Protein AF-0000000085013713 (afdb_homodimer)

Organism: Deinococcus geothermalis (strain DSM 11300 / CIP 105573 / AG-3a) (NCBI:txid319795)

Secondary structure (DSSP, 8-state):
-----HHHHHHHHHHHHHHHHH-SEEEEESPPPSS-EEEEE---STHHHHHHHHHHHHTT--EEEEE-HHHHHH-GGGGGGTEEETT-HHHHHHHHHTT-EEE--TT-S---SSS-----SHHHHHHHHHT--EEEEEEEEE--SSSS-EEEEEEPPPBSS-HHHHHHHHHHHHHHHHHTS-TTSPPTTPEEEEE----HHHHHHHHHHHHHHHHT--/-----HHHHHHHHHHHHHHHHH-SEEEEESPPPSS-EEEEE---STTHHHHHHHHHHHTT--EEEEE-HHHHHH-GGGGGGTEEETT-HHHHHHHHHTT-EEE--TT-S---SSS-----SHHHHHHHHHT--EEEEEEEEE--SSSS-EEEEEEPPPBSS-HHHHHHHHHHHHHHHHHTS-TTSPPTTPEEEEE----HHHHHHHHHHHHHHHHT--

Foldseek 3Di:
DPPPPVLLVVVLVVLLVCCQAFAQFEWEFDDDDPWQEEEEEAAADPCVQSNVLVLCVLSVAQEAEEDDPVVCVVPVSCVSRHYDHLVPLVVLLVCSLVIHHYYYHQLRDHDHQDADDDGHCSSLVSCVSNVHFYKAKYWDFDQFPAPHTYIYIYIDDTDNDDSRVRNRVRNVVVVVQCVPDHRVDDGPNIDTSRGHDDHCVVVVVVVVVVVCVVVVVD/DPPPPVLLVVVLVVLLVCCQAFAQFEWEFDDDDPWQEEEEEAAADPCVQSNVLVLCVLSVAQEAEEDDPVVCVVPVSCVSRHYDHLVPLVVLLVCSLVIHHYYYHQLRDHDHQDADDDGHCSSLVSCVSNVHFYKAKYWDFDQFPADHTYIYIYIDDTDNDDSNVRNRVRNVVVVVQCVPDHRVDDGPNIDTSRGHDDHCVVVVVVVVVVVCVVVVVD

Radius of gyration: 23.63 Å; Cα contacts (8 Å, |Δi|>4): 892; chains: 2; bounding box: 39×76×61 Å

InterPro domains:
  IPR002123 Phospholipid/glycerol acyltransferase [PF01553] (32-139)
  IPR002123 Phospholipid/glycerol acyltransferase [SM00563] (37-142)

Nearest PDB structures (foldseek):
  5kym-assembly1_A  TM=6.941E-01  e=1.092E-07  Thermotoga maritima MSB8
  5kym-assembly2_B  TM=6.253E-01  e=1.982E-08  Thermotoga maritima MSB8
  1pqw-assembly1_B  TM=3.776E-01  e=8.263E+00  Mycobacterium tuberculosis CDC1551
  5yat-assembly1_B  TM=2.534E-01  e=4.983E+00  Komagataella phaffii GS115
  5kym-assembly1_A  TM=6.945E-01  e=8.439E-08  Thermotoga maritima MSB8

pLDDT: mean 89.44, std 13.46, range [34.19, 98.69]

Structure (mmCIF, N/CA/C/O backbone):
data_AF-0000000085013713-model_v1
#
loop_
_entity.id
_entity.type
_entity.pdbx_description
1 polymer 'Phospholipid/glycerol acyltransferase'
#
loop_
_atom_site.group_PDB
_atom_site.id
_atom_site.type_symbol
_atom_site.label_atom_id
_atom_site.label_alt_id
_atom_site.label_comp_id
_atom_site.label_asym_id
_atom_site.label_entity_id
_atom_site.label_seq_id
_atom_site.pdbx_PDB_ins_code
_atom_site.Cartn_x
_atom_site.Cartn_y
_atom_site.Cartn_z
_atom_site.occupancy
_atom_site.B_iso_or_equiv
_atom_site.auth_seq_id
_atom_site.auth_comp_id
_atom_site.auth_asym_id
_atom_site.auth_atom_id
_atom_site.pdbx_PDB_model_num
ATOM 1 N N . MET A 1 1 ? 3.76 -26.141 -33.031 1 34.19 1 MET A N 1
ATOM 2 C CA . MET A 1 1 ? 4.176 -24.75 -32.875 1 34.19 1 MET A CA 1
ATOM 3 C C . MET A 1 1 ? 3.119 -23.938 -32.125 1 34.19 1 MET A C 1
ATOM 5 O O . MET A 1 1 ? 1.962 -23.891 -32.531 1 34.19 1 MET A O 1
ATOM 9 N N . ARG A 1 2 ? 3.051 -24.047 -30.828 1 48.12 2 ARG A N 1
ATOM 10 C CA . ARG A 1 2 ? 1.945 -23.406 -30.109 1 48.12 2 ARG A CA 1
ATOM 11 C C . ARG A 1 2 ? 1.628 -22.047 -30.719 1 48.12 2 ARG A C 1
ATOM 13 O O . ARG A 1 2 ? 2.518 -21.203 -30.875 1 48.12 2 ARG A O 1
ATOM 20 N N . HIS A 1 3 ? 0.801 -21.922 -31.719 1 52.03 3 HIS A N 1
ATOM 21 C CA . HIS A 1 3 ? 0.392 -20.719 -32.438 1 52.03 3 HIS A CA 1
ATOM 22 C C . HIS A 1 3 ? 0.342 -19.516 -31.516 1 52.03 3 HIS A C 1
ATOM 24 O O . HIS A 1 3 ? -0.253 -19.578 -30.438 1 52.03 3 HIS A O 1
ATOM 30 N N . ALA A 1 4 ? 1.403 -18.594 -31.766 1 66.12 4 ALA A N 1
ATOM 31 C CA . ALA A 1 4 ? 1.604 -17.344 -31.047 1 66.12 4 ALA A CA 1
ATOM 32 C C . ALA A 1 4 ? 0.307 -16.547 -30.969 1 66.12 4 ALA A C 1
ATOM 34 O O . ALA A 1 4 ? -0.354 -16.312 -31.984 1 66.12 4 ALA A O 1
ATOM 35 N N . ASP A 1 5 ? -0.576 -16.703 -29.906 1 84.56 5 ASP A N 1
ATOM 36 C CA . ASP A 1 5 ? -1.732 -15.836 -29.703 1 84.56 5 ASP A CA 1
ATOM 37 C C . ASP A 1 5 ? -1.301 -14.391 -29.469 1 84.56 5 ASP A C 1
ATOM 39 O O . ASP A 1 5 ? -0.929 -14.016 -28.344 1 84.56 5 ASP A O 1
ATOM 43 N N . PRO A 1 6 ? -1.264 -13.625 -30.625 1 86.94 6 PRO A N 1
ATOM 44 C CA . PRO A 1 6 ? -0.794 -12.242 -30.5 1 86.94 6 PRO A CA 1
ATOM 45 C C . PRO A 1 6 ? -1.554 -11.445 -29.453 1 86.94 6 PRO A C 1
ATOM 47 O O . PRO A 1 6 ? -0.986 -10.555 -28.812 1 86.94 6 PRO A O 1
ATOM 50 N N . VAL A 1 7 ? -2.828 -11.773 -29.328 1 84.88 7 VAL A N 1
ATOM 51 C CA . VAL A 1 7 ? -3.623 -11.086 -28.312 1 84.88 7 VAL A CA 1
ATOM 52 C C . VAL A 1 7 ? -3.098 -11.438 -26.922 1 84.88 7 VAL A C 1
ATOM 54 O O . VAL A 1 7 ? -2.945 -10.555 -26.078 1 84.88 7 VAL A O 1
ATOM 57 N N . ALA A 1 8 ? -2.801 -12.672 -26.734 1 90 8 ALA A N 1
ATOM 58 C CA . ALA A 1 8 ? -2.244 -13.094 -25.453 1 90 8 ALA A CA 1
ATOM 59 C C . ALA A 1 8 ? -0.9 -12.422 -25.188 1 90 8 ALA A C 1
ATOM 61 O O . ALA A 1 8 ? -0.622 -12 -24.062 1 90 8 ALA A O 1
ATOM 62 N N . ALA A 1 9 ? -0.143 -12.305 -26.219 1 90.56 9 ALA A N 1
ATOM 63 C CA . ALA A 1 9 ? 1.165 -11.672 -26.094 1 90.56 9 ALA A CA 1
ATOM 64 C C . ALA A 1 9 ? 1.024 -10.203 -25.688 1 90.56 9 ALA A C 1
ATOM 66 O O . ALA A 1 9 ? 1.77 -9.711 -24.844 1 90.56 9 ALA A O 1
ATOM 67 N N . LEU A 1 10 ? 0.109 -9.547 -26.281 1 89.19 10 LEU A N 1
ATOM 68 C CA . LEU A 1 10 ? -0.138 -8.141 -25.984 1 89.19 10 LEU A CA 1
ATOM 69 C C . LEU A 1 10 ? -0.642 -7.98 -24.547 1 89.19 10 LEU A C 1
ATOM 71 O O . LEU A 1 10 ? -0.219 -7.066 -23.844 1 89.19 10 LEU A O 1
ATOM 75 N N . LEU A 1 11 ? -1.521 -8.852 -24.172 1 88.5 11 LEU A N 1
ATOM 76 C CA . LEU A 1 11 ? -2.053 -8.797 -22.812 1 88.5 11 LEU A CA 1
ATOM 77 C C . LEU A 1 11 ? -0.948 -9.023 -21.781 1 88.5 11 LEU A C 1
ATOM 79 O O . LEU A 1 11 ? -0.879 -8.312 -20.781 1 88.5 11 LEU A O 1
ATOM 83 N N . ARG A 1 12 ? -0.082 -9.938 -22.062 1 91.69 12 ARG A N 1
ATOM 84 C CA . ARG A 1 12 ? 1.034 -10.211 -21.172 1 91.69 12 ARG A CA 1
ATOM 85 C C . ARG A 1 12 ? 1.968 -9.008 -21.078 1 91.69 12 ARG A C 1
ATOM 87 O O . ARG A 1 12 ? 2.453 -8.672 -20 1 91.69 12 ARG A O 1
ATOM 94 N N . ALA A 1 13 ? 2.17 -8.383 -22.172 1 91.44 13 ALA A N 1
ATOM 95 C CA . ALA A 1 13 ? 3.008 -7.184 -22.203 1 91.44 13 ALA A CA 1
ATOM 96 C C . ALA A 1 13 ? 2.383 -6.059 -21.375 1 91.44 13 ALA A C 1
ATOM 98 O O . ALA A 1 13 ? 3.086 -5.336 -20.672 1 91.44 13 ALA A O 1
ATOM 99 N N . ASN A 1 14 ? 1.092 -5.973 -21.5 1 88.62 14 ASN A N 1
ATOM 100 C CA . ASN A 1 14 ? 0.383 -4.945 -20.75 1 88.62 14 ASN A CA 1
ATOM 101 C C . ASN A 1 14 ? 0.436 -5.223 -19.25 1 88.62 14 ASN A C 1
ATOM 103 O O . ASN A 1 14 ? 0.607 -4.301 -18.453 1 88.62 14 ASN A O 1
ATOM 107 N N . ILE A 1 15 ? 0.262 -6.461 -18.891 1 90.44 15 ILE A N 1
ATOM 108 C CA . ILE A 1 15 ? 0.353 -6.859 -17.5 1 90.44 15 ILE A CA 1
ATOM 109 C C . ILE A 1 15 ? 1.747 -6.547 -16.953 1 90.44 15 ILE A C 1
ATOM 111 O O . ILE A 1 15 ? 1.886 -5.945 -15.891 1 90.44 15 ILE A O 1
ATOM 115 N N . ARG A 1 16 ? 2.73 -6.844 -17.719 1 93.12 16 ARG A N 1
ATOM 116 C CA . ARG A 1 16 ? 4.109 -6.559 -17.328 1 93.12 16 ARG A CA 1
ATOM 117 C C . ARG A 1 16 ? 4.336 -5.062 -17.156 1 93.12 16 ARG A C 1
ATOM 119 O O . ARG A 1 16 ? 4.938 -4.621 -16.172 1 93.12 16 ARG A O 1
ATOM 126 N N . ARG A 1 17 ? 3.846 -4.332 -18.094 1 91.62 17 ARG A N 1
ATOM 127 C CA . ARG A 1 17 ? 3.98 -2.881 -18.031 1 91.62 17 ARG A CA 1
ATOM 128 C C . ARG A 1 17 ? 3.281 -2.326 -16.797 1 91.62 17 ARG A C 1
ATOM 130 O O . ARG A 1 17 ? 3.824 -1.464 -16.094 1 91.62 17 ARG A O 1
ATOM 137 N N . SER A 1 18 ? 2.092 -2.83 -16.531 1 91.06 18 SER A N 1
ATOM 138 C CA . SER A 1 18 ? 1.335 -2.365 -15.383 1 91.06 18 SER A CA 1
ATOM 139 C C . SER A 1 18 ? 2.088 -2.637 -14.086 1 91.06 18 SER A C 1
ATOM 141 O O . SER A 1 18 ? 2.135 -1.781 -13.195 1 91.06 18 SER A O 1
ATOM 143 N N . LEU A 1 19 ? 2.693 -3.791 -14.008 1 94.12 19 LEU A N 1
ATOM 144 C CA . LEU A 1 19 ? 3.469 -4.145 -12.828 1 94.12 19 LEU A CA 1
ATOM 145 C C . LEU A 1 19 ? 4.707 -3.264 -12.703 1 94.12 19 LEU A C 1
ATOM 147 O O . LEU A 1 19 ? 5.016 -2.764 -11.617 1 94.12 19 LEU A O 1
ATOM 151 N N . ARG A 1 20 ? 5.344 -2.947 -13.773 1 92.44 20 ARG A N 1
ATOM 152 C CA . ARG A 1 20 ? 6.594 -2.195 -13.773 1 92.44 20 ARG A CA 1
ATOM 153 C C . ARG A 1 20 ? 6.348 -0.724 -13.461 1 92.44 20 ARG A C 1
ATOM 155 O O . ARG A 1 20 ? 7.234 -0.037 -12.945 1 92.44 20 ARG A O 1
ATOM 162 N N . THR A 1 21 ? 5.141 -0.284 -13.781 1 91.12 21 THR A N 1
ATOM 163 C CA . THR A 1 21 ? 4.848 1.125 -13.547 1 91.12 21 THR A CA 1
ATOM 164 C C . THR A 1 21 ? 4.078 1.305 -12.242 1 91.12 21 THR A C 1
ATOM 166 O O . THR A 1 21 ? 4.113 2.379 -11.633 1 91.12 21 THR A O 1
ATOM 169 N N . GLY A 1 22 ? 3.447 0.265 -11.82 1 93.06 22 GLY A N 1
ATOM 170 C CA . GLY A 1 22 ? 2.57 0.388 -10.664 1 93.06 22 GLY A CA 1
ATOM 171 C C . GLY A 1 22 ? 3.201 -0.109 -9.383 1 93.06 22 GLY A C 1
ATOM 172 O O . GLY A 1 22 ? 2.709 0.178 -8.289 1 93.06 22 GLY A O 1
ATOM 173 N N . LEU A 1 23 ? 4.277 -0.858 -9.5 1 95.69 23 LEU A N 1
ATOM 174 C CA . LEU A 1 23 ? 4.953 -1.414 -8.328 1 95.69 23 LEU A CA 1
ATOM 175 C C . LEU A 1 23 ? 6.422 -1.011 -8.305 1 95.69 23 LEU A C 1
ATOM 177 O O . LEU A 1 23 ? 7.012 -0.74 -9.352 1 95.69 23 LEU A O 1
ATOM 181 N N . GLY A 1 24 ? 6.957 -0.964 -7.09 1 95 24 GLY A N 1
ATOM 182 C CA . GLY A 1 24 ? 8.383 -0.715 -6.93 1 95 24 GLY A CA 1
ATOM 183 C C . GLY A 1 24 ? 9.234 -1.932 -7.227 1 95 24 GLY A C 1
ATOM 184 O O . GLY A 1 24 ? 10.453 -1.815 -7.391 1 95 24 GLY A O 1
ATOM 185 N N . GLY A 1 25 ? 8.555 -3.082 -7.281 1 96.12 25 GLY A N 1
ATOM 186 C CA . GLY A 1 25 ? 9.242 -4.336 -7.559 1 96.12 25 GLY A CA 1
ATOM 187 C C . GLY A 1 25 ? 8.516 -5.547 -7 1 96.12 25 GLY A C 1
ATOM 188 O O . GLY A 1 25 ? 7.508 -5.41 -6.305 1 96.12 25 GLY A O 1
ATOM 189 N N . VAL A 1 26 ? 9.047 -6.703 -7.434 1 97.62 26 VAL A N 1
ATOM 190 C CA . VAL A 1 26 ? 8.578 -7.992 -6.934 1 97.62 26 VAL A CA 1
ATOM 191 C C . VAL A 1 26 ? 9.758 -8.781 -6.367 1 97.62 26 VAL A C 1
ATOM 193 O O . VAL A 1 26 ? 10.727 -9.047 -7.074 1 97.62 26 VAL A O 1
ATOM 196 N N . TRP A 1 27 ? 9.672 -9.086 -5.078 1 98 27 TRP A N 1
ATOM 197 C CA . TRP A 1 27 ? 10.727 -9.805 -4.379 1 98 27 TRP A CA 1
ATOM 198 C C . TRP A 1 27 ? 10.234 -11.172 -3.902 1 98 27 TRP A C 1
ATOM 200 O O . TRP A 1 27 ? 9.086 -11.312 -3.482 1 98 27 TRP A O 1
ATOM 210 N N . VAL A 1 28 ? 11.156 -12.141 -3.988 1 97.88 28 VAL A N 1
ATOM 211 C CA . VAL A 1 28 ? 10.773 -13.508 -3.635 1 97.88 28 VAL A CA 1
ATOM 212 C C . VAL A 1 28 ? 11.773 -14.078 -2.631 1 97.88 28 VAL A C 1
ATOM 214 O O . VAL A 1 28 ? 12.984 -13.875 -2.766 1 97.88 28 VAL A O 1
ATOM 217 N N . TYR A 1 29 ? 11.219 -14.656 -1.564 1 97.81 29 TYR A N 1
ATOM 218 C CA . TYR A 1 29 ? 11.977 -15.477 -0.624 1 97.81 29 TYR A CA 1
ATOM 219 C C . TYR A 1 29 ? 11.602 -16.953 -0.763 1 97.81 29 TYR A C 1
ATOM 221 O O . TYR A 1 29 ? 10.43 -17.297 -0.895 1 97.81 29 TYR A O 1
ATOM 229 N N . GLY A 1 30 ? 12.594 -17.812 -0.726 1 94.19 30 GLY A N 1
ATOM 230 C CA . GLY A 1 30 ? 12.367 -19.25 -0.824 1 94.19 30 GLY A CA 1
ATOM 231 C C . GLY A 1 30 ? 12.508 -19.781 -2.238 1 94.19 30 GLY A C 1
ATOM 232 O O . GLY A 1 30 ? 12.844 -19.031 -3.158 1 94.19 30 GLY A O 1
ATOM 233 N N . SER A 1 31 ? 12.273 -21.078 -2.338 1 89.75 31 SER A N 1
ATOM 234 C CA . SER A 1 31 ? 12.445 -21.719 -3.637 1 89.75 31 SER A CA 1
ATOM 235 C C . SER A 1 31 ? 11.102 -21.906 -4.34 1 89.75 31 SER A C 1
ATOM 237 O O . SER A 1 31 ? 10.172 -22.469 -3.77 1 89.75 31 SER A O 1
ATOM 239 N N . LEU A 1 32 ? 11.062 -21.406 -5.551 1 90.06 32 LEU A N 1
ATOM 240 C CA . LEU A 1 32 ? 9.891 -21.641 -6.395 1 90.06 32 LEU A CA 1
ATOM 241 C C . LEU A 1 32 ? 9.961 -23 -7.062 1 90.06 32 LEU A C 1
ATOM 243 O O . LEU A 1 32 ? 11.055 -23.516 -7.32 1 90.06 32 LEU A O 1
ATOM 247 N N . PRO A 1 33 ? 8.82 -23.531 -7.309 1 90.94 33 PRO A N 1
ATOM 248 C CA . PRO A 1 33 ? 8.852 -24.875 -7.914 1 90.94 33 PRO A CA 1
ATOM 249 C C . PRO A 1 33 ? 9.492 -24.875 -9.297 1 90.94 33 PRO A C 1
ATOM 251 O O . PRO A 1 33 ? 9.305 -23.938 -10.078 1 90.94 33 PRO A O 1
ATOM 254 N N . ALA A 1 34 ? 10.312 -25.984 -9.641 1 86 34 ALA A N 1
ATOM 255 C CA . ALA A 1 34 ? 10.977 -26.141 -10.93 1 86 34 ALA A CA 1
ATOM 256 C C . ALA A 1 34 ? 10.008 -26.656 -11.984 1 86 34 ALA A C 1
ATOM 258 O O . ALA A 1 34 ? 10.195 -26.406 -13.18 1 86 34 ALA A O 1
ATOM 259 N N . GLY A 1 35 ? 9.016 -27.281 -11.531 1 86.88 35 GLY A N 1
ATOM 260 C CA . GLY A 1 35 ? 8.047 -27.859 -12.453 1 86.88 35 GLY A CA 1
ATOM 261 C C . GLY A 1 35 ? 6.605 -27.609 -12.047 1 86.88 35 GLY A C 1
ATOM 262 O O . GLY A 1 35 ? 6.309 -26.609 -11.398 1 86.88 35 GLY A O 1
ATOM 263 N N . ASN A 1 36 ? 5.758 -28.484 -12.57 1 93.06 36 ASN A N 1
ATOM 264 C CA . ASN A 1 36 ? 4.336 -28.328 -12.297 1 93.06 36 ASN A CA 1
ATOM 265 C C . ASN A 1 36 ? 4.055 -28.312 -10.797 1 93.06 36 ASN A C 1
ATOM 267 O O . ASN A 1 36 ? 4.703 -29.031 -10.031 1 93.06 36 ASN A O 1
ATOM 271 N N . ALA A 1 37 ? 3.213 -27.469 -10.375 1 97.62 37 ALA A N 1
ATOM 272 C CA . ALA A 1 37 ? 2.795 -27.344 -8.977 1 97.62 37 ALA A CA 1
ATOM 273 C C . ALA A 1 37 ? 1.475 -26.578 -8.875 1 97.62 37 ALA A C 1
ATOM 275 O O . ALA A 1 37 ? 1.083 -25.875 -9.805 1 97.62 37 ALA A O 1
ATOM 276 N N . VAL A 1 38 ? 0.837 -26.859 -7.805 1 98.06 38 VAL A N 1
ATOM 277 C CA . VAL A 1 38 ? -0.245 -25.984 -7.383 1 98.06 38 VAL A CA 1
ATOM 278 C C . VAL A 1 38 ? 0.273 -24.984 -6.344 1 98.06 38 VAL A C 1
ATOM 280 O O . VAL A 1 38 ? 0.79 -25.391 -5.297 1 98.06 38 VAL A O 1
ATOM 283 N N . LEU A 1 39 ? 0.242 -23.719 -6.688 1 98.38 39 LEU A N 1
ATOM 284 C CA . LEU A 1 39 ? 0.573 -22.656 -5.746 1 98.38 39 LEU A CA 1
ATOM 285 C C . LEU A 1 39 ? -0.675 -22.172 -5.02 1 98.38 39 LEU A C 1
ATOM 287 O O . LEU A 1 39 ? -1.703 -21.906 -5.648 1 98.38 39 LEU A O 1
ATOM 291 N N . ALA A 1 40 ? -0.562 -22.047 -3.707 1 98.31 40 ALA A N 1
ATOM 292 C CA . ALA A 1 40 ? -1.678 -21.625 -2.871 1 98.31 40 ALA A CA 1
ATOM 293 C C . ALA A 1 40 ? -1.313 -20.375 -2.074 1 98.31 40 ALA A C 1
ATOM 295 O O . ALA A 1 40 ? -0.933 -20.453 -0.906 1 98.31 40 ALA A O 1
ATOM 296 N N . PRO A 1 41 ? -1.526 -19.219 -2.646 1 98.38 41 PRO A N 1
ATOM 297 C CA . PRO A 1 41 ? -1.258 -17.953 -1.948 1 98.38 41 PRO A CA 1
ATOM 298 C C . PRO A 1 41 ? -2.465 -17.453 -1.162 1 98.38 41 PRO A C 1
ATOM 300 O O . PRO A 1 41 ? -3.605 -17.797 -1.488 1 98.38 41 PRO A O 1
ATOM 303 N N . ASN A 1 42 ? -2.143 -16.656 -0.12 1 97.88 42 ASN A N 1
ATOM 304 C CA . ASN A 1 42 ? -3.207 -15.805 0.4 1 97.88 42 ASN A CA 1
ATOM 305 C C . ASN A 1 42 ? -3.66 -14.773 -0.634 1 97.88 42 ASN A C 1
ATOM 307 O O . ASN A 1 42 ? -3.033 -14.633 -1.684 1 97.88 42 ASN A O 1
ATOM 311 N N . HIS A 1 43 ? -4.766 -14.133 -0.421 1 95.81 43 HIS A N 1
ATOM 312 C CA . HIS A 1 43 ? -5.332 -13.188 -1.381 1 95.81 43 HIS A CA 1
ATOM 313 C C . HIS A 1 43 ? -5.695 -11.875 -0.71 1 95.81 43 HIS A C 1
ATOM 315 O O . HIS A 1 43 ? -6.664 -11.805 0.052 1 95.81 43 HIS A O 1
ATOM 321 N N . HIS A 1 44 ? -4.957 -10.727 -1.041 1 93.75 44 HIS A N 1
ATOM 322 C CA . HIS A 1 44 ? -5.301 -9.516 -0.297 1 93.75 44 HIS A CA 1
ATOM 323 C C . HIS A 1 44 ? -5.387 -8.305 -1.221 1 93.75 44 HIS A C 1
ATOM 325 O O . HIS A 1 44 ? -5.824 -7.234 -0.803 1 93.75 44 HIS A O 1
ATOM 331 N N . SER A 1 45 ? -4.992 -8.453 -2.488 1 92.12 45 SER A N 1
ATOM 332 C CA . SER A 1 45 ? -5.027 -7.266 -3.336 1 92.12 45 SER A CA 1
ATOM 333 C C . SER A 1 45 ? -5.332 -7.629 -4.785 1 92.12 45 SER A C 1
ATOM 335 O O . SER A 1 45 ? -5.25 -8.797 -5.168 1 92.12 45 SER A O 1
ATOM 337 N N . TRP A 1 46 ? -5.523 -6.566 -5.555 1 86.56 46 TRP A N 1
ATOM 338 C CA . TRP A 1 46 ? -5.746 -6.637 -6.992 1 86.56 46 TRP A CA 1
ATOM 339 C C . TRP A 1 46 ? -4.523 -7.203 -7.707 1 86.56 46 TRP A C 1
ATOM 341 O O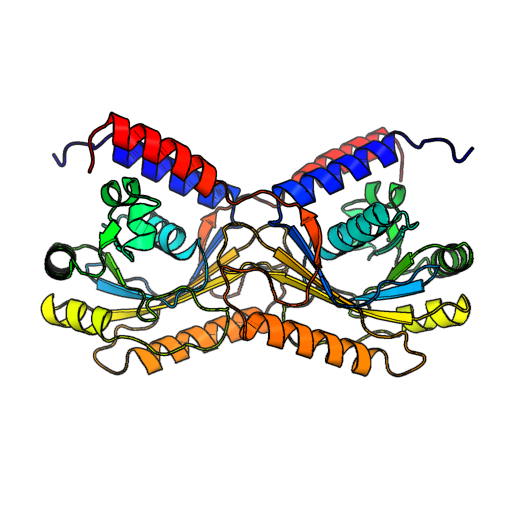 . TRP A 1 46 ? -4.652 -7.922 -8.703 1 86.56 46 TRP A O 1
ATOM 351 N N . TRP A 1 47 ? -3.396 -6.992 -7.18 1 94.31 47 TRP A N 1
ATOM 352 C CA . TRP A 1 47 ? -2.127 -7.258 -7.848 1 94.31 47 TRP A CA 1
ATOM 353 C C . TRP A 1 47 ? -1.748 -8.727 -7.73 1 94.31 47 TRP A C 1
ATOM 355 O O . TRP A 1 47 ? -0.868 -9.211 -8.445 1 94.31 47 TRP A O 1
ATOM 365 N N . ASP A 1 48 ? -2.404 -9.492 -6.914 1 95.75 48 ASP A N 1
ATOM 366 C CA . ASP A 1 48 ? -1.938 -10.828 -6.539 1 95.75 48 ASP A CA 1
ATOM 367 C C . ASP A 1 48 ? -1.773 -11.719 -7.77 1 95.75 48 ASP A C 1
ATOM 369 O O . ASP A 1 48 ? -0.711 -12.305 -7.98 1 95.75 48 ASP A O 1
ATOM 373 N N . GLY A 1 49 ? -2.816 -11.742 -8.586 1 94.62 49 GLY A N 1
ATOM 374 C CA . GLY A 1 49 ? -2.752 -12.57 -9.781 1 94.62 49 GLY A CA 1
ATOM 375 C C . GLY A 1 49 ? -1.704 -12.102 -10.773 1 94.62 49 GLY A C 1
ATOM 376 O O . GLY A 1 49 ? -0.972 -12.914 -11.344 1 94.62 49 GLY A O 1
ATOM 377 N N . TYR A 1 50 ? -1.595 -10.828 -10.961 1 94.5 50 TYR A N 1
ATOM 378 C CA . TYR A 1 50 ? -0.624 -10.25 -11.883 1 94.5 50 TYR A CA 1
ATOM 379 C C . TYR A 1 50 ? 0.801 -10.555 -11.43 1 94.5 50 TYR A C 1
ATOM 381 O O . TYR A 1 50 ? 1.655 -10.906 -12.25 1 94.5 50 TYR A O 1
ATOM 389 N N . VAL A 1 51 ? 1.027 -10.453 -10.141 1 97.38 51 VAL A N 1
ATOM 390 C CA . VAL A 1 51 ? 2.357 -10.672 -9.578 1 97.38 51 VAL A CA 1
ATOM 391 C C . VAL A 1 51 ? 2.773 -12.125 -9.797 1 97.38 51 VAL A C 1
ATOM 393 O O . VAL A 1 51 ? 3.867 -12.398 -10.297 1 97.38 51 VAL A O 1
ATOM 396 N N . LEU A 1 52 ? 1.861 -13.023 -9.516 1 96.81 52 LEU A N 1
ATOM 397 C CA . LEU A 1 52 ? 2.178 -14.445 -9.664 1 96.81 52 LEU A CA 1
ATOM 398 C C . LEU A 1 52 ? 2.359 -14.805 -11.133 1 96.81 52 LEU A C 1
ATOM 400 O O . LEU A 1 52 ? 3.246 -15.594 -11.477 1 96.81 52 LEU A O 1
ATOM 404 N N . GLY A 1 53 ? 1.498 -14.25 -11.984 1 95.31 53 GLY A N 1
ATOM 405 C CA . GLY A 1 53 ? 1.661 -14.461 -13.414 1 95.31 53 GLY A CA 1
ATOM 406 C C . GLY A 1 53 ? 2.996 -13.969 -13.938 1 95.31 53 GLY A C 1
ATOM 407 O O . GLY A 1 53 ? 3.633 -14.641 -14.758 1 95.31 53 GLY A O 1
ATOM 408 N N . GLU A 1 54 ? 3.402 -12.859 -13.477 1 95.44 54 GLU A N 1
ATOM 409 C CA . GLU A 1 54 ? 4.672 -12.297 -13.93 1 95.44 54 GLU A CA 1
ATOM 410 C C . GLU A 1 54 ? 5.852 -13.109 -13.406 1 95.44 54 GLU A C 1
ATOM 412 O O . GLU A 1 54 ? 6.848 -13.281 -14.109 1 95.44 54 GLU A O 1
ATOM 417 N N . VAL A 1 55 ? 5.789 -13.555 -12.18 1 95.88 55 VAL A N 1
ATOM 418 C CA . VAL A 1 55 ? 6.82 -14.422 -11.625 1 95.88 55 VAL A CA 1
ATOM 419 C C . VAL A 1 55 ? 6.953 -15.68 -12.484 1 95.88 55 VAL A C 1
ATOM 421 O O . VAL A 1 55 ? 8.062 -16.062 -12.859 1 95.88 55 VAL A O 1
ATOM 424 N N . ALA A 1 56 ? 5.797 -16.266 -12.852 1 94.62 56 ALA A N 1
ATOM 425 C CA . ALA A 1 56 ? 5.801 -17.438 -13.711 1 94.62 56 ALA A CA 1
ATOM 426 C C . ALA A 1 56 ? 6.449 -17.141 -15.055 1 94.62 56 ALA A C 1
ATOM 428 O O . ALA A 1 56 ? 7.289 -17.906 -15.531 1 94.62 56 ALA A O 1
ATOM 429 N N . ALA A 1 57 ? 6.031 -16.016 -15.602 1 93.25 57 ALA A N 1
ATOM 430 C CA . ALA A 1 57 ? 6.562 -15.633 -16.906 1 93.25 57 ALA A CA 1
ATOM 431 C C . ALA A 1 57 ? 8.07 -15.438 -16.844 1 93.25 57 ALA A C 1
ATOM 433 O O . ALA A 1 57 ? 8.797 -15.867 -17.75 1 93.25 57 ALA A O 1
ATOM 434 N N . THR A 1 58 ? 8.508 -14.812 -15.836 1 92.38 58 THR A N 1
ATOM 435 C CA . THR A 1 58 ? 9.93 -14.531 -15.656 1 92.38 58 THR A CA 1
ATOM 436 C C . THR A 1 58 ? 10.727 -15.828 -15.547 1 92.38 58 THR A C 1
ATOM 438 O O . THR A 1 58 ? 11.859 -15.906 -16.016 1 92.38 58 THR A O 1
ATOM 441 N N . LEU A 1 59 ? 10.102 -16.828 -15.031 1 92.38 59 LEU A N 1
ATOM 442 C CA . LEU A 1 59 ? 10.789 -18.094 -14.812 1 92.38 59 LEU A CA 1
ATOM 443 C C . LEU A 1 59 ? 10.523 -19.062 -15.969 1 92.38 59 LEU A C 1
ATOM 445 O O . LEU A 1 59 ? 11 -20.188 -15.953 1 92.38 59 LEU A O 1
ATOM 449 N N . GLY A 1 60 ? 9.703 -18.625 -16.875 1 90.88 60 GLY A N 1
ATOM 450 C CA . GLY A 1 60 ? 9.414 -19.453 -18.031 1 90.88 60 GLY A CA 1
ATOM 451 C C . GLY A 1 60 ? 8.406 -20.547 -17.75 1 90.88 60 GLY A C 1
ATOM 452 O O . GLY A 1 60 ? 8.359 -21.547 -18.453 1 90.88 60 GLY A O 1
ATOM 453 N N . ALA A 1 61 ? 7.656 -20.375 -16.719 1 91.75 61 ALA A N 1
ATOM 454 C CA . ALA A 1 61 ? 6.66 -21.375 -16.344 1 91.75 61 ALA A CA 1
ATOM 455 C C . ALA A 1 61 ? 5.324 -21.078 -17.031 1 91.75 61 ALA A C 1
ATOM 457 O O . ALA A 1 61 ? 4.938 -19.922 -17.188 1 91.75 61 ALA A O 1
ATOM 458 N N . ASP A 1 62 ? 4.633 -22.156 -17.422 1 94.5 62 ASP A N 1
ATOM 459 C CA . ASP A 1 62 ? 3.232 -22 -17.812 1 94.5 62 ASP A CA 1
ATOM 460 C C . ASP A 1 62 ? 2.363 -21.688 -16.594 1 94.5 62 ASP A C 1
ATOM 462 O O . ASP A 1 62 ? 2.668 -22.109 -15.477 1 94.5 62 ASP A O 1
ATOM 466 N N . PHE A 1 63 ? 1.336 -20.938 -16.859 1 95.94 63 PHE A N 1
ATOM 467 C CA . PHE A 1 63 ? 0.629 -20.344 -15.734 1 95.94 63 PHE A CA 1
ATOM 468 C C . PHE A 1 63 ? -0.879 -20.438 -15.93 1 95.94 63 PHE A C 1
ATOM 470 O O . PHE A 1 63 ? -1.39 -20.141 -17.016 1 95.94 63 PHE A O 1
ATOM 477 N N . ARG A 1 64 ? -1.548 -20.875 -14.906 1 97.31 64 ARG A N 1
ATOM 478 C CA . ARG A 1 64 ? -2.996 -20.766 -14.766 1 97.31 64 ARG A CA 1
ATOM 479 C C . ARG A 1 64 ? -3.367 -20.188 -13.398 1 97.31 64 ARG A C 1
ATOM 481 O O . ARG A 1 64 ? -2.656 -20.391 -12.414 1 97.31 64 ARG A O 1
ATOM 488 N N . VAL A 1 65 ? -4.504 -19.484 -13.375 1 97.62 65 VAL A N 1
ATOM 489 C CA . VAL A 1 65 ? -5.008 -18.969 -12.102 1 97.62 65 VAL A CA 1
ATOM 490 C C . VAL A 1 65 ? -6.527 -19.109 -12.055 1 97.62 65 VAL A C 1
ATOM 492 O O . VAL A 1 65 ? -7.211 -18.844 -13.047 1 97.62 65 VAL A O 1
ATOM 495 N N . LEU A 1 66 ? -7.02 -19.594 -10.953 1 96.06 66 LEU A N 1
ATOM 496 C CA . LEU A 1 66 ? -8.469 -19.703 -10.789 1 96.06 66 LEU A CA 1
ATOM 497 C C . LEU A 1 66 ? -9.047 -18.391 -10.266 1 96.06 66 LEU A C 1
ATOM 499 O O . LEU A 1 66 ? -8.523 -17.812 -9.305 1 96.06 66 LEU A O 1
ATOM 503 N N . MET A 1 67 ? -10.117 -17.969 -10.898 1 92 67 MET A N 1
ATOM 504 C CA . MET A 1 67 ? -10.805 -16.719 -10.547 1 92 67 MET A CA 1
ATOM 505 C C . MET A 1 67 ? -12.305 -16.953 -10.383 1 92 67 MET A C 1
ATOM 507 O O . MET A 1 67 ? -12.867 -17.859 -11.008 1 92 67 MET A O 1
ATOM 511 N N . THR A 1 68 ? -12.8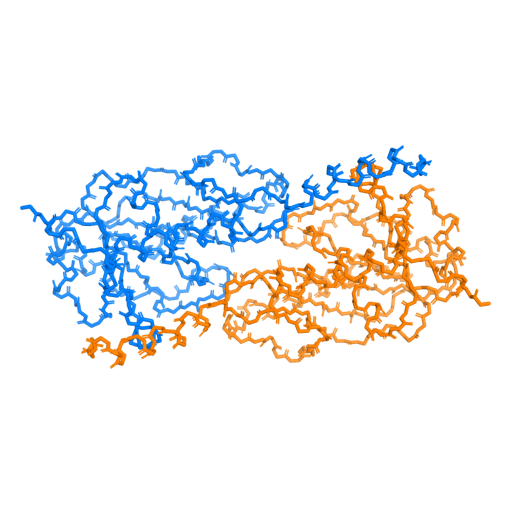83 -16.094 -9.555 1 87.94 68 THR A N 1
ATOM 512 C CA . THR A 1 68 ? -14.328 -16.172 -9.391 1 87.94 68 THR A CA 1
ATOM 513 C C . THR A 1 68 ? -15.039 -15.742 -10.672 1 87.94 68 THR A C 1
ATOM 515 O O . THR A 1 68 ? -14.453 -15.07 -11.516 1 87.94 68 THR A O 1
ATOM 518 N N . ALA A 1 69 ? -16.297 -16.141 -10.664 1 84.69 69 ALA A N 1
ATOM 519 C CA . ALA A 1 69 ? -17.109 -15.75 -11.82 1 84.69 69 ALA A CA 1
ATOM 520 C C . ALA A 1 69 ? -17.219 -14.227 -11.93 1 84.69 69 ALA A C 1
ATOM 522 O O . ALA A 1 69 ? -17.156 -13.672 -13.031 1 84.69 69 ALA A O 1
ATOM 523 N N . ARG A 1 70 ? -17.344 -13.633 -10.852 1 81.62 70 ARG A N 1
ATOM 524 C CA . ARG A 1 70 ? -17.469 -12.18 -10.82 1 81.62 70 ARG A CA 1
ATOM 525 C C . ARG A 1 70 ? -16.219 -11.508 -11.375 1 81.62 70 ARG A C 1
ATOM 527 O O . ARG A 1 70 ? -16.312 -10.594 -12.195 1 81.62 70 ARG A O 1
ATOM 534 N N . GLN A 1 71 ? -15.117 -11.953 -11.016 1 80.5 71 GLN A N 1
ATOM 535 C CA . GLN A 1 71 ? -13.852 -11.406 -11.492 1 80.5 71 GLN A CA 1
ATOM 536 C C . GLN A 1 71 ? -13.672 -11.648 -12.984 1 80.5 71 GLN A C 1
ATOM 538 O O . GLN A 1 71 ? -13.242 -10.758 -13.719 1 80.5 71 GLN A O 1
ATOM 543 N N . LEU A 1 72 ? -14.008 -12.867 -13.43 1 83.25 72 LEU A N 1
ATOM 544 C CA . LEU A 1 72 ? -13.836 -13.234 -14.828 1 83.25 72 LEU A CA 1
ATOM 545 C C . LEU A 1 72 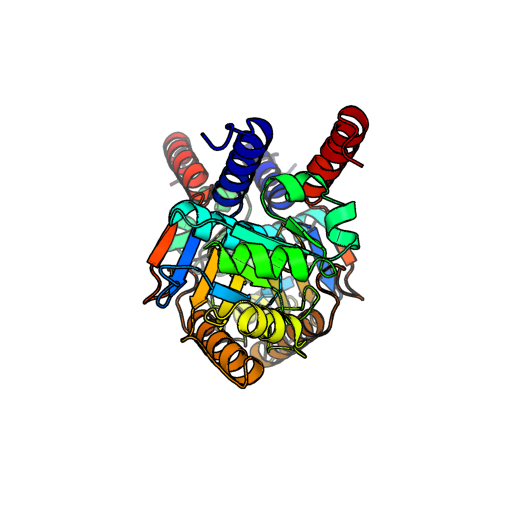? -14.82 -12.469 -15.711 1 83.25 72 LEU A C 1
ATOM 547 O O . LEU A 1 72 ? -14.5 -12.133 -16.859 1 83.25 72 LEU A O 1
ATOM 551 N N . ALA A 1 73 ? -16 -12.258 -15.102 1 81.31 73 ALA A N 1
ATOM 552 C CA . ALA A 1 73 ? -16.984 -11.484 -15.859 1 81.31 73 ALA A CA 1
ATOM 553 C C . ALA A 1 73 ? -16.5 -10.047 -16.062 1 81.31 73 ALA A C 1
ATOM 555 O O . ALA A 1 73 ? -16.75 -9.453 -17.109 1 81.31 73 ALA A O 1
ATOM 556 N N . ARG A 1 74 ? -15.797 -9.625 -15.125 1 77 74 ARG A N 1
ATOM 557 C CA . ARG A 1 74 ? -15.289 -8.258 -15.195 1 77 74 ARG A CA 1
ATOM 558 C C . ARG A 1 74 ? -14.102 -8.164 -16.141 1 77 74 ARG A C 1
ATOM 560 O O . ARG A 1 74 ? -13.922 -7.152 -16.828 1 77 74 ARG A O 1
ATOM 567 N N . PHE A 1 75 ? -13.297 -9.281 -16.156 1 79.31 75 PHE A N 1
ATOM 568 C CA . PHE A 1 75 ? -12.086 -9.289 -16.953 1 79.31 75 PHE A CA 1
ATOM 569 C C . PHE A 1 75 ? -11.984 -10.562 -17.781 1 79.31 75 PHE A C 1
ATOM 571 O O . PHE A 1 75 ? -11.031 -11.336 -17.625 1 79.31 75 PHE A O 1
ATOM 578 N N . PRO A 1 76 ? -12.844 -10.703 -18.797 1 81.56 76 PRO A N 1
ATOM 579 C CA . PRO A 1 76 ? -12.875 -11.969 -19.531 1 81.56 76 PRO A CA 1
ATOM 580 C C . PRO A 1 76 ? -11.609 -12.211 -20.344 1 81.56 76 PRO A C 1
ATOM 582 O O . PRO A 1 76 ? -11.25 -13.367 -20.609 1 81.56 76 PRO A O 1
ATOM 585 N N . PHE A 1 77 ? -10.875 -11.18 -20.672 1 82.5 77 PHE A N 1
ATOM 586 C CA . PHE A 1 77 ? -9.672 -11.312 -21.484 1 82.5 77 PHE A CA 1
ATOM 587 C C . PHE A 1 77 ? -8.57 -12.039 -20.719 1 82.5 77 PHE A C 1
ATOM 589 O O . PHE A 1 77 ? -7.609 -12.523 -21.297 1 82.5 77 PHE A O 1
ATOM 596 N N . LEU A 1 78 ? -8.75 -12.164 -19.422 1 88.94 78 LEU A N 1
ATOM 597 C CA . LEU A 1 78 ? -7.734 -12.828 -18.609 1 88.94 78 LEU A CA 1
ATOM 598 C C . LEU A 1 78 ? -7.707 -14.32 -18.906 1 88.94 78 LEU A C 1
ATOM 600 O O . LEU A 1 78 ? -6.715 -14.992 -18.609 1 88.94 78 LEU A O 1
ATOM 604 N N . ARG A 1 79 ? -8.758 -14.867 -19.516 1 90.38 79 ARG A N 1
ATOM 605 C CA . ARG A 1 79 ? -8.773 -16.281 -19.906 1 90.38 79 ARG A CA 1
ATOM 606 C C . ARG A 1 79 ? -7.684 -16.578 -20.938 1 90.38 79 ARG A C 1
ATOM 608 O O . ARG A 1 79 ? -7.145 -17.672 -20.969 1 90.38 79 ARG A O 1
ATOM 615 N N . ARG A 1 80 ? -7.348 -15.594 -21.688 1 89.75 80 ARG A N 1
ATOM 616 C CA . ARG A 1 80 ? -6.352 -15.758 -22.75 1 89.75 80 ARG A CA 1
ATOM 617 C C . ARG A 1 80 ? -4.949 -15.875 -22.156 1 89.75 80 ARG A C 1
ATOM 619 O O . ARG A 1 80 ? -4.016 -16.297 -22.844 1 89.75 80 ARG A O 1
ATOM 626 N N . VAL A 1 81 ? -4.879 -15.477 -20.938 1 91.44 81 VAL A N 1
ATOM 627 C CA . VAL A 1 81 ? -3.549 -15.516 -20.344 1 91.44 81 VAL A CA 1
ATOM 628 C C . VAL A 1 81 ? -3.555 -16.422 -19.109 1 91.44 81 VAL A C 1
ATOM 630 O O . VAL A 1 81 ? -2.793 -16.188 -18.156 1 91.44 81 VAL A O 1
ATOM 633 N N . GLY A 1 82 ? -4.508 -17.344 -19.141 1 93.38 82 GLY A N 1
ATOM 634 C CA . GLY A 1 82 ? -4.355 -18.438 -18.188 1 93.38 82 GLY A CA 1
ATOM 635 C C . GLY A 1 82 ? -5.414 -18.422 -17.094 1 93.38 82 GLY A C 1
ATOM 636 O O . GLY A 1 82 ? -5.438 -19.312 -16.25 1 93.38 82 GLY A O 1
ATOM 637 N N . ALA A 1 83 ? -6.34 -17.5 -17.094 1 94.88 83 ALA A N 1
ATOM 638 C CA . ALA A 1 83 ? -7.387 -17.469 -16.078 1 94.88 83 ALA A CA 1
ATOM 639 C C . ALA A 1 83 ? -8.422 -18.562 -16.328 1 94.88 83 ALA A C 1
ATOM 641 O O . ALA A 1 83 ? -8.812 -18.797 -17.469 1 94.88 83 ALA A O 1
ATOM 642 N N . LEU A 1 84 ? -8.781 -19.234 -15.289 1 95.62 84 LEU A N 1
ATOM 643 C CA . LEU A 1 84 ? -9.836 -20.25 -15.258 1 95.62 84 LEU A CA 1
ATOM 644 C C . LEU A 1 84 ? -10.883 -19.906 -14.203 1 95.62 84 LEU A C 1
ATOM 646 O O . LEU A 1 84 ? -10.586 -19.203 -13.234 1 95.62 84 LEU A O 1
ATOM 650 N N . GLY A 1 85 ? -12.086 -20.406 -14.422 1 93.69 85 GLY A N 1
ATOM 651 C CA . GLY A 1 85 ? -13.094 -20.281 -13.383 1 93.69 85 GLY A CA 1
ATOM 652 C C . GLY A 1 85 ? -12.891 -21.234 -12.227 1 93.69 85 GLY A C 1
ATOM 653 O O . GLY A 1 85 ? -12.328 -22.312 -12.398 1 93.69 85 GLY A O 1
ATOM 654 N N . ILE A 1 86 ? -13.391 -20.797 -11.078 1 91.56 86 ILE A N 1
ATOM 655 C CA . ILE A 1 86 ? -13.211 -21.609 -9.867 1 91.56 86 ILE A CA 1
ATOM 656 C C . ILE A 1 86 ? -13.969 -22.922 -10.016 1 91.56 86 ILE A C 1
ATOM 658 O O . ILE A 1 86 ? -13.703 -23.891 -9.289 1 91.56 86 ILE A O 1
ATOM 662 N N . GLN A 1 87 ? -14.867 -23.016 -10.953 1 90.56 87 GLN A N 1
ATOM 663 C CA . GLN A 1 87 ? -15.625 -24.25 -11.188 1 90.56 87 GLN A CA 1
ATOM 664 C C . GLN A 1 87 ? -14.945 -25.125 -12.242 1 90.56 87 GLN A C 1
ATOM 666 O O . GLN A 1 87 ? -15.359 -26.25 -12.477 1 90.56 87 GLN A O 1
ATOM 671 N N . GLU A 1 88 ? -13.945 -24.562 -12.852 1 93.25 88 GLU A N 1
ATOM 672 C CA . GLU A 1 88 ? -13.234 -25.297 -13.898 1 93.25 88 GLU A CA 1
ATOM 673 C C . GLU A 1 88 ? -12.07 -26.094 -13.32 1 93.25 88 GLU A C 1
ATOM 675 O O . GLU A 1 88 ? -10.93 -25.938 -13.742 1 93.25 88 GLU A O 1
ATOM 680 N N . LEU A 1 89 ? -12.414 -27.078 -12.477 1 93.69 89 LEU A N 1
ATOM 681 C CA . LEU A 1 89 ? -11.422 -27.844 -11.727 1 93.69 89 LEU A CA 1
ATOM 682 C C . LEU A 1 89 ? -10.711 -28.844 -12.633 1 93.69 89 LEU A C 1
ATOM 684 O O . LEU A 1 89 ? -9.508 -29.062 -12.5 1 93.69 89 LEU A O 1
ATOM 688 N N . ARG A 1 90 ? -11.422 -29.5 -13.57 1 94.94 90 ARG A N 1
ATOM 689 C CA . ARG A 1 90 ? -10.82 -30.484 -14.453 1 94.94 90 ARG A CA 1
ATOM 690 C C . ARG A 1 90 ? -9.773 -29.844 -15.359 1 94.94 90 ARG A C 1
ATOM 692 O O . ARG A 1 90 ? -8.648 -30.344 -15.477 1 94.94 90 ARG A O 1
ATOM 699 N N . PRO A 1 91 ? -10.156 -28.703 -15.992 1 96.25 91 PRO A N 1
ATOM 700 C CA . PRO A 1 91 ? -9.117 -28.016 -16.75 1 96.25 91 PRO A CA 1
ATOM 701 C C . PRO A 1 91 ? -7.906 -27.641 -15.898 1 96.25 91 PRO A C 1
ATOM 703 O O . PRO A 1 91 ? -6.77 -27.703 -16.375 1 96.25 91 PRO A O 1
ATOM 706 N N . ALA A 1 92 ? -8.078 -27.281 -14.695 1 97.75 92 ALA A N 1
ATOM 707 C CA . ALA A 1 92 ? -6.984 -26.922 -13.789 1 97.75 92 ALA A CA 1
ATOM 708 C C . ALA A 1 92 ? -6.09 -28.125 -13.523 1 97.75 92 ALA A C 1
ATOM 710 O O . ALA A 1 92 ? -4.859 -28.031 -13.586 1 97.75 92 ALA A O 1
ATOM 711 N N . VAL A 1 93 ? -6.719 -29.266 -13.266 1 98.31 93 VAL A N 1
ATOM 712 C CA . VAL A 1 93 ? -5.984 -30.5 -13.023 1 98.31 93 VAL A CA 1
ATOM 713 C C . VAL A 1 93 ? -5.176 -30.875 -14.258 1 98.31 93 VAL A C 1
ATOM 715 O O . VAL A 1 93 ? -3.996 -31.219 -14.156 1 98.31 93 VAL A O 1
ATOM 718 N N . ARG A 1 94 ? -5.789 -30.781 -15.391 1 98.06 94 ARG A N 1
ATOM 719 C CA . ARG A 1 94 ? -5.121 -31.125 -16.641 1 98.06 94 ARG A CA 1
ATOM 720 C C . ARG A 1 94 ? -3.914 -30.219 -16.875 1 98.06 94 ARG A C 1
ATOM 722 O O . ARG A 1 94 ? -2.854 -30.688 -17.297 1 98.06 94 ARG A O 1
ATOM 729 N N . ALA A 1 95 ? -4.074 -28.969 -16.641 1 97.38 95 ALA A N 1
ATOM 730 C CA . ALA A 1 95 ? -2.977 -28.031 -16.828 1 97.38 95 ALA A CA 1
ATOM 731 C C . ALA A 1 95 ? -1.811 -28.359 -15.891 1 97.38 95 ALA A C 1
ATOM 733 O O . ALA A 1 95 ? -0.651 -28.328 -16.312 1 97.38 95 ALA A O 1
ATOM 734 N N . ALA A 1 96 ? -2.113 -28.656 -14.656 1 97.69 96 ALA A N 1
ATOM 735 C CA . ALA A 1 96 ? -1.079 -29 -13.688 1 97.69 96 ALA A CA 1
ATOM 736 C C . ALA A 1 96 ? -0.317 -30.25 -14.133 1 97.69 96 ALA A C 1
ATOM 738 O O . ALA A 1 96 ? 0.915 -30.281 -14.086 1 97.69 96 ALA A O 1
ATOM 739 N N . ARG A 1 97 ? -1.058 -31.203 -14.641 1 97.5 97 ARG A N 1
ATOM 740 C CA . ARG A 1 97 ? -0.446 -32.438 -15.102 1 97.5 97 ARG A CA 1
ATOM 741 C C . ARG A 1 97 ? 0.477 -32.188 -16.297 1 97.5 97 ARG A C 1
ATOM 743 O O . ARG A 1 97 ? 1.475 -32.875 -16.469 1 97.5 97 ARG A O 1
ATOM 750 N N . ARG A 1 98 ? 0.137 -31.188 -17.016 1 96 98 ARG A N 1
ATOM 751 C CA . ARG A 1 98 ? 0.874 -30.906 -18.25 1 96 98 ARG A CA 1
ATOM 752 C C . ARG A 1 98 ? 2.057 -29.984 -17.969 1 96 98 ARG A C 1
ATOM 754 O O . ARG A 1 98 ? 2.674 -29.469 -18.906 1 96 98 ARG A O 1
ATOM 761 N N . GLY A 1 99 ? 2.264 -29.562 -16.734 1 95.38 99 GLY A N 1
ATOM 762 C CA . GLY A 1 99 ? 3.5 -28.875 -16.422 1 95.38 99 GLY A CA 1
ATOM 763 C C . GLY A 1 99 ? 3.279 -27.438 -15.961 1 95.38 99 GLY A C 1
ATOM 764 O O . GLY A 1 99 ? 4.238 -26.703 -15.75 1 95.38 99 GLY A O 1
ATOM 765 N N . ALA A 1 100 ? 2.029 -27.031 -15.82 1 96.88 100 ALA A N 1
ATOM 766 C CA . ALA A 1 100 ? 1.751 -25.641 -15.492 1 96.88 100 ALA A CA 1
ATOM 767 C C . ALA A 1 100 ? 1.795 -25.406 -13.977 1 96.88 100 ALA A C 1
ATOM 769 O O . ALA A 1 100 ? 1.583 -26.344 -13.203 1 96.88 100 ALA A O 1
ATOM 770 N N . TRP A 1 101 ? 2.158 -24.141 -13.57 1 97.62 101 TRP A N 1
ATOM 771 C CA . TRP A 1 101 ? 1.762 -23.609 -12.266 1 97.62 101 TRP A CA 1
ATOM 772 C C . TRP A 1 101 ? 0.277 -23.266 -12.25 1 97.62 101 TRP A C 1
ATOM 774 O O . TRP A 1 101 ? -0.194 -22.484 -13.078 1 97.62 101 TRP A O 1
ATOM 784 N N . VAL A 1 102 ? -0.381 -23.938 -11.383 1 98.19 102 VAL A N 1
ATOM 785 C CA . VAL A 1 102 ? -1.783 -23.594 -11.188 1 98.19 102 VAL A CA 1
ATOM 786 C C . VAL A 1 102 ? -1.949 -22.875 -9.844 1 98.19 102 VAL A C 1
ATOM 788 O O . VAL A 1 102 ? -1.687 -23.453 -8.789 1 98.19 102 VAL A O 1
ATOM 791 N N . VAL A 1 103 ? -2.412 -21.625 -9.93 1 98.25 103 VAL A N 1
ATOM 792 C CA . VAL A 1 103 ? -2.594 -20.812 -8.727 1 98.25 103 VAL A CA 1
ATOM 793 C C . VAL A 1 103 ? -4.047 -20.875 -8.273 1 98.25 103 VAL A C 1
ATOM 795 O O . VAL A 1 103 ? -4.965 -20.625 -9.062 1 98.25 103 VAL A O 1
ATOM 798 N N . VAL A 1 104 ? -4.199 -21.203 -7.055 1 97.44 104 VAL A N 1
ATOM 799 C CA . VAL A 1 104 ? -5.5 -21.219 -6.391 1 97.44 104 VAL A CA 1
ATOM 800 C C . VAL A 1 104 ? -5.426 -20.438 -5.086 1 97.44 104 VAL A C 1
ATOM 802 O O . VAL A 1 104 ? -4.578 -20.719 -4.23 1 97.44 104 VAL A O 1
ATOM 805 N N . PHE A 1 105 ? -6.312 -19.469 -4.965 1 97.19 105 PHE A N 1
ATOM 806 C CA . PHE A 1 105 ? -6.402 -18.734 -3.707 1 97.19 105 PHE A CA 1
ATOM 807 C C . PHE A 1 105 ? -7.344 -19.453 -2.74 1 97.19 105 PHE A C 1
ATOM 809 O O . PHE A 1 105 ? -8.562 -19.328 -2.855 1 97.19 105 PHE A O 1
ATOM 816 N N . PRO A 1 106 ? -6.773 -20.016 -1.752 1 96.88 106 PRO A N 1
ATOM 817 C CA . PRO A 1 106 ? -7.617 -20.859 -0.912 1 96.88 106 PRO A CA 1
ATOM 818 C C . PRO A 1 106 ? -8.602 -20.062 -0.06 1 96.88 106 PRO A C 1
ATOM 820 O O . PRO A 1 106 ? -9.578 -20.625 0.447 1 96.88 106 PRO A O 1
ATOM 823 N N . GLU A 1 107 ? -8.344 -18.781 0.098 1 95.25 107 GLU A N 1
ATOM 824 C CA . GLU A 1 107 ? -9.266 -17.938 0.867 1 95.25 107 GLU A CA 1
ATOM 825 C C . GLU A 1 107 ? -10.531 -17.641 0.069 1 95.25 107 GLU A C 1
ATOM 827 O O . GLU A 1 107 ? -11.539 -17.219 0.635 1 95.25 107 GLU A O 1
ATOM 832 N N . GLY A 1 108 ? -10.492 -17.703 -1.205 1 91.31 108 GLY A N 1
ATOM 833 C CA . GLY A 1 108 ? -11.664 -17.625 -2.07 1 91.31 108 GLY A CA 1
ATOM 834 C C . GLY A 1 108 ? -12.062 -16.188 -2.398 1 91.31 108 GLY A C 1
ATOM 835 O O . GLY A 1 108 ? -12.938 -15.961 -3.236 1 91.31 108 GLY A O 1
ATOM 836 N N . ALA A 1 109 ? -11.523 -15.234 -1.604 1 90.25 109 ALA A N 1
ATOM 837 C CA . ALA A 1 109 ? -11.789 -13.812 -1.816 1 90.25 109 ALA A CA 1
ATOM 838 C C . ALA A 1 109 ? -10.641 -12.953 -1.288 1 90.25 109 ALA A C 1
ATOM 840 O O . ALA A 1 109 ? -9.812 -13.43 -0.508 1 90.25 109 ALA A O 1
ATOM 841 N N . ILE A 1 110 ? -10.648 -11.758 -1.832 1 92.75 110 ILE A N 1
ATOM 842 C CA . ILE A 1 110 ? -9.656 -10.82 -1.312 1 92.75 110 ILE A CA 1
ATOM 843 C C . ILE A 1 110 ? -9.953 -10.516 0.154 1 92.75 110 ILE A C 1
ATOM 845 O O . ILE A 1 110 ? -11.109 -10.266 0.52 1 92.75 110 ILE A O 1
ATOM 849 N N . GLN A 1 111 ? -8.977 -10.672 0.979 1 95.12 111 GLN A N 1
ATOM 850 C CA . GLN A 1 111 ? -9.078 -10.422 2.412 1 95.12 111 GLN A CA 1
ATOM 851 C C . GLN A 1 111 ? -8.234 -9.227 2.824 1 95.12 111 GLN A C 1
ATOM 853 O O . GLN A 1 111 ? -7.227 -8.922 2.186 1 95.12 111 GLN A O 1
ATOM 858 N N . PRO A 1 112 ? -8.641 -8.523 3.922 1 95 112 PRO A N 1
ATOM 859 C CA . PRO A 1 112 ? -7.723 -7.52 4.465 1 95 112 PRO A CA 1
ATOM 860 C C . PRO A 1 112 ? -6.367 -8.109 4.852 1 95 112 PRO A C 1
ATOM 862 O O . PRO A 1 112 ? -6.293 -9.266 5.273 1 95 112 PRO A O 1
ATOM 865 N N . ALA A 1 113 ? -5.355 -7.262 4.633 1 93.25 113 ALA A N 1
ATOM 866 C CA . ALA A 1 113 ? -4.039 -7.738 5.043 1 93.25 113 ALA A CA 1
ATOM 867 C C . ALA A 1 113 ? -4.027 -8.117 6.523 1 93.25 113 ALA A C 1
ATOM 869 O O . ALA A 1 113 ? -4.555 -7.383 7.359 1 93.25 113 ALA A O 1
ATOM 870 N N . GLY A 1 114 ? -3.482 -9.211 6.883 1 93.5 114 GLY A N 1
ATOM 871 C CA . GLY A 1 114 ? -3.479 -9.758 8.234 1 93.5 114 GLY A CA 1
ATOM 872 C C . GLY A 1 114 ? -3.361 -11.266 8.266 1 93.5 114 GLY A C 1
ATOM 873 O O . GLY A 1 114 ? -2.924 -11.883 7.293 1 93.5 114 GLY A O 1
ATOM 874 N N . PRO A 1 115 ? -3.785 -11.828 9.383 1 94.88 115 PRO A N 1
ATOM 875 C CA . PRO A 1 115 ? -3.691 -13.289 9.5 1 94.88 115 PRO A CA 1
ATOM 876 C C . PRO A 1 115 ? -4.582 -14.016 8.492 1 94.88 115 PRO A C 1
ATOM 878 O O . PRO A 1 115 ? -5.594 -13.477 8.055 1 94.88 115 PRO A O 1
ATOM 881 N N . LEU A 1 116 ? -4.121 -15.188 8.195 1 96.69 116 LEU A N 1
ATOM 882 C CA . LEU A 1 116 ? -4.844 -16.047 7.258 1 96.69 116 LEU A CA 1
ATOM 883 C C . LEU A 1 116 ? -6.27 -16.297 7.742 1 96.69 116 LEU A C 1
ATOM 885 O O . LEU A 1 116 ? -6.492 -16.547 8.93 1 96.69 116 LEU A O 1
ATOM 889 N N . ARG A 1 117 ? -7.16 -16.203 6.801 1 94.5 117 ARG A N 1
ATOM 890 C CA . ARG A 1 117 ? -8.555 -16.531 7.094 1 94.5 117 ARG A CA 1
ATOM 891 C C . ARG A 1 117 ? -8.867 -17.984 6.719 1 94.5 117 ARG A C 1
ATOM 893 O O . ARG A 1 117 ? -7.953 -18.766 6.461 1 94.5 117 ARG A O 1
ATOM 900 N N . GLU A 1 118 ? -10.109 -18.281 6.762 1 94.19 118 GLU A N 1
ATOM 901 C CA . GLU A 1 118 ? -10.5 -19.656 6.457 1 94.19 118 GLU A CA 1
ATOM 902 C C . GLU A 1 118 ? -10.078 -20.047 5.047 1 94.19 118 GLU A C 1
ATOM 904 O O . GLU A 1 118 ? -10.219 -19.266 4.105 1 94.19 118 GLU A O 1
ATOM 909 N N . VAL A 1 119 ? -9.594 -21.266 4.961 1 95.62 119 VAL A N 1
ATOM 910 C CA . VAL A 1 119 ? -9.102 -21.75 3.674 1 95.62 119 VAL A CA 1
ATOM 911 C C . VAL A 1 119 ? -10.016 -22.859 3.156 1 95.62 119 VAL A C 1
ATOM 913 O O . VAL A 1 119 ? -10.469 -23.703 3.93 1 95.62 119 VAL A O 1
ATOM 916 N N . LYS A 1 120 ? -10.281 -22.875 1.849 1 93.69 120 LYS A N 1
ATOM 917 C CA . LYS A 1 120 ? -11.062 -23.906 1.157 1 93.69 120 LYS A CA 1
ATOM 918 C C . LYS A 1 120 ? -10.164 -25.016 0.646 1 93.69 120 LYS A C 1
ATOM 920 O O . LYS A 1 120 ? -8.969 -24.828 0.454 1 93.69 120 LYS A O 1
ATOM 925 N N . PRO A 1 121 ? -10.773 -26.156 0.402 1 93.38 121 PRO A N 1
ATOM 926 C CA . PRO A 1 121 ? -9.961 -27.328 0.082 1 93.38 121 PRO A CA 1
ATOM 927 C C . PRO A 1 121 ? -9.578 -27.406 -1.396 1 93.38 121 PRO A C 1
ATOM 929 O O . PRO A 1 121 ? -8.852 -28.312 -1.808 1 93.38 121 PRO A O 1
ATOM 932 N N . GLY A 1 122 ? -9.945 -26.5 -2.203 1 93.62 122 GLY A N 1
ATOM 933 C CA . GLY A 1 122 ? -9.797 -26.547 -3.648 1 93.62 122 GLY A CA 1
ATOM 934 C C . GLY A 1 122 ? -8.359 -26.75 -4.098 1 93.62 122 GLY A C 1
ATOM 935 O O . GLY A 1 122 ? -8.078 -27.625 -4.922 1 93.62 122 GLY A O 1
ATOM 936 N N . ALA A 1 123 ? -7.469 -26 -3.57 1 96.62 123 ALA A N 1
ATOM 937 C CA . ALA A 1 123 ? -6.066 -26.094 -3.965 1 96.62 123 ALA A CA 1
ATOM 938 C C . ALA A 1 123 ? -5.504 -27.484 -3.67 1 96.62 123 ALA A C 1
ATOM 940 O O . ALA A 1 123 ? -4.859 -28.094 -4.527 1 96.62 123 ALA A O 1
ATOM 941 N N . ALA A 1 124 ? -5.773 -27.969 -2.467 1 96.69 124 ALA A N 1
ATOM 942 C CA . ALA A 1 124 ? -5.301 -29.297 -2.07 1 96.69 124 ALA A CA 1
ATOM 943 C C . ALA A 1 124 ? -5.902 -30.375 -2.955 1 96.69 124 ALA A C 1
ATOM 945 O O . ALA A 1 124 ? -5.219 -31.328 -3.33 1 96.69 124 ALA A O 1
ATOM 946 N N . TRP A 1 125 ? -7.156 -30.234 -3.248 1 96.19 125 TRP A N 1
ATOM 947 C CA . TRP A 1 125 ? -7.832 -31.219 -4.094 1 96.19 125 TRP A CA 1
ATOM 948 C C . TRP A 1 125 ? -7.188 -31.281 -5.477 1 96.19 125 TRP A C 1
ATOM 950 O O . TRP A 1 125 ? -6.891 -32.375 -5.98 1 96.19 125 TRP A O 1
ATOM 960 N N . ILE A 1 126 ? -6.93 -30.109 -6.086 1 97.31 126 ILE A N 1
ATOM 961 C CA . ILE A 1 126 ? -6.34 -30.078 -7.422 1 97.31 126 ILE A CA 1
ATOM 962 C C . ILE A 1 126 ? -4.945 -30.688 -7.391 1 97.31 126 ILE A C 1
ATOM 964 O O . ILE A 1 126 ? -4.586 -31.469 -8.273 1 97.31 126 ILE A O 1
ATOM 968 N N . ALA A 1 127 ? -4.141 -30.344 -6.414 1 97.81 127 ALA A N 1
ATOM 969 C CA . ALA A 1 127 ? -2.789 -30.891 -6.293 1 97.81 127 ALA A CA 1
ATOM 970 C C . ALA A 1 127 ? -2.811 -32.406 -6.191 1 97.81 127 ALA A C 1
ATOM 972 O O . ALA A 1 127 ? -2.033 -33.094 -6.859 1 97.81 127 ALA A O 1
ATOM 973 N N . ARG A 1 128 ? -3.719 -32.906 -5.383 1 97.12 128 ARG A N 1
ATOM 974 C CA . ARG A 1 128 ? -3.846 -34.344 -5.203 1 97.12 128 ARG A CA 1
ATOM 975 C C . ARG A 1 128 ? -4.301 -35.031 -6.492 1 97.12 128 ARG A C 1
ATOM 977 O O . ARG A 1 128 ? -3.719 -36.031 -6.914 1 97.12 128 ARG A O 1
ATOM 984 N N . ALA A 1 129 ? -5.305 -34.5 -7.082 1 97.44 129 ALA A N 1
ATOM 985 C CA . ALA A 1 129 ? -5.863 -35.062 -8.305 1 97.44 129 ALA A CA 1
ATOM 986 C C . ALA A 1 129 ? -4.832 -35.094 -9.43 1 97.44 129 ALA A C 1
ATOM 988 O O . ALA A 1 129 ? -4.801 -36 -10.25 1 97.44 129 ALA A O 1
ATOM 989 N N . ALA A 1 130 ? -3.979 -34.031 -9.492 1 97.69 130 ALA A N 1
ATOM 990 C CA . ALA A 1 130 ? -2.984 -33.906 -10.555 1 97.69 130 ALA A CA 1
ATOM 991 C C . ALA A 1 130 ? -1.697 -34.625 -10.195 1 97.69 130 ALA A C 1
ATOM 993 O O . ALA A 1 130 ? -0.851 -34.875 -11.055 1 97.69 130 ALA A O 1
ATOM 994 N N . GLY A 1 131 ? -1.523 -35 -8.953 1 97.19 131 GLY A N 1
ATOM 995 C CA . GLY A 1 131 ? -0.297 -35.656 -8.492 1 97.19 131 GLY A CA 1
ATOM 996 C C . GLY A 1 131 ? 0.904 -34.719 -8.531 1 97.19 131 GLY A C 1
ATOM 997 O O . GLY A 1 131 ? 1.987 -35.125 -8.969 1 97.19 131 GLY A O 1
ATOM 998 N N . VAL A 1 132 ? 0.744 -33.469 -8.18 1 97.44 132 VAL A N 1
ATOM 999 C CA . VAL A 1 132 ? 1.813 -32.469 -8.219 1 97.44 132 VAL A CA 1
ATOM 1000 C C . VAL A 1 132 ? 1.984 -31.828 -6.84 1 97.44 132 VAL A C 1
ATOM 1002 O O . VAL A 1 132 ? 1.095 -31.922 -5.992 1 97.44 132 VAL A O 1
ATOM 1005 N N . PRO A 1 133 ? 3.102 -31.172 -6.543 1 97.31 133 PRO A N 1
ATOM 1006 C CA . PRO A 1 133 ? 3.312 -30.516 -5.246 1 97.31 133 PRO A CA 1
ATOM 1007 C C . PRO A 1 133 ? 2.322 -29.391 -4.984 1 97.31 133 PRO A C 1
ATOM 1009 O O . PRO A 1 133 ? 1.926 -28.672 -5.914 1 97.31 133 PRO A O 1
ATOM 1012 N N . LEU A 1 134 ? 1.92 -29.281 -3.736 1 98.19 134 LEU A N 1
ATOM 1013 C CA . LEU A 1 134 ? 1.157 -28.156 -3.221 1 98.19 134 LEU A CA 1
ATOM 1014 C C . LEU A 1 134 ? 2.061 -27.203 -2.445 1 98.19 134 LEU A C 1
ATOM 1016 O O . LEU A 1 134 ? 2.656 -27.594 -1.436 1 98.19 134 LEU A O 1
ATOM 1020 N N . VAL A 1 135 ? 2.129 -25.969 -2.896 1 98.31 135 VAL A N 1
ATOM 1021 C CA . VAL A 1 135 ? 3.119 -25.047 -2.346 1 98.31 135 VAL A CA 1
ATOM 1022 C C . VAL A 1 135 ? 2.416 -23.844 -1.735 1 98.31 135 VAL A C 1
ATOM 1024 O O . VAL A 1 135 ? 1.745 -23.078 -2.439 1 98.31 135 VAL A O 1
ATOM 1027 N N . PRO A 1 136 ? 2.531 -23.625 -0.401 1 98.44 136 PRO A N 1
ATOM 1028 C CA . PRO A 1 136 ? 2.035 -22.391 0.196 1 98.44 136 PRO A CA 1
ATOM 1029 C C . PRO A 1 136 ? 2.871 -21.172 -0.191 1 98.44 136 PRO A C 1
ATOM 1031 O O . PRO A 1 136 ? 4.102 -21.234 -0.196 1 98.44 136 PRO A O 1
ATOM 1034 N N . VAL A 1 137 ? 2.172 -20.094 -0.526 1 98.62 137 VAL A N 1
ATOM 1035 C CA . VAL A 1 137 ? 2.863 -18.859 -0.899 1 98.62 137 VAL A CA 1
ATOM 1036 C C . VAL A 1 137 ? 2.277 -17.688 -0.126 1 98.62 137 VAL A C 1
ATOM 1038 O O . VAL A 1 137 ? 1.115 -17.328 -0.324 1 98.62 137 VAL A O 1
ATOM 1041 N N . ALA A 1 138 ? 3.08 -17.125 0.776 1 98.69 138 ALA A N 1
ATOM 1042 C CA . ALA A 1 138 ? 2.674 -15.867 1.392 1 98.69 138 ALA A CA 1
ATOM 1043 C C . ALA A 1 138 ? 2.93 -14.695 0.453 1 98.69 138 ALA A C 1
ATOM 1045 O O . ALA A 1 138 ? 4.008 -14.586 -0.135 1 98.69 138 ALA A O 1
ATOM 1046 N N . LEU A 1 139 ? 1.944 -13.875 0.332 1 98.31 139 LEU A N 1
ATOM 1047 C CA . LEU A 1 139 ? 2.02 -12.75 -0.594 1 98.31 139 LEU A CA 1
ATOM 1048 C C . LEU A 1 139 ? 1.516 -11.469 0.065 1 98.31 139 LEU A C 1
ATOM 1050 O O . LEU A 1 139 ? 0.46 -11.469 0.703 1 98.31 139 LEU A O 1
ATOM 1054 N N . ARG A 1 140 ? 2.322 -10.398 -0.009 1 98.31 140 ARG A N 1
ATOM 1055 C CA . ARG A 1 140 ? 1.93 -9.047 0.396 1 98.31 140 ARG A CA 1
ATOM 1056 C C . ARG A 1 140 ? 2.309 -8.023 -0.668 1 98.31 140 ARG A C 1
ATOM 1058 O O . ARG A 1 140 ? 3.428 -8.039 -1.183 1 98.31 140 ARG A O 1
ATOM 1065 N N . VAL A 1 141 ? 1.374 -7.25 -1.067 1 98 141 VAL A N 1
ATOM 1066 C CA . VAL A 1 141 ? 1.634 -6.008 -1.786 1 98 141 VAL A CA 1
ATOM 1067 C C . VAL A 1 141 ? 1.388 -4.816 -0.865 1 98 141 VAL A C 1
ATOM 1069 O O . VAL A 1 141 ? 0.245 -4.531 -0.5 1 98 141 VAL A O 1
ATOM 1072 N N . VAL A 1 142 ? 2.496 -4.125 -0.54 1 96.94 142 VAL A N 1
ATOM 1073 C CA . VAL A 1 142 ? 2.389 -3.18 0.568 1 96.94 142 VAL A CA 1
ATOM 1074 C C . VAL A 1 142 ? 3.107 -1.88 0.212 1 96.94 142 VAL A C 1
ATOM 1076 O O . VAL A 1 142 ? 4.09 -1.89 -0.533 1 96.94 142 VAL A O 1
ATOM 1079 N N . LEU A 1 143 ? 2.514 -0.836 0.675 1 96 143 LEU A N 1
ATOM 1080 C CA . LEU A 1 143 ? 3.211 0.444 0.636 1 96 143 LEU A CA 1
ATOM 1081 C C . LEU A 1 143 ? 4.086 0.625 1.873 1 96 143 LEU A C 1
ATOM 1083 O O . LEU A 1 143 ? 3.586 0.582 3 1 96 143 LEU A O 1
ATOM 1087 N N . ARG A 1 144 ? 5.344 0.839 1.66 1 94.12 144 ARG A N 1
ATOM 1088 C CA . ARG A 1 144 ? 6.316 1.046 2.729 1 94.12 144 ARG A CA 1
ATOM 1089 C C . ARG A 1 144 ? 6.914 2.445 2.66 1 94.12 144 ARG A C 1
ATOM 1091 O O . ARG A 1 144 ? 6.188 3.439 2.629 1 94.12 144 ARG A O 1
ATOM 1098 N N . GLY A 1 145 ? 8.141 2.598 2.652 1 90 145 GLY A N 1
ATOM 1099 C CA . GLY A 1 145 ? 8.75 3.914 2.73 1 90 145 GLY A CA 1
ATOM 1100 C C . GLY A 1 145 ? 8.797 4.633 1.396 1 90 145 GLY A C 1
ATOM 1101 O O . GLY A 1 145 ? 9.109 5.824 1.335 1 90 145 GLY A O 1
ATOM 1102 N N . GLY A 1 146 ? 8.414 3.951 0.349 1 86.62 146 GLY A N 1
ATOM 1103 C CA . GLY A 1 146 ? 8.469 4.527 -0.984 1 86.62 146 GLY A CA 1
ATOM 1104 C C . GLY A 1 146 ? 7.109 4.957 -1.505 1 86.62 146 GLY A C 1
ATOM 1105 O O . GLY A 1 146 ? 6.105 4.855 -0.796 1 86.62 146 GLY A O 1
ATOM 1106 N N . GLN A 1 147 ? 7.156 5.48 -2.729 1 89.5 147 GLN A N 1
ATOM 1107 C CA . GLN A 1 147 ? 5.953 6.027 -3.35 1 89.5 147 GLN A CA 1
ATOM 1108 C C . GLN A 1 147 ? 5.074 4.918 -3.92 1 89.5 147 GLN A C 1
ATOM 1110 O O . GLN A 1 147 ? 3.854 5.066 -3.996 1 89.5 147 GLN A O 1
ATOM 1115 N N . LEU A 1 148 ? 5.746 3.867 -4.27 1 93.69 148 LEU A N 1
ATOM 1116 C CA . LEU A 1 148 ? 5.031 2.781 -4.93 1 93.69 148 LEU A CA 1
ATOM 1117 C C . LEU A 1 148 ? 4.941 1.558 -4.027 1 93.69 148 LEU A C 1
ATOM 1119 O O . LEU A 1 148 ? 5.863 1.286 -3.252 1 93.69 148 LEU A O 1
ATOM 1123 N N . PRO A 1 149 ? 3.84 0.788 -4.199 1 96.31 149 PRO A N 1
ATOM 1124 C CA . PRO A 1 149 ? 3.787 -0.473 -3.457 1 96.31 149 PRO A CA 1
ATOM 1125 C C . PRO A 1 149 ? 4.844 -1.476 -3.918 1 96.31 149 PRO A C 1
ATOM 1127 O O . PRO A 1 149 ? 5.32 -1.395 -5.051 1 96.31 149 PRO A O 1
ATOM 1130 N N . GLU A 1 150 ? 5.203 -2.281 -3.031 1 96.88 150 GLU A N 1
ATOM 1131 C CA . GLU A 1 150 ? 6.152 -3.369 -3.254 1 96.88 150 GLU A CA 1
ATOM 1132 C C . GLU A 1 150 ? 5.492 -4.73 -3.037 1 96.88 150 GLU A C 1
ATOM 1134 O O . GLU A 1 150 ? 4.707 -4.902 -2.102 1 96.88 150 GLU A O 1
ATOM 1139 N N . ALA A 1 151 ? 5.812 -5.691 -3.936 1 98 151 ALA A N 1
ATOM 1140 C CA . ALA A 1 151 ? 5.281 -7.039 -3.775 1 98 151 ALA A CA 1
ATOM 1141 C C . ALA A 1 151 ? 6.34 -7.984 -3.209 1 98 151 ALA A C 1
ATOM 1143 O O . ALA A 1 151 ? 7.457 -8.047 -3.725 1 98 151 ALA A O 1
ATOM 1144 N N . TYR A 1 152 ? 5.973 -8.664 -2.145 1 98.5 152 TYR A N 1
ATOM 1145 C CA . TYR A 1 152 ? 6.848 -9.664 -1.533 1 98.5 152 TYR A CA 1
ATOM 1146 C C . TYR A 1 152 ? 6.168 -11.023 -1.482 1 98.5 152 TYR A C 1
ATOM 1148 O O . TYR A 1 152 ? 5.012 -11.133 -1.068 1 98.5 152 TYR A O 1
ATOM 1156 N N . LEU A 1 153 ? 6.863 -12.031 -1.948 1 98.44 153 LEU A N 1
ATOM 1157 C CA . LEU A 1 153 ? 6.41 -13.422 -1.881 1 98.44 153 LEU A CA 1
ATOM 1158 C C . LEU A 1 153 ? 7.359 -14.258 -1.03 1 98.44 153 LEU A C 1
ATOM 1160 O O . LEU A 1 153 ? 8.578 -14.109 -1.118 1 98.44 153 LEU A O 1
ATOM 1164 N N . ARG A 1 154 ? 6.789 -15.062 -0.232 1 98.25 154 ARG A N 1
ATOM 1165 C CA . ARG A 1 154 ? 7.523 -16.109 0.474 1 98.25 154 ARG A CA 1
ATOM 1166 C C . ARG A 1 154 ? 6.969 -17.484 0.142 1 98.25 154 ARG A C 1
ATOM 1168 O O . ARG A 1 154 ? 5.816 -17.797 0.459 1 98.25 154 ARG A O 1
ATOM 1175 N N . CYS A 1 155 ? 7.75 -18.281 -0.503 1 97.31 155 CYS A N 1
ATOM 1176 C CA . CYS A 1 155 ? 7.363 -19.625 -0.906 1 97.31 155 CYS A CA 1
ATOM 1177 C C . CYS A 1 155 ? 7.809 -20.656 0.127 1 97.31 155 CYS A C 1
ATOM 1179 O O . CYS A 1 155 ? 9.008 -20.797 0.393 1 97.31 155 CYS A O 1
ATOM 1181 N N . GLY A 1 156 ? 6.828 -21.328 0.687 1 97.31 156 GLY A N 1
ATOM 1182 C CA . GLY A 1 156 ? 7.141 -22.391 1.629 1 97.31 156 GLY A CA 1
ATOM 1183 C C . GLY A 1 156 ? 7.41 -23.719 0.958 1 97.31 156 GLY A C 1
ATOM 1184 O O . GLY A 1 156 ? 7.211 -23.859 -0.251 1 97.31 156 GLY A O 1
ATOM 1185 N N . PRO A 1 157 ? 7.879 -24.703 1.786 1 96.06 157 PRO A N 1
ATOM 1186 C CA . PRO A 1 157 ? 8.023 -26.047 1.233 1 96.06 157 PRO A CA 1
ATOM 1187 C C . PRO A 1 157 ? 6.695 -26.672 0.819 1 96.06 157 PRO A C 1
ATOM 1189 O O . PRO A 1 157 ? 5.648 -26.328 1.379 1 96.06 157 PRO A O 1
ATOM 1192 N N . ALA A 1 158 ? 6.801 -27.562 -0.205 1 97.06 158 ALA A N 1
ATOM 1193 C CA . ALA A 1 158 ? 5.602 -28.297 -0.614 1 97.06 158 ALA A CA 1
ATOM 1194 C C . ALA A 1 158 ? 5.004 -29.062 0.559 1 97.06 158 ALA A C 1
ATOM 1196 O O . ALA A 1 158 ? 5.734 -29.641 1.367 1 97.06 158 ALA A O 1
ATOM 1197 N N . VAL A 1 159 ? 3.68 -29.062 0.571 1 96.56 159 VAL A N 1
ATOM 1198 C CA . VAL A 1 159 ? 3.012 -29.719 1.684 1 96.56 159 VAL A CA 1
ATOM 1199 C C . VAL A 1 159 ? 2.072 -30.797 1.151 1 96.56 159 VAL A C 1
ATOM 1201 O O . VAL A 1 159 ? 1.599 -30.719 0.015 1 96.56 159 VAL A O 1
ATOM 1204 N N . THR A 1 160 ? 1.805 -31.812 1.963 1 90 160 THR A N 1
ATOM 1205 C CA . THR A 1 160 ? 0.867 -32.875 1.621 1 90 160 THR A CA 1
ATOM 1206 C C . THR A 1 160 ? -0.41 -32.75 2.447 1 90 160 THR A C 1
ATOM 1208 O O . THR A 1 160 ? -1.458 -33.281 2.061 1 90 160 THR A O 1
ATOM 1211 N N . ALA A 1 161 ? -0.167 -32.156 3.623 1 87.19 161 ALA A N 1
ATOM 1212 C CA . ALA A 1 161 ? -1.293 -31.922 4.523 1 87.19 161 ALA A CA 1
ATOM 1213 C C . ALA A 1 161 ? -1.16 -30.578 5.234 1 87.19 161 ALA A C 1
ATOM 1215 O O . ALA A 1 161 ? -0.104 -29.953 5.184 1 87.19 161 ALA A O 1
ATOM 1216 N N . ASP A 1 162 ? -2.256 -30 5.699 1 93.44 162 ASP A N 1
ATOM 1217 C CA . ASP A 1 162 ? -2.35 -28.828 6.559 1 93.44 162 ASP A CA 1
ATOM 1218 C C . ASP A 1 162 ? -1.89 -27.562 5.824 1 93.44 162 ASP A C 1
ATOM 1220 O O . ASP A 1 162 ? -1.043 -26.828 6.324 1 93.44 162 ASP A O 1
ATOM 1224 N N . LEU A 1 163 ? -2.391 -27.375 4.664 1 97.5 163 LEU A N 1
ATOM 1225 C CA . LEU A 1 163 ? -2.107 -26.172 3.873 1 97.5 163 LEU A CA 1
ATOM 1226 C C . LEU A 1 163 ? -2.311 -24.922 4.703 1 97.5 163 LEU A C 1
ATOM 1228 O O . LEU A 1 163 ? -1.494 -24 4.648 1 97.5 163 LEU A O 1
ATOM 1232 N N . ALA A 1 164 ? -3.316 -24.969 5.52 1 97.81 164 ALA A N 1
ATOM 1233 C CA . ALA A 1 164 ? -3.652 -23.781 6.309 1 97.81 164 ALA A CA 1
ATOM 1234 C C . ALA A 1 164 ? -2.523 -23.422 7.27 1 97.81 164 ALA A C 1
ATOM 1236 O O . ALA A 1 164 ? -2.107 -22.266 7.344 1 97.81 164 ALA A O 1
ATOM 1237 N N . ALA A 1 165 ? -2.062 -24.422 7.957 1 97.88 165 ALA A N 1
ATOM 1238 C CA . ALA A 1 165 ? -0.987 -24.188 8.914 1 97.88 165 ALA A CA 1
ATOM 1239 C C . ALA A 1 165 ? 0.29 -23.75 8.211 1 97.88 165 ALA A C 1
ATOM 1241 O O . ALA A 1 165 ? 0.982 -22.844 8.68 1 97.88 165 ALA A O 1
ATOM 1242 N N . ALA A 1 166 ? 0.614 -24.359 7.121 1 98.12 166 ALA A N 1
ATOM 1243 C CA . ALA A 1 166 ? 1.821 -24.031 6.371 1 98.12 166 ALA A CA 1
ATOM 1244 C C . ALA A 1 166 ? 1.747 -22.609 5.812 1 98.12 166 ALA A C 1
ATOM 1246 O O . ALA A 1 166 ? 2.715 -21.859 5.898 1 98.12 166 ALA A O 1
ATOM 1247 N N . LEU A 1 167 ? 0.616 -22.25 5.254 1 98.44 167 LEU A N 1
ATOM 1248 C CA . LEU A 1 167 ? 0.427 -20.922 4.695 1 98.44 167 LEU A CA 1
ATOM 1249 C C . LEU A 1 167 ? 0.47 -19.859 5.797 1 98.44 167 LEU A C 1
ATOM 1251 O O . LEU A 1 167 ? 1.081 -18.797 5.621 1 98.44 167 LEU A O 1
ATOM 1255 N N . ALA A 1 168 ? -0.163 -20.188 6.914 1 98.5 168 ALA A N 1
ATOM 1256 C CA . ALA A 1 168 ? -0.147 -19.25 8.047 1 98.5 168 ALA A CA 1
ATOM 1257 C C . ALA A 1 168 ? 1.278 -19.016 8.531 1 98.5 168 ALA A C 1
ATOM 1259 O O . ALA A 1 168 ? 1.633 -17.891 8.898 1 98.5 168 ALA A O 1
ATOM 1260 N N . ARG A 1 169 ? 2.016 -20.062 8.562 1 98.25 169 ARG A N 1
ATOM 1261 C CA . ARG A 1 169 ? 3.406 -19.953 8.992 1 98.25 169 ARG A CA 1
ATOM 1262 C C . ARG A 1 169 ? 4.188 -19.016 8.07 1 98.25 169 ARG A C 1
ATOM 1264 O O . ARG A 1 169 ? 4.922 -18.141 8.539 1 98.25 169 ARG A O 1
ATOM 1271 N N . GLU A 1 170 ? 4.062 -19.188 6.77 1 98.31 170 GLU A N 1
ATOM 1272 C CA . GLU A 1 170 ? 4.754 -18.344 5.805 1 98.31 170 GLU A CA 1
ATOM 1273 C C . GLU A 1 170 ? 4.27 -16.906 5.891 1 98.31 170 GLU A C 1
ATOM 1275 O O . GLU A 1 170 ? 5.062 -15.961 5.773 1 98.31 170 GLU A O 1
ATOM 1280 N N . LEU A 1 171 ? 2.994 -16.734 6.062 1 98.38 171 LEU A N 1
ATOM 1281 C CA . LEU A 1 171 ? 2.422 -15.391 6.148 1 98.38 171 LEU A CA 1
ATOM 1282 C C . LEU A 1 171 ? 2.918 -14.664 7.395 1 98.38 171 LEU A C 1
ATOM 1284 O O . LEU A 1 171 ? 3.246 -13.477 7.34 1 98.38 171 LEU A O 1
ATOM 1288 N N . THR A 1 172 ? 2.959 -15.367 8.508 1 98.38 172 THR A N 1
ATOM 1289 C CA . THR A 1 172 ? 3.469 -14.797 9.75 1 98.38 172 THR A CA 1
ATOM 1290 C C . THR A 1 172 ? 4.93 -14.375 9.602 1 98.38 172 THR A C 1
ATOM 1292 O O . THR A 1 172 ? 5.324 -13.305 10.055 1 98.38 172 THR A O 1
ATOM 1295 N N . ALA A 1 173 ? 5.68 -15.211 8.953 1 98.38 173 ALA A N 1
ATOM 1296 C CA . ALA A 1 173 ? 7.09 -14.898 8.719 1 98.38 173 ALA A CA 1
ATOM 1297 C C . ALA A 1 173 ? 7.242 -13.664 7.844 1 98.38 173 ALA A C 1
ATOM 1299 O O . ALA A 1 173 ? 8.062 -12.789 8.125 1 98.38 173 ALA A O 1
ATOM 1300 N N . LEU A 1 174 ? 6.473 -13.594 6.793 1 98.31 174 LEU A N 1
ATOM 1301 C CA . LEU A 1 174 ? 6.527 -12.438 5.898 1 98.31 174 LEU A CA 1
ATOM 1302 C C . LEU A 1 174 ? 6.129 -11.164 6.637 1 98.31 174 LEU A C 1
ATOM 1304 O O . LEU A 1 174 ? 6.801 -10.133 6.516 1 98.31 174 LEU A O 1
ATOM 1308 N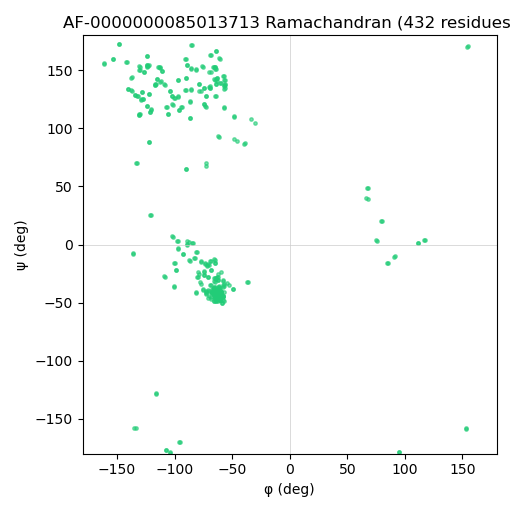 N . ASP A 1 175 ? 5.051 -11.242 7.379 1 97.94 175 ASP A N 1
ATOM 1309 C CA . ASP A 1 175 ? 4.594 -10.086 8.133 1 97.94 175 ASP A CA 1
ATOM 1310 C C . ASP A 1 175 ? 5.641 -9.641 9.156 1 97.94 175 ASP A C 1
ATOM 1312 O O . ASP A 1 175 ? 5.828 -8.445 9.383 1 97.94 175 ASP A O 1
ATOM 1316 N N . ALA A 1 176 ? 6.301 -10.594 9.766 1 97.94 176 ALA A N 1
ATOM 1317 C CA . ALA A 1 176 ? 7.371 -10.273 10.703 1 97.94 176 ALA A CA 1
ATOM 1318 C C . ALA A 1 176 ? 8.539 -9.586 10 1 97.94 176 ALA A C 1
ATOM 1320 O O . ALA A 1 176 ? 9.109 -8.633 10.523 1 97.94 176 ALA A O 1
ATOM 1321 N N . ASP A 1 177 ? 8.898 -10.086 8.844 1 97.88 177 ASP A N 1
ATOM 1322 C CA . ASP A 1 177 ? 9.953 -9.453 8.055 1 97.88 177 ASP A CA 1
ATOM 1323 C C . ASP A 1 177 ? 9.602 -8.008 7.715 1 97.88 177 ASP A C 1
ATOM 1325 O O . ASP A 1 177 ? 10.445 -7.113 7.832 1 97.88 177 ASP A O 1
ATOM 1329 N N . LEU A 1 178 ? 8.383 -7.773 7.309 1 97.44 178 LEU A N 1
ATOM 1330 C CA . LEU A 1 178 ? 7.922 -6.438 6.949 1 97.44 178 LEU A CA 1
ATOM 1331 C C . LEU A 1 178 ? 7.945 -5.512 8.156 1 97.44 178 LEU A C 1
ATOM 1333 O O . LEU A 1 178 ? 8.391 -4.363 8.062 1 97.44 178 LEU A O 1
ATOM 1337 N N . ALA A 1 179 ? 7.516 -6.008 9.312 1 96.06 179 ALA A N 1
ATOM 1338 C CA . ALA A 1 179 ? 7.414 -5.207 10.531 1 96.06 179 ALA A CA 1
ATOM 1339 C C . ALA A 1 179 ? 8.797 -4.871 11.086 1 96.06 179 ALA A C 1
ATOM 1341 O O . ALA A 1 179 ? 8.984 -3.812 11.688 1 96.06 179 ALA A O 1
ATOM 1342 N N . GLY A 1 180 ? 9.719 -5.73 10.812 1 95.75 180 GLY A N 1
ATOM 1343 C CA . GLY A 1 180 ? 11.023 -5.602 11.453 1 95.75 180 GLY A CA 1
ATOM 1344 C C . GLY A 1 180 ? 12.07 -4.984 10.555 1 95.75 180 GLY A C 1
ATOM 1345 O O . GLY A 1 180 ? 13.25 -4.934 10.914 1 95.75 180 GLY A O 1
ATOM 1346 N N . SER A 1 181 ? 11.703 -4.535 9.406 1 95.44 181 SER A N 1
ATOM 1347 C CA . SER A 1 181 ? 12.688 -4.062 8.445 1 95.44 181 SER A CA 1
ATOM 1348 C C . SER A 1 181 ? 12.555 -2.561 8.211 1 95.44 181 SER A C 1
ATOM 1350 O O . SER A 1 181 ? 11.477 -1.989 8.406 1 95.44 181 SER A O 1
ATOM 1352 N N . ASP A 1 182 ? 13.695 -1.901 7.828 1 93.75 182 ASP A N 1
ATOM 1353 C CA . ASP A 1 182 ? 13.68 -0.515 7.371 1 93.75 182 ASP A CA 1
ATOM 1354 C C . ASP A 1 182 ? 12.75 -0.34 6.176 1 93.75 182 ASP A C 1
ATOM 1356 O O . ASP A 1 182 ? 12.961 -0.943 5.121 1 93.75 182 ASP A O 1
ATOM 1360 N N . PRO A 1 183 ? 11.734 0.468 6.355 1 93.75 183 PRO A N 1
ATOM 1361 C CA . PRO A 1 183 ? 10.734 0.593 5.293 1 93.75 183 PRO A CA 1
ATOM 1362 C C . PRO A 1 183 ? 11.305 1.218 4.02 1 93.75 183 PRO A C 1
ATOM 1364 O O . PRO A 1 183 ? 10.656 1.189 2.971 1 93.75 183 PRO A O 1
ATOM 1367 N N . GLU A 1 184 ? 12.477 1.786 4.059 1 89.88 184 GLU A N 1
ATOM 1368 C CA . GLU A 1 184 ? 13.055 2.447 2.893 1 89.88 184 GLU A CA 1
ATOM 1369 C C . GLU A 1 184 ? 14.039 1.532 2.172 1 89.88 184 GLU A C 1
ATOM 1371 O O . GLU A 1 184 ? 14.68 1.943 1.205 1 89.88 184 GLU A O 1
ATOM 1376 N N . GLN A 1 185 ? 14.148 0.307 2.67 1 91.44 185 GLN A N 1
ATOM 1377 C CA . GLN A 1 185 ? 15.023 -0.691 2.066 1 91.44 185 GLN A CA 1
ATOM 1378 C C . GLN A 1 185 ? 14.258 -1.976 1.755 1 91.44 185 GLN A C 1
ATOM 1380 O O . GLN A 1 185 ? 13.305 -2.324 2.457 1 91.44 185 GLN A O 1
ATOM 1385 N N . PRO A 1 186 ? 14.711 -2.65 0.666 1 90.94 186 PRO A N 1
ATOM 1386 C CA . PRO A 1 186 ? 14.094 -3.961 0.447 1 90.94 186 PRO A CA 1
ATOM 1387 C C . PRO A 1 186 ? 14.336 -4.926 1.604 1 90.94 186 PRO A C 1
ATOM 1389 O O . PRO A 1 186 ? 15.289 -4.75 2.373 1 90.94 186 PRO A O 1
ATOM 1392 N N . LEU A 1 187 ? 13.516 -5.93 1.676 1 95.62 187 LEU A N 1
ATOM 1393 C CA . LEU A 1 187 ? 13.641 -6.918 2.744 1 95.62 187 LEU A CA 1
ATOM 1394 C C . LEU A 1 187 ? 14.898 -7.762 2.555 1 95.62 187 LEU A C 1
ATOM 1396 O O . LEU A 1 187 ? 15.164 -8.242 1.452 1 95.62 187 LEU A O 1
ATOM 1400 N N . ALA A 1 188 ? 15.594 -7.93 3.619 1 94.19 188 ALA A N 1
ATOM 1401 C CA . ALA A 1 188 ? 16.766 -8.805 3.578 1 94.19 188 ALA A CA 1
ATOM 1402 C C . ALA A 1 188 ? 16.359 -10.25 3.291 1 94.19 188 ALA A C 1
ATOM 1404 O O . ALA A 1 188 ? 15.344 -10.734 3.807 1 94.19 188 ALA A O 1
ATOM 1405 N N . GLY A 1 189 ? 17.125 -10.914 2.438 1 95.5 189 GLY A N 1
ATOM 1406 C CA . GLY A 1 189 ? 16.875 -12.32 2.16 1 95.5 189 GLY A CA 1
ATOM 1407 C C . GLY A 1 189 ? 15.938 -12.539 0.988 1 95.5 189 GLY A C 1
ATOM 1408 O O . GLY A 1 189 ? 15.773 -13.672 0.524 1 95.5 189 GLY A O 1
ATOM 1409 N N . TYR A 1 190 ? 15.359 -11.469 0.577 1 97.12 190 TYR A N 1
ATOM 1410 C CA . TYR A 1 190 ? 14.484 -11.555 -0.586 1 97.12 190 TYR A CA 1
ATOM 1411 C C . TYR A 1 190 ? 15.227 -11.148 -1.856 1 97.12 190 TYR A C 1
ATOM 1413 O O . TYR A 1 190 ? 16.016 -10.195 -1.848 1 97.12 190 TYR A O 1
ATOM 1421 N N . LEU A 1 191 ? 14.953 -11.836 -2.967 1 95.81 191 LEU A N 1
ATOM 1422 C CA . LEU A 1 191 ? 15.562 -11.539 -4.258 1 95.81 191 LEU A CA 1
ATOM 1423 C C . LEU A 1 191 ? 14.578 -10.805 -5.164 1 95.81 191 LEU A C 1
ATOM 1425 O O . LEU A 1 191 ? 13.43 -11.227 -5.316 1 95.81 191 LEU A O 1
ATOM 1429 N N . ARG A 1 192 ? 15.102 -9.773 -5.715 1 95.94 192 ARG A N 1
ATOM 1430 C CA . ARG A 1 192 ? 14.25 -9.055 -6.656 1 95.94 192 ARG A CA 1
ATOM 1431 C C . ARG A 1 192 ? 14.117 -9.812 -7.973 1 95.94 192 ARG A C 1
ATOM 1433 O O . ARG A 1 192 ? 15.117 -10.055 -8.656 1 95.94 192 ARG A O 1
ATOM 1440 N N . LEU A 1 193 ? 12.914 -10.164 -8.359 1 94.81 193 LEU A N 1
ATOM 1441 C CA . LEU A 1 193 ? 12.688 -10.922 -9.578 1 94.81 193 LEU A CA 1
ATOM 1442 C C . LEU A 1 193 ? 12.219 -10.008 -10.711 1 94.81 193 LEU A C 1
ATOM 1444 O O . LEU A 1 193 ? 12.484 -10.281 -11.883 1 94.81 193 LEU A O 1
ATOM 1448 N N . VAL A 1 194 ? 11.422 -9.023 -10.328 1 92.81 194 VAL A N 1
ATOM 1449 C CA . VAL A 1 194 ? 10.891 -8.047 -11.281 1 92.81 194 VAL A CA 1
ATOM 1450 C C . VAL A 1 194 ? 11.195 -6.633 -10.797 1 92.81 194 VAL A C 1
ATOM 1452 O O . VAL A 1 194 ? 10.875 -6.277 -9.664 1 92.81 194 VAL A O 1
ATOM 1455 N N . ALA A 1 195 ? 11.836 -5.867 -11.656 1 90.19 195 ALA A N 1
ATOM 1456 C CA . ALA A 1 195 ? 12.109 -4.473 -11.32 1 90.19 195 ALA A CA 1
ATOM 1457 C C . ALA A 1 195 ? 10.875 -3.605 -11.531 1 90.19 195 ALA A C 1
ATOM 1459 O O . ALA A 1 195 ? 10.062 -3.873 -12.422 1 90.19 195 ALA A O 1
ATOM 1460 N N . GLY A 1 196 ? 10.648 -2.75 -10.656 1 89.81 196 GLY A N 1
ATOM 1461 C CA . GLY A 1 196 ? 9.602 -1.76 -10.812 1 89.81 196 GLY A CA 1
ATOM 1462 C C . GLY A 1 196 ? 10.133 -0.363 -11.078 1 89.81 196 GLY A C 1
ATOM 1463 O O . GLY A 1 196 ? 11.289 -0.197 -11.477 1 89.81 196 GLY A O 1
ATOM 1464 N N . ARG A 1 197 ? 9.156 0.536 -11.141 1 80.12 197 ARG A N 1
ATOM 1465 C CA . ARG A 1 197 ? 9.508 1.938 -11.344 1 80.12 197 ARG A CA 1
ATOM 1466 C C . ARG A 1 197 ? 10.125 2.537 -10.086 1 80.12 197 ARG A C 1
ATOM 1468 O O . ARG A 1 197 ? 9.672 2.27 -8.977 1 80.12 197 ARG A O 1
ATOM 1475 N N . SER A 1 198 ? 11.289 3.123 -10.406 1 66.69 198 SER A N 1
ATOM 1476 C CA . SER A 1 198 ? 11.859 3.859 -9.281 1 66.69 198 SER A CA 1
ATOM 1477 C C . SER A 1 198 ? 10.977 5.043 -8.898 1 66.69 198 SER A C 1
ATOM 1479 O O . SER A 1 198 ? 10.195 5.535 -9.719 1 66.69 198 SER A O 1
ATOM 1481 N N . SER A 1 199 ? 10.805 5.391 -7.684 1 58.72 199 SER A N 1
ATOM 1482 C CA . SER A 1 199 ? 9.977 6.484 -7.18 1 58.72 199 SER A CA 1
ATOM 1483 C C . SER A 1 199 ? 10.242 7.777 -7.945 1 58.72 199 SER A C 1
ATOM 1485 O O . SER A 1 199 ? 11.383 8.055 -8.328 1 58.72 199 SER A O 1
ATOM 1487 N N . GLY A 1 200 ? 9.242 8.219 -8.789 1 54.25 200 GLY A N 1
ATOM 1488 C CA . GLY A 1 200 ? 9.281 9.445 -9.57 1 54.25 200 GLY A CA 1
ATOM 1489 C C . GLY A 1 200 ? 9.961 10.594 -8.844 1 54.25 200 GLY A C 1
ATOM 1490 O O . GLY A 1 200 ? 10.391 11.562 -9.477 1 54.25 200 GLY A O 1
ATOM 1491 N N . HIS A 1 201 ? 9.797 10.57 -7.59 1 53.75 201 HIS A N 1
ATOM 1492 C CA . HIS A 1 201 ? 10.375 11.688 -6.859 1 53.75 201 HIS A CA 1
ATOM 1493 C C . HIS A 1 201 ? 11.883 11.773 -7.074 1 53.75 201 HIS A C 1
ATOM 1495 O O . HIS A 1 201 ? 12.461 12.859 -7.016 1 53.75 201 HIS A O 1
ATOM 1501 N N . GLU A 1 202 ? 12.344 10.617 -7.406 1 53.75 202 GLU A N 1
ATOM 1502 C CA . GLU A 1 202 ? 13.758 10.688 -7.738 1 53.75 202 GLU A CA 1
ATOM 1503 C C . GLU A 1 202 ? 13.992 11.523 -8.992 1 53.75 202 GLU A C 1
ATOM 1505 O O . GLU A 1 202 ? 14.977 12.266 -9.086 1 53.75 202 GLU A O 1
ATOM 1510 N N . ARG A 1 203 ? 13.023 11.336 -9.906 1 53.44 203 ARG A N 1
ATOM 1511 C CA . ARG A 1 203 ? 13.156 12.172 -11.094 1 53.44 203 ARG A CA 1
ATOM 1512 C C . ARG A 1 203 ? 12.906 13.633 -10.766 1 53.44 203 ARG A C 1
ATOM 1514 O O . ARG A 1 203 ? 13.617 14.516 -11.242 1 53.44 203 ARG A O 1
ATOM 1521 N N . LEU A 1 204 ? 11.82 13.797 -10.023 1 55.16 204 LEU A N 1
ATOM 1522 C CA . LEU A 1 204 ? 11.516 15.18 -9.656 1 55.16 204 LEU A CA 1
ATOM 1523 C C . LEU A 1 204 ? 12.641 15.781 -8.82 1 55.16 204 LEU A C 1
ATOM 1525 O O . LEU A 1 204 ? 12.93 16.969 -8.922 1 55.16 204 LEU A O 1
ATOM 1529 N N . ALA A 1 205 ? 13.227 14.914 -7.992 1 56.78 205 ALA A N 1
ATOM 1530 C CA . ALA A 1 205 ? 14.367 15.398 -7.223 1 56.78 205 ALA A CA 1
ATOM 1531 C C . ALA A 1 205 ? 15.492 15.867 -8.141 1 56.78 205 ALA A C 1
ATOM 1533 O O . ALA A 1 205 ? 16.109 16.906 -7.895 1 56.78 205 ALA A O 1
ATOM 1534 N N . TRP A 1 206 ? 15.609 15.023 -9.18 1 55.53 206 TRP A N 1
ATOM 1535 C CA . TRP A 1 206 ? 16.672 15.383 -10.125 1 55.53 206 TRP A CA 1
ATOM 1536 C C . TRP A 1 206 ? 16.359 16.703 -10.82 1 55.53 206 TRP A C 1
ATOM 1538 O O . TRP A 1 206 ? 17.219 17.562 -10.945 1 55.53 206 TRP A O 1
ATOM 1548 N N . LEU A 1 207 ? 15.094 16.922 -11.102 1 54.88 207 LEU A N 1
ATOM 1549 C CA . LEU A 1 207 ? 14.688 18.141 -11.773 1 54.88 207 LEU A CA 1
ATOM 1550 C C . LEU A 1 207 ? 14.781 19.344 -10.828 1 54.88 207 LEU A C 1
ATOM 1552 O O . LEU A 1 207 ? 15.203 20.422 -11.234 1 54.88 207 LEU A O 1
ATOM 1556 N N . SER A 1 208 ? 14.383 19.125 -9.648 1 57.16 208 SER A N 1
ATOM 1557 C CA . SER A 1 208 ? 14.398 20.188 -8.641 1 57.16 208 SER A CA 1
ATOM 1558 C C . SER A 1 208 ? 15.82 20.641 -8.336 1 57.16 208 SER A C 1
ATOM 1560 O O . SER A 1 208 ? 16.078 21.844 -8.219 1 57.16 208 SER A O 1
ATOM 1562 N N . ARG A 1 209 ? 16.703 19.656 -8.172 1 58.66 209 ARG A N 1
ATOM 1563 C CA . ARG A 1 209 ? 18.109 20 -7.965 1 58.66 209 ARG A CA 1
ATOM 1564 C C . ARG A 1 209 ? 18.641 20.844 -9.117 1 58.66 209 ARG A C 1
ATOM 1566 O O . ARG A 1 209 ? 19.375 21.812 -8.898 1 58.66 209 ARG A O 1
ATOM 1573 N N . ALA A 1 210 ? 18.062 20.453 -10.141 1 56.66 210 ALA A N 1
ATOM 1574 C CA . ALA A 1 210 ? 18.484 21.188 -11.32 1 56.66 210 ALA A CA 1
ATOM 1575 C C . ALA A 1 210 ? 17.906 22.609 -11.312 1 56.66 210 ALA A C 1
ATOM 1577 O O . ALA A 1 210 ? 18.609 23.578 -11.617 1 56.66 210 ALA A O 1
ATOM 1578 N N . LEU A 1 211 ? 16.641 22.688 -10.93 1 56.28 211 LEU A N 1
ATOM 1579 C CA . LEU A 1 211 ? 15.969 23.984 -10.898 1 56.28 211 LEU A CA 1
ATOM 1580 C C . LEU A 1 211 ? 16.516 24.844 -9.766 1 56.28 211 LEU A C 1
ATOM 1582 O O . LEU A 1 211 ? 16.719 26.047 -9.938 1 56.28 211 LEU A O 1
ATOM 1586 N N . THR A 1 212 ? 16.672 24.25 -8.641 1 58.59 212 THR A N 1
ATOM 1587 C CA . THR A 1 212 ? 17.234 25.016 -7.527 1 58.59 212 THR A CA 1
ATOM 1588 C C . THR A 1 212 ? 18.625 25.547 -7.883 1 58.59 212 THR A C 1
ATOM 1590 O O . THR A 1 212 ? 18.969 26.672 -7.523 1 58.59 212 THR A O 1
ATOM 1593 N N . ARG A 1 213 ? 19.312 24.703 -8.5 1 56.91 213 ARG A N 1
ATOM 1594 C CA . ARG A 1 213 ? 20.594 25.203 -9 1 56.91 213 ARG A CA 1
ATOM 1595 C C . ARG A 1 213 ? 20.406 26.391 -9.93 1 56.91 213 ARG A C 1
ATOM 1597 O O . ARG A 1 213 ? 21.219 27.312 -9.93 1 56.91 213 ARG A O 1
ATOM 1604 N N . LEU A 1 214 ? 19.266 26.188 -10.492 1 52.69 214 LEU A N 1
ATOM 1605 C CA . LEU A 1 214 ? 19.031 27.266 -11.445 1 52.69 214 LEU A CA 1
ATOM 1606 C C . LEU A 1 214 ? 18.5 28.5 -10.742 1 52.69 214 LEU A C 1
ATOM 1608 O O . LEU A 1 214 ? 18.812 29.641 -11.125 1 52.69 214 LEU A O 1
ATOM 1612 N N . THR A 1 215 ? 17.594 28.156 -9.797 1 54.59 215 THR A N 1
ATOM 1613 C CA . THR A 1 215 ? 16.938 29.312 -9.195 1 54.59 215 THR A CA 1
ATOM 1614 C C . THR A 1 215 ? 17.719 29.812 -7.988 1 54.59 215 THR A C 1
ATOM 1616 O O . THR A 1 215 ? 17.422 30.891 -7.457 1 54.59 215 THR A O 1
ATOM 1619 N N . GLY A 1 216 ? 18.797 29.328 -7.629 1 50.59 216 GLY A N 1
ATOM 1620 C CA . GLY A 1 216 ? 19.672 29.812 -6.578 1 50.59 216 GLY A CA 1
ATOM 1621 C C . GLY A 1 216 ? 19.172 29.5 -5.184 1 50.59 216 GLY A C 1
ATOM 1622 O O . GLY A 1 216 ? 19.594 30.125 -4.207 1 50.59 216 GLY A O 1
ATOM 1623 N N . ASP A 1 217 ? 18.016 28.766 -5.004 1 48.28 217 ASP A N 1
ATOM 1624 C CA . ASP A 1 217 ? 17.438 28.578 -3.674 1 48.28 217 ASP A CA 1
ATOM 1625 C C . ASP A 1 217 ? 18.281 27.609 -2.844 1 48.28 217 ASP A C 1
ATOM 1627 O O . ASP A 1 217 ? 18.406 26.438 -3.18 1 48.28 217 ASP A O 1
ATOM 1631 N N . ARG A 1 218 ? 19.469 28.016 -2.441 1 44.72 218 ARG A N 1
ATOM 1632 C CA . ARG A 1 218 ? 20.328 27.281 -1.515 1 44.72 218 ARG A CA 1
ATOM 1633 C C . ARG A 1 218 ? 19.766 27.328 -0.098 1 44.72 218 ARG A C 1
ATOM 1635 O O . ARG A 1 218 ? 19.203 28.344 0.32 1 44.72 218 ARG A O 1
ATOM 1642 N N . MET B 1 1 ? -1.434 41.594 -0.205 1 35.34 1 MET B N 1
ATOM 1643 C CA . MET B 1 1 ? -1.765 40.625 -1.24 1 35.34 1 MET B CA 1
ATOM 1644 C C . MET B 1 1 ? -0.729 39.5 -1.286 1 35.34 1 MET B C 1
ATOM 1646 O O . MET B 1 1 ? 0.461 39.781 -1.469 1 35.34 1 MET B O 1
ATOM 1650 N N . ARG B 1 2 ? -0.808 38.594 -0.412 1 48.53 2 ARG B N 1
ATOM 1651 C CA . ARG B 1 2 ? 0.277 37.625 -0.335 1 48.53 2 ARG B CA 1
ATOM 1652 C C . ARG B 1 2 ? 0.763 37.219 -1.728 1 48.53 2 ARG B C 1
ATOM 1654 O O . ARG B 1 2 ? -0.034 36.844 -2.582 1 48.53 2 ARG B O 1
ATOM 1661 N N . HIS B 1 3 ? 1.68 37.938 -2.332 1 53.41 3 HIS B N 1
ATOM 1662 C CA . HIS B 1 3 ? 2.281 37.75 -3.65 1 53.41 3 HIS B CA 1
ATOM 1663 C C . HIS B 1 3 ? 2.324 36.281 -4.055 1 53.41 3 HIS B C 1
ATOM 1665 O O . HIS B 1 3 ? 2.77 35.438 -3.277 1 53.41 3 HIS B O 1
ATOM 1671 N N . ALA B 1 4 ? 1.343 35.969 -5.008 1 65.5 4 ALA B N 1
ATOM 1672 C CA . ALA B 1 4 ? 1.146 34.656 -5.59 1 65.5 4 ALA B CA 1
ATOM 1673 C C . ALA B 1 4 ? 2.477 34.031 -6.02 1 65.5 4 ALA B C 1
ATOM 1675 O O . ALA B 1 4 ? 3.254 34.656 -6.738 1 65.5 4 ALA B O 1
ATOM 1676 N N . ASP B 1 5 ? 3.207 33.281 -5.172 1 84.62 5 ASP B N 1
ATOM 1677 C CA . ASP B 1 5 ? 4.379 32.531 -5.605 1 84.62 5 ASP B CA 1
ATOM 1678 C C . ASP B 1 5 ? 4 31.484 -6.652 1 84.62 5 ASP B C 1
ATOM 1680 O O . ASP B 1 5 ? 3.533 30.391 -6.305 1 84.62 5 ASP B O 1
ATOM 1684 N N . PRO B 1 6 ? 4.113 31.922 -7.953 1 86.81 6 PRO B N 1
ATOM 1685 C CA . PRO B 1 6 ? 3.707 31 -9.023 1 86.81 6 PRO B CA 1
ATOM 1686 C C . PRO B 1 6 ? 4.391 29.641 -8.922 1 86.81 6 PRO B C 1
ATOM 1688 O O . PRO B 1 6 ? 3.809 28.625 -9.305 1 86.81 6 PRO B O 1
ATOM 1691 N N . VAL B 1 7 ? 5.617 29.688 -8.469 1 84.88 7 VAL B N 1
ATOM 1692 C CA . VAL B 1 7 ? 6.336 28.422 -8.297 1 84.88 7 VAL B CA 1
ATOM 1693 C C . VAL B 1 7 ? 5.645 27.562 -7.238 1 84.88 7 VAL B C 1
ATOM 1695 O O . VAL B 1 7 ? 5.449 26.359 -7.43 1 84.88 7 VAL B O 1
ATOM 1698 N N . ALA B 1 8 ? 5.258 28.188 -6.176 1 90 8 ALA B N 1
ATOM 1699 C CA . ALA B 1 8 ? 4.543 27.469 -5.121 1 90 8 ALA B CA 1
ATOM 1700 C C . ALA B 1 8 ? 3.219 26.906 -5.637 1 90 8 ALA B C 1
ATOM 1702 O O . ALA B 1 8 ? 2.846 25.781 -5.32 1 90 8 ALA B O 1
ATOM 1703 N N . ALA B 1 9 ? 2.582 27.688 -6.461 1 90.44 9 ALA B N 1
ATOM 1704 C CA . ALA B 1 9 ? 1.305 27.266 -7.023 1 90.44 9 ALA B CA 1
ATOM 1705 C C . ALA B 1 9 ? 1.484 26.047 -7.918 1 90.44 9 ALA B C 1
ATOM 1707 O O . ALA B 1 9 ? 0.682 25.109 -7.871 1 90.44 9 ALA B O 1
ATOM 1708 N N . LEU B 1 10 ? 2.498 26.078 -8.688 1 89.06 10 LEU B N 1
ATOM 1709 C CA . LEU B 1 10 ? 2.791 24.953 -9.578 1 89.06 10 LEU B CA 1
ATOM 1710 C C . LEU B 1 10 ? 3.146 23.703 -8.789 1 89.06 10 LEU B C 1
ATOM 1712 O O . LEU B 1 10 ? 2.701 22.609 -9.117 1 89.06 10 LEU B O 1
ATOM 1716 N N . LEU B 1 11 ? 3.926 23.891 -7.773 1 88.38 11 LEU B N 1
ATOM 1717 C CA . LEU B 1 11 ? 4.312 22.766 -6.93 1 88.38 11 LEU B CA 1
ATOM 1718 C C . LEU B 1 11 ? 3.092 22.141 -6.25 1 88.38 11 LEU B C 1
ATOM 1720 O O . LEU B 1 11 ? 2.953 20.922 -6.203 1 88.38 11 LEU B O 1
ATOM 1724 N N . ARG B 1 12 ? 2.209 22.984 -5.801 1 91.56 12 ARG B N 1
ATOM 1725 C CA . ARG B 1 12 ? 0.989 22.484 -5.164 1 91.56 12 ARG B CA 1
ATOM 1726 C C . ARG B 1 12 ? 0.118 21.734 -6.156 1 91.56 12 ARG B C 1
ATOM 1728 O O . ARG B 1 12 ? -0.463 20.703 -5.816 1 91.56 12 ARG B O 1
ATOM 1735 N N . ALA B 1 13 ? 0.067 22.219 -7.332 1 91.31 13 ALA B N 1
ATOM 1736 C CA . ALA B 1 13 ? -0.693 21.547 -8.383 1 91.31 13 ALA B CA 1
ATOM 1737 C C . ALA B 1 13 ? -0.098 20.188 -8.703 1 91.31 13 ALA B C 1
ATOM 1739 O O . ALA B 1 13 ? -0.831 19.219 -8.922 1 91.31 13 ALA B O 1
ATOM 1740 N N . ASN B 1 14 ? 1.196 20.172 -8.703 1 88.69 14 ASN B N 1
ATOM 1741 C CA . ASN B 1 14 ? 1.875 18.906 -8.977 1 88.69 14 ASN B CA 1
ATOM 1742 C C . ASN B 1 14 ? 1.646 17.891 -7.855 1 88.69 14 ASN B C 1
ATOM 1744 O O . ASN B 1 14 ? 1.442 16.703 -8.117 1 88.69 14 ASN B O 1
ATOM 1748 N N . ILE B 1 15 ? 1.705 18.359 -6.645 1 90.25 15 ILE B N 1
ATOM 1749 C CA . ILE B 1 15 ? 1.442 17.5 -5.492 1 90.25 15 ILE B CA 1
ATOM 1750 C C . ILE B 1 15 ? 0.017 16.953 -5.566 1 90.25 15 ILE B C 1
ATOM 1752 O O . ILE B 1 15 ? -0.204 15.758 -5.41 1 90.25 15 ILE B O 1
ATOM 1756 N N . ARG B 1 16 ? -0.895 17.797 -5.895 1 93 16 ARG B N 1
ATOM 1757 C CA . ARG B 1 16 ? -2.289 17.391 -6.039 1 93 16 ARG B CA 1
ATOM 1758 C C . ARG B 1 16 ? -2.449 16.344 -7.141 1 93 16 ARG B C 1
ATOM 1760 O O . ARG B 1 16 ? -3.125 15.336 -6.953 1 93 16 ARG B O 1
ATOM 1767 N N . ARG B 1 17 ? -1.82 16.609 -8.227 1 91.56 17 ARG B N 1
ATOM 1768 C CA . ARG B 1 17 ? -1.883 15.672 -9.336 1 91.56 17 ARG B CA 1
ATOM 1769 C C . ARG B 1 17 ? -1.29 14.32 -8.945 1 91.56 17 ARG B C 1
ATOM 1771 O O . ARG B 1 17 ? -1.855 13.273 -9.266 1 91.56 17 ARG B O 1
ATOM 1778 N N . SER B 1 18 ? -0.161 14.367 -8.273 1 91 18 SER B N 1
ATOM 1779 C CA . SER B 1 18 ? 0.491 13.133 -7.852 1 91 18 SER B CA 1
ATOM 1780 C C . SER B 1 18 ? -0.412 12.312 -6.934 1 91 18 SER B C 1
ATOM 1782 O O . SER B 1 18 ? -0.505 11.094 -7.07 1 91 18 SER B O 1
ATOM 1784 N N . LEU B 1 19 ? -1.091 12.992 -6.043 1 94.06 19 LEU B N 1
ATOM 1785 C CA . LEU B 1 19 ? -2.006 12.312 -5.129 1 94.06 19 LEU B CA 1
ATOM 1786 C C . LEU B 1 19 ? -3.203 11.742 -5.887 1 94.06 19 LEU B C 1
ATOM 1788 O O . LEU B 1 19 ? -3.598 10.602 -5.656 1 94.06 19 LEU B O 1
ATOM 1792 N N . ARG B 1 20 ? -3.695 12.43 -6.859 1 92.38 20 ARG B N 1
ATOM 1793 C CA . ARG B 1 20 ? -4.895 12.039 -7.59 1 92.38 20 ARG B CA 1
ATOM 1794 C C . ARG B 1 20 ? -4.602 10.875 -8.531 1 92.38 20 ARG B C 1
ATOM 1796 O O . ARG B 1 20 ? -5.5 10.094 -8.859 1 92.38 20 ARG B O 1
ATOM 1803 N N . THR B 1 21 ? -3.348 10.789 -8.938 1 91 21 THR B N 1
ATOM 1804 C CA . THR B 1 21 ? -3.008 9.719 -9.867 1 91 21 THR B CA 1
ATOM 1805 C C . THR B 1 21 ? -2.371 8.53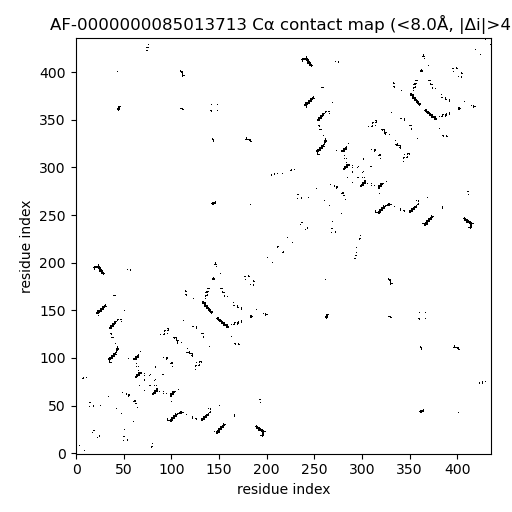9 -9.133 1 91 21 THR B C 1
ATOM 1807 O O . THR B 1 21 ? -2.402 7.41 -9.625 1 91 21 THR B O 1
ATOM 1810 N N . GLY B 1 22 ? -1.842 8.82 -7.992 1 93 22 GLY B N 1
ATOM 1811 C CA . GLY B 1 22 ? -1.088 7.789 -7.293 1 93 22 GLY B CA 1
ATOM 1812 C C . GLY B 1 22 ? -1.882 7.109 -6.191 1 93 22 GLY B C 1
ATOM 1813 O O . GLY B 1 22 ? -1.493 6.047 -5.703 1 93 22 GLY B O 1
ATOM 1814 N N . LEU B 1 23 ? -2.979 7.723 -5.789 1 95.69 23 LEU B N 1
ATOM 1815 C CA . LEU B 1 23 ? -3.805 7.18 -4.719 1 95.69 23 LEU B CA 1
ATOM 1816 C C . LEU B 1 23 ? -5.242 6.988 -5.188 1 95.69 23 LEU B C 1
ATOM 1818 O O . LEU B 1 23 ? -5.699 7.676 -6.102 1 95.69 23 LEU B O 1
ATOM 1822 N N . GLY B 1 24 ? -5.898 6.031 -4.539 1 94.88 24 GLY B N 1
ATOM 1823 C CA . GLY B 1 24 ? -7.316 5.82 -4.797 1 94.88 24 GLY B CA 1
ATOM 1824 C C . GLY B 1 24 ? -8.203 6.848 -4.117 1 94.88 24 GLY B C 1
ATOM 1825 O O . GLY B 1 24 ? -9.383 6.965 -4.438 1 94.88 24 GLY B O 1
ATOM 1826 N N . GLY B 1 25 ? -7.594 7.566 -3.172 1 96.12 25 GLY B N 1
ATOM 1827 C CA . GLY B 1 25 ? -8.312 8.594 -2.43 1 96.12 25 GLY B CA 1
ATOM 1828 C C . GLY B 1 25 ? -7.723 8.859 -1.058 1 96.12 25 GLY B C 1
ATOM 1829 O O . GLY B 1 25 ? -6.789 8.172 -0.632 1 96.12 25 GLY B O 1
ATOM 1830 N N . VAL B 1 26 ? -8.25 9.945 -0.472 1 97.56 26 VAL B N 1
ATOM 1831 C CA . VAL B 1 26 ? -7.91 10.32 0.897 1 97.56 26 VAL B CA 1
ATOM 1832 C C . VAL B 1 26 ? -9.188 10.422 1.733 1 97.56 26 VAL B C 1
ATOM 1834 O O . VAL B 1 26 ? -10.094 11.188 1.404 1 97.56 26 VAL B O 1
ATOM 1837 N N . TRP B 1 27 ? -9.25 9.586 2.766 1 98 27 TRP B N 1
ATOM 1838 C CA . TRP B 1 27 ? -10.422 9.531 3.641 1 98 27 TRP B CA 1
ATOM 1839 C C . TRP B 1 27 ? -10.062 9.969 5.055 1 98 27 TRP B C 1
ATOM 1841 O O . TRP B 1 27 ? -8.969 9.664 5.551 1 98 27 TRP B O 1
ATOM 1851 N N . VAL B 1 28 ? -11.008 10.688 5.668 1 97.88 28 VAL B N 1
ATOM 1852 C CA . VAL B 1 28 ? -10.75 11.227 7 1 97.88 28 VAL B CA 1
ATOM 1853 C C . VAL B 1 28 ? -11.883 10.836 7.945 1 97.88 28 VAL B C 1
ATOM 1855 O O . VAL B 1 28 ? -13.055 10.883 7.574 1 97.88 28 VAL B O 1
ATOM 1858 N N . TYR B 1 29 ? -11.477 10.312 9.109 1 97.69 29 TYR B N 1
ATOM 1859 C CA . TYR B 1 29 ? -12.375 10.109 10.242 1 97.69 29 TYR B CA 1
ATOM 1860 C C . TYR B 1 29 ? -12.078 11.109 11.359 1 97.69 29 TYR B C 1
ATOM 1862 O O . TYR B 1 29 ? -10.914 11.367 11.672 1 97.69 29 TYR B O 1
ATOM 1870 N N . GLY B 1 30 ? -13.109 11.664 11.945 1 94.06 30 GLY B N 1
ATOM 1871 C CA . GLY B 1 30 ? -12.953 12.609 13.039 1 94.06 30 GLY B CA 1
ATOM 1872 C C . GLY B 1 30 ? -12.969 14.062 12.586 1 94.06 30 GLY B C 1
ATOM 1873 O O . GLY B 1 30 ? -13.148 14.344 11.398 1 94.06 30 GLY B O 1
ATOM 1874 N N . SER B 1 31 ? -12.789 14.922 13.57 1 89.69 31 SER B N 1
ATOM 1875 C CA . SER B 1 31 ? -12.852 16.344 13.266 1 89.69 31 SER B CA 1
ATOM 1876 C C . SER B 1 31 ? -11.453 16.953 13.141 1 89.69 31 SER B C 1
ATOM 1878 O O . SER B 1 31 ? -10.617 16.797 14.031 1 89.69 31 SER B O 1
ATOM 1880 N N . LEU B 1 32 ? -11.258 17.594 12.016 1 89.94 32 LEU B N 1
ATOM 1881 C CA . LEU B 1 32 ? -10.023 18.328 11.812 1 89.94 32 LEU B CA 1
ATOM 1882 C C . LEU B 1 32 ? -10.094 19.703 12.477 1 89.94 32 LEU B C 1
ATOM 1884 O O . LEU B 1 32 ? -11.172 20.281 12.602 1 89.94 32 LEU B O 1
ATOM 1888 N N . PRO B 1 33 ? -8.961 20.156 12.875 1 90.88 33 PRO B N 1
ATOM 1889 C CA . PRO B 1 33 ? -9 21.453 13.555 1 90.88 33 PRO B CA 1
ATOM 1890 C C . PRO B 1 33 ? -9.484 22.594 12.648 1 90.88 33 PRO B C 1
ATOM 1892 O O . PRO B 1 33 ? -9.156 22.609 11.461 1 90.88 33 PRO B O 1
ATOM 1895 N N . ALA B 1 34 ? -10.32 23.562 13.211 1 85.88 34 ALA B N 1
ATOM 1896 C CA . ALA B 1 34 ? -10.844 24.719 12.477 1 85.88 34 ALA B CA 1
ATOM 1897 C C . ALA B 1 34 ? -9.789 25.812 12.344 1 85.88 34 ALA B C 1
ATOM 1899 O O . ALA B 1 34 ? -9.82 26.609 11.398 1 85.88 34 ALA B O 1
ATOM 1900 N N . GLY B 1 35 ? -8.883 25.812 13.234 1 86.69 35 GLY B N 1
ATOM 1901 C CA . GLY B 1 35 ? -7.855 26.844 13.242 1 86.69 35 GLY B CA 1
ATOM 1902 C C . GLY B 1 35 ? -6.457 26.281 13.438 1 86.69 35 GLY B C 1
ATOM 1903 O O . GLY B 1 35 ? -6.184 25.141 13.086 1 86.69 35 GLY B O 1
ATOM 1904 N N . ASN B 1 36 ? -5.605 27.172 13.898 1 92.94 36 ASN B N 1
ATOM 1905 C CA . ASN B 1 36 ? -4.215 26.797 14.109 1 92.94 36 ASN B CA 1
ATOM 1906 C C . ASN B 1 36 ? -4.098 25.594 15.039 1 92.94 36 ASN B C 1
ATOM 1908 O O . ASN B 1 36 ? -4.867 25.469 16 1 92.94 36 ASN B O 1
ATOM 1912 N N . ALA B 1 37 ? -3.264 24.703 14.727 1 97.56 37 ALA B N 1
ATOM 1913 C CA . ALA B 1 37 ? -2.992 23.5 15.508 1 97.56 37 ALA B CA 1
ATOM 1914 C C . ALA B 1 37 ? -1.653 22.875 15.117 1 97.56 37 ALA B C 1
ATOM 1916 O O . ALA B 1 37 ? -1.123 23.156 14.039 1 97.56 37 ALA B O 1
ATOM 1917 N N . VAL B 1 38 ? -1.151 22.172 16.062 1 98.06 38 VAL B N 1
ATOM 1918 C CA . VAL B 1 38 ? -0.078 21.234 15.742 1 98.06 38 VAL B CA 1
ATOM 1919 C C . VAL B 1 38 ? -0.655 19.828 15.539 1 98.06 38 VAL B C 1
ATOM 1921 O O . VAL B 1 38 ? -1.301 19.281 16.438 1 98.06 38 VAL B O 1
ATOM 1924 N N . LEU B 1 39 ? -0.522 19.344 14.336 1 98.38 39 LEU B N 1
ATOM 1925 C CA . LEU B 1 39 ? -0.897 17.953 14.039 1 98.38 39 LEU B CA 1
ATOM 1926 C C . LEU B 1 39 ? 0.289 17.016 14.234 1 98.38 39 LEU B C 1
ATOM 1928 O O . LEU B 1 39 ? 1.393 17.297 13.758 1 98.38 39 LEU B O 1
ATOM 1932 N N . ALA B 1 40 ? 0.04 15.922 14.922 1 98.31 40 ALA B N 1
ATOM 1933 C CA . ALA B 1 40 ? 1.08 14.938 15.211 1 98.31 40 ALA B CA 1
ATOM 1934 C C . ALA B 1 40 ? 0.699 13.562 14.672 1 98.31 40 ALA B C 1
ATOM 1936 O O . ALA B 1 40 ? 0.187 12.719 15.406 1 98.31 40 ALA B O 1
ATOM 1937 N N . PRO B 1 41 ? 1.03 13.289 13.445 1 98.44 41 PRO B N 1
ATOM 1938 C CA . PRO B 1 41 ? 0.756 11.984 12.844 1 98.44 41 PRO B CA 1
ATOM 1939 C C . PRO B 1 41 ? 1.896 10.984 13.055 1 98.44 41 PRO B C 1
ATOM 1941 O O . PRO B 1 41 ? 3.045 11.391 13.25 1 98.44 41 PRO B O 1
ATOM 1944 N N . ASN B 1 42 ? 1.507 9.695 13.031 1 97.88 42 ASN B N 1
ATOM 1945 C CA . ASN B 1 42 ? 2.555 8.703 12.797 1 97.88 42 ASN B CA 1
ATOM 1946 C C . ASN B 1 42 ? 3.17 8.867 11.406 1 97.88 42 ASN B C 1
ATOM 1948 O O . ASN B 1 42 ? 2.668 9.633 10.586 1 97.88 42 ASN B O 1
ATOM 1952 N N . HIS B 1 43 ? 4.273 8.242 11.148 1 95.88 43 HIS B N 1
ATOM 1953 C CA . HIS B 1 43 ? 4.996 8.391 9.891 1 95.88 43 HIS B CA 1
ATOM 1954 C C . HIS B 1 43 ? 5.359 7.031 9.297 1 95.88 43 HIS B C 1
ATOM 1956 O O . HIS B 1 43 ? 6.246 6.344 9.805 1 95.88 43 HIS B O 1
ATOM 1962 N N . HIS B 1 44 ? 4.723 6.625 8.117 1 93.94 44 HIS B N 1
ATOM 1963 C CA . HIS B 1 44 ? 5.051 5.277 7.656 1 93.94 44 HIS B CA 1
ATOM 1964 C C . HIS B 1 44 ? 5.305 5.258 6.152 1 93.94 44 HIS B C 1
ATOM 1966 O O . HIS B 1 44 ? 5.746 4.242 5.609 1 93.94 44 HIS B O 1
ATOM 1972 N N . SER B 1 45 ? 5.055 6.371 5.457 1 92.25 45 SER B N 1
ATOM 1973 C CA . SER B 1 45 ? 5.242 6.305 4.012 1 92.25 45 SER B CA 1
ATOM 1974 C C . SER B 1 45 ? 5.684 7.652 3.449 1 92.25 45 SER B C 1
ATOM 1976 O O . SER B 1 45 ? 5.586 8.68 4.129 1 92.25 45 SER B O 1
ATOM 1978 N N . TRP B 1 46 ? 6.016 7.598 2.156 1 87 46 TRP B N 1
ATOM 1979 C CA . TRP B 1 46 ? 6.391 8.766 1.359 1 87 46 TRP B CA 1
ATOM 1980 C C . TRP B 1 46 ? 5.223 9.734 1.231 1 87 46 TRP B C 1
ATOM 1982 O O . TRP B 1 46 ? 5.418 10.953 1.2 1 87 46 TRP B O 1
ATOM 1992 N N . TRP B 1 47 ? 4.059 9.25 1.276 1 94.31 47 TRP B N 1
ATOM 1993 C CA . TRP B 1 47 ? 2.855 10.008 0.94 1 94.31 47 TRP B CA 1
ATOM 1994 C C . TRP B 1 47 ? 2.383 10.836 2.131 1 94.31 47 TRP B C 1
ATOM 1996 O O . TRP B 1 47 ? 1.562 11.742 1.977 1 94.31 47 TRP B O 1
ATOM 2006 N N . ASP B 1 48 ? 2.896 10.633 3.297 1 95.75 48 ASP B N 1
ATOM 2007 C CA . ASP B 1 48 ? 2.32 11.18 4.52 1 95.75 48 ASP B CA 1
ATOM 2008 C C . ASP B 1 48 ? 2.246 12.703 4.461 1 95.75 48 ASP B C 1
ATOM 2010 O O . ASP B 1 48 ? 1.184 13.289 4.688 1 95.75 48 ASP B O 1
ATOM 2014 N N . GLY B 1 49 ? 3.367 13.312 4.109 1 94.56 49 GLY B N 1
ATOM 2015 C CA . GLY B 1 49 ? 3.391 14.766 4.027 1 94.56 49 GLY B CA 1
ATOM 2016 C C . GLY B 1 49 ? 2.486 15.312 2.941 1 94.56 49 GLY B C 1
ATOM 2017 O O . GLY B 1 49 ? 1.778 16.297 3.156 1 94.56 49 GLY B O 1
ATOM 2018 N N . TYR B 1 50 ? 2.467 14.688 1.801 1 94.44 50 TYR B N 1
ATOM 2019 C CA . TYR B 1 50 ? 1.635 15.109 0.681 1 94.44 50 TYR B CA 1
ATOM 2020 C C . TYR B 1 50 ? 0.155 15.016 1.034 1 94.44 50 TYR B C 1
ATOM 2022 O O . TYR B 1 50 ? -0.624 15.922 0.724 1 94.44 50 TYR B O 1
ATOM 2030 N N . VAL B 1 51 ? -0.205 13.945 1.721 1 97.38 51 VAL B N 1
ATOM 2031 C CA . VAL B 1 51 ? -1.598 13.711 2.09 1 97.38 51 VAL B CA 1
ATOM 2032 C C . VAL B 1 51 ? -2.066 14.797 3.055 1 97.38 51 VAL B C 1
ATOM 2034 O O . VAL B 1 51 ? -3.113 15.414 2.844 1 97.38 51 VAL B O 1
ATOM 2037 N N . LEU B 1 52 ? -1.236 15.07 4.039 1 96.81 52 LEU B N 1
ATOM 2038 C CA . LEU B 1 52 ? -1.61 16.078 5.031 1 96.81 52 LEU B CA 1
ATOM 2039 C C . LEU B 1 52 ? -1.651 17.469 4.402 1 96.81 52 LEU B C 1
ATOM 2041 O O . LEU B 1 52 ? -2.535 18.266 4.719 1 96.81 52 LEU B O 1
ATOM 2045 N N . GLY B 1 53 ? -0.68 17.75 3.539 1 95.31 53 GLY B N 1
ATOM 2046 C CA . GLY B 1 53 ? -0.697 19.016 2.816 1 95.31 53 GLY B CA 1
ATOM 2047 C C . GLY B 1 53 ? -1.938 19.203 1.964 1 95.31 53 GLY B C 1
ATOM 2048 O O . GLY B 1 53 ? -2.518 20.281 1.927 1 95.31 53 GLY B O 1
ATOM 2049 N N . GLU B 1 54 ? -2.33 18.172 1.331 1 95.38 54 GLU B N 1
ATOM 2050 C CA . GLU B 1 54 ? -3.512 18.25 0.476 1 95.38 54 GLU B CA 1
ATOM 2051 C C . GLU B 1 54 ? -4.785 18.391 1.304 1 95.38 54 GLU B C 1
ATOM 2053 O O . GLU B 1 54 ? -5.703 19.109 0.909 1 95.38 54 GLU B O 1
ATOM 2058 N N . VAL B 1 55 ? -4.879 17.703 2.406 1 95.94 55 VAL B N 1
ATOM 2059 C CA . VAL B 1 55 ? -6.012 17.859 3.312 1 95.94 55 VAL B CA 1
ATOM 2060 C C . VAL B 1 55 ? -6.113 19.312 3.768 1 95.94 55 VAL B C 1
ATOM 2062 O O . VAL B 1 55 ? -7.195 19.906 3.732 1 95.94 55 VAL B O 1
ATOM 2065 N N . ALA B 1 56 ? -4.961 19.891 4.125 1 94.62 56 ALA B N 1
ATOM 2066 C CA . ALA B 1 56 ? -4.934 21.297 4.535 1 94.62 56 ALA B CA 1
ATOM 2067 C C . ALA B 1 56 ? -5.418 22.203 3.41 1 94.62 56 ALA B C 1
ATOM 2069 O O . ALA B 1 56 ? -6.238 23.094 3.635 1 94.62 56 ALA B O 1
ATOM 2070 N N . ALA B 1 57 ? -4.887 21.922 2.236 1 93.25 57 ALA B N 1
ATOM 2071 C CA . ALA B 1 57 ? -5.25 22.734 1.08 1 93.25 57 ALA B CA 1
ATOM 2072 C C . ALA B 1 57 ? -6.746 22.641 0.796 1 93.25 57 ALA B C 1
ATOM 2074 O O . ALA B 1 57 ? -7.395 23.656 0.511 1 93.25 57 ALA B O 1
ATOM 2075 N N . THR B 1 58 ? -7.254 21.484 0.873 1 92.38 58 THR B N 1
ATOM 2076 C CA . THR B 1 58 ? -8.672 21.25 0.607 1 92.38 58 THR B CA 1
ATOM 2077 C C . THR B 1 58 ? -9.547 22 1.603 1 92.38 58 THR B C 1
ATOM 2079 O O . THR B 1 58 ? -10.625 22.484 1.25 1 92.38 58 THR B O 1
ATOM 2082 N N . LEU B 1 59 ? -9.039 22.172 2.768 1 92.38 59 LEU B N 1
ATOM 2083 C CA . LEU B 1 59 ? -9.812 22.812 3.82 1 92.38 59 LEU B CA 1
ATOM 2084 C C . LEU B 1 59 ? -9.477 24.297 3.914 1 92.38 59 LEU B C 1
ATOM 2086 O O . LEU B 1 59 ? -10.008 25.016 4.77 1 92.38 59 LEU B O 1
ATOM 2090 N N . GLY B 1 60 ? -8.531 24.703 3.117 1 90.88 60 GLY B N 1
ATOM 2091 C CA . GLY B 1 60 ? -8.164 26.109 3.092 1 90.88 60 GLY B CA 1
ATOM 2092 C C . GLY B 1 60 ? -7.25 26.5 4.234 1 90.88 60 GLY B C 1
ATOM 2093 O O . GLY B 1 60 ? -7.18 27.672 4.598 1 90.88 60 GLY B O 1
ATOM 2094 N N . ALA B 1 61 ? -6.605 25.547 4.812 1 91.69 61 ALA B N 1
ATOM 2095 C CA . ALA B 1 61 ? -5.703 25.828 5.93 1 91.69 61 ALA B CA 1
ATOM 2096 C C . ALA B 1 61 ? -4.289 26.109 5.434 1 91.69 61 ALA B C 1
ATOM 2098 O O . ALA B 1 61 ? -3.824 25.5 4.473 1 91.69 61 ALA B O 1
ATOM 2099 N N . ASP B 1 62 ? -3.621 27.047 6.102 1 94.56 62 ASP B N 1
ATOM 2100 C CA . ASP B 1 62 ? -2.182 27.188 5.906 1 94.56 62 ASP B CA 1
ATOM 2101 C C . ASP B 1 62 ? -1.431 25.984 6.488 1 94.56 62 ASP B C 1
ATOM 2103 O O . ASP B 1 62 ? -1.878 25.391 7.469 1 94.56 62 ASP B O 1
ATOM 2107 N N . PHE B 1 63 ? -0.347 25.703 5.84 1 96 63 PHE B N 1
ATOM 2108 C CA . PHE B 1 63 ? 0.262 24.406 6.137 1 96 63 PHE B CA 1
ATOM 2109 C C . PHE B 1 63 ? 1.776 24.547 6.254 1 96 63 PHE B C 1
ATOM 2111 O O . PHE B 1 63 ? 2.416 25.188 5.418 1 96 63 PHE B O 1
ATOM 2118 N N . ARG B 1 64 ? 2.309 23.969 7.305 1 97.31 64 ARG B N 1
ATOM 2119 C CA . ARG B 1 64 ? 3.734 23.703 7.465 1 97.31 64 ARG B CA 1
ATOM 2120 C C . ARG B 1 64 ? 3.982 22.266 7.875 1 97.31 64 ARG B C 1
ATOM 2122 O O . ARG B 1 64 ? 3.158 21.656 8.562 1 97.31 64 ARG B O 1
ATOM 2129 N N . VAL B 1 65 ? 5.152 21.734 7.457 1 97.62 65 VAL B N 1
ATOM 2130 C CA . VAL B 1 65 ? 5.539 20.406 7.887 1 97.62 65 VAL B CA 1
ATOM 2131 C C . VAL B 1 65 ? 7.035 20.375 8.188 1 97.62 65 VAL B C 1
ATOM 2133 O O . VAL B 1 65 ? 7.836 20.938 7.441 1 97.62 65 VAL B O 1
ATOM 2136 N N . LEU B 1 66 ? 7.375 19.781 9.305 1 95.94 66 LEU B N 1
ATOM 2137 C CA . LEU B 1 66 ? 8.789 19.641 9.641 1 95.94 66 LEU B CA 1
ATOM 2138 C C . LEU B 1 66 ? 9.375 18.391 8.992 1 95.94 66 LEU B C 1
ATOM 2140 O O . LEU B 1 66 ? 8.781 1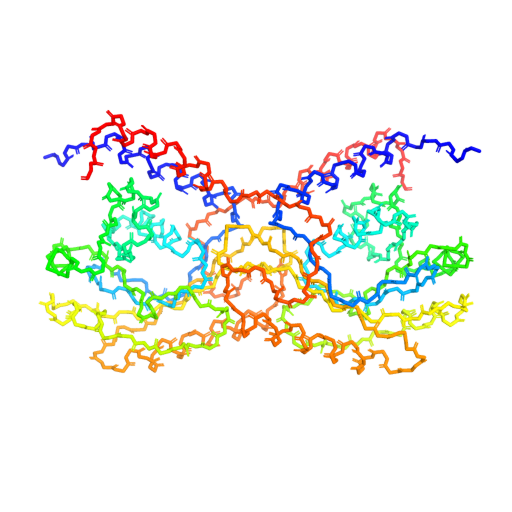7.312 9.062 1 95.94 66 LEU B O 1
ATOM 2144 N N . MET B 1 67 ? 10.539 18.562 8.383 1 92 67 MET B N 1
ATOM 2145 C CA . MET B 1 67 ? 11.242 17.484 7.691 1 92 67 MET B CA 1
ATOM 2146 C C . MET B 1 67 ? 12.703 17.422 8.133 1 92 67 MET B C 1
ATOM 2148 O O . MET B 1 67 ? 13.281 18.438 8.523 1 92 67 MET B O 1
ATOM 2152 N N . THR B 1 68 ? 13.234 16.219 8.016 1 87.94 68 THR B N 1
ATOM 2153 C CA . THR B 1 68 ? 14.648 16.062 8.336 1 87.94 68 THR B CA 1
ATOM 2154 C C . THR B 1 68 ? 15.516 16.766 7.301 1 87.94 68 THR B C 1
ATOM 2156 O O . THR B 1 68 ? 15.062 17.047 6.191 1 87.94 68 THR B O 1
ATOM 2159 N N . ALA B 1 69 ? 16.734 16.938 7.75 1 84.5 69 ALA B N 1
ATOM 2160 C CA . ALA B 1 69 ? 17.688 17.578 6.832 1 84.5 69 ALA B CA 1
ATOM 2161 C C . ALA B 1 69 ? 17.891 16.734 5.578 1 84.5 69 ALA B C 1
ATOM 2163 O O . ALA B 1 69 ? 17.984 17.25 4.469 1 84.5 69 ALA B O 1
ATOM 2164 N N . ARG B 1 70 ? 17.938 15.508 5.781 1 81.5 70 ARG B N 1
ATOM 2165 C CA . ARG B 1 70 ? 18.141 14.586 4.664 1 81.5 70 ARG B CA 1
ATOM 2166 C C . ARG B 1 70 ? 16.984 14.68 3.664 1 81.5 70 ARG B C 1
ATOM 2168 O O . ARG B 1 70 ? 17.219 14.758 2.455 1 81.5 70 ARG B O 1
ATOM 2175 N N . GLN B 1 71 ? 15.852 14.719 4.117 1 80.44 71 GLN B N 1
ATOM 2176 C CA . GLN B 1 71 ? 14.672 14.82 3.264 1 80.44 71 GLN B CA 1
ATOM 2177 C C . GLN B 1 71 ? 14.633 16.156 2.531 1 80.44 71 GLN B C 1
ATOM 2179 O O . GLN B 1 71 ? 14.336 16.203 1.337 1 80.44 71 GLN B O 1
ATOM 2184 N N . LEU B 1 72 ? 14.938 17.234 3.26 1 83.12 72 LEU B N 1
ATOM 2185 C CA . LEU B 1 72 ? 14.891 18.578 2.682 1 83.12 72 LEU B CA 1
ATOM 2186 C C . LEU B 1 72 ? 16 18.75 1.649 1 83.12 72 LEU B C 1
ATOM 2188 O O . LEU B 1 72 ? 15.82 19.469 0.658 1 83.12 72 LEU B O 1
ATOM 2192 N N . ALA B 1 73 ? 17.125 18.094 1.979 1 81.25 73 ALA B N 1
ATOM 2193 C CA . ALA B 1 73 ? 18.219 18.156 1.02 1 81.25 73 ALA B CA 1
ATOM 2194 C C . ALA B 1 73 ? 17.844 17.469 -0.289 1 81.25 73 ALA B C 1
ATOM 2196 O O . ALA B 1 73 ? 18.25 17.922 -1.368 1 81.25 73 ALA B O 1
ATOM 2197 N N . ARG B 1 74 ? 17.062 16.484 -0.131 1 76.75 74 ARG B N 1
ATOM 2198 C CA . ARG B 1 74 ? 16.656 15.734 -1.309 1 76.75 74 ARG B CA 1
ATOM 2199 C C . ARG B 1 74 ? 15.57 16.484 -2.086 1 76.75 74 ARG B C 1
ATOM 2201 O O . ARG B 1 74 ? 15.523 16.406 -3.314 1 76.75 74 ARG B O 1
ATOM 2208 N N . PHE B 1 75 ? 14.734 17.234 -1.284 1 79.25 75 PHE B N 1
ATOM 2209 C CA . PHE B 1 75 ? 13.609 17.938 -1.9 1 79.25 75 PHE B CA 1
ATOM 2210 C C . PHE B 1 75 ? 13.531 19.375 -1.402 1 79.25 75 PHE B C 1
ATOM 2212 O O . PHE B 1 75 ? 12.531 19.781 -0.801 1 79.25 75 PHE B O 1
ATOM 2219 N N . PRO B 1 76 ? 14.477 20.203 -1.81 1 81.31 76 PRO B N 1
ATOM 2220 C CA . PRO B 1 76 ? 14.523 21.562 -1.255 1 81.31 76 PRO B CA 1
ATOM 2221 C C . PRO B 1 76 ? 13.344 22.422 -1.7 1 81.31 76 PRO B C 1
ATOM 2223 O O . PRO B 1 76 ? 12.953 23.359 -0.996 1 81.31 76 PRO B O 1
ATOM 2226 N N . PHE B 1 77 ? 12.711 22.078 -2.787 1 82.38 77 PHE B N 1
ATOM 2227 C CA . PHE B 1 77 ? 11.594 22.859 -3.314 1 82.38 77 PHE B CA 1
ATOM 2228 C C . PHE B 1 77 ? 10.375 22.75 -2.4 1 82.38 77 PHE B C 1
ATOM 2230 O O . PHE B 1 77 ? 9.453 23.562 -2.488 1 82.38 77 PHE B O 1
ATOM 2237 N N . LEU B 1 78 ? 10.406 21.812 -1.504 1 88.94 78 LEU B N 1
ATOM 2238 C CA . LEU B 1 78 ? 9.266 21.641 -0.608 1 88.94 78 LEU B CA 1
ATOM 2239 C C . LEU B 1 78 ? 9.188 22.781 0.398 1 88.94 78 LEU B C 1
ATOM 2241 O O . LEU B 1 78 ? 8.125 23.016 0.989 1 88.94 78 LEU B O 1
ATOM 2245 N N . ARG B 1 79 ? 10.273 23.547 0.574 1 90.38 79 ARG B N 1
ATOM 2246 C CA . ARG B 1 79 ? 10.25 24.719 1.445 1 90.38 79 ARG B CA 1
ATOM 2247 C C . ARG B 1 79 ? 9.266 25.766 0.937 1 90.38 79 ARG B C 1
ATOM 2249 O O . ARG B 1 79 ? 8.672 26.5 1.727 1 90.38 79 ARG B O 1
ATOM 2256 N N . ARG B 1 80 ? 9.062 25.781 -0.328 1 89.69 80 ARG B N 1
ATOM 2257 C CA . ARG B 1 80 ? 8.18 26.766 -0.945 1 89.69 80 ARG B CA 1
ATOM 2258 C C . ARG B 1 80 ? 6.719 26.453 -0.656 1 89.69 80 ARG B C 1
ATOM 2260 O O . ARG B 1 80 ? 5.84 27.297 -0.859 1 89.69 80 ARG B O 1
ATOM 2267 N N . VAL B 1 81 ? 6.543 25.234 -0.221 1 91.5 81 VAL B N 1
ATOM 2268 C CA . VAL B 1 81 ? 5.156 24.859 0.021 1 91.5 81 VAL B CA 1
ATOM 2269 C C . VAL B 1 81 ? 4.98 24.438 1.479 1 91.5 81 VAL B C 1
ATOM 2271 O O . VAL B 1 81 ? 4.137 23.594 1.791 1 91.5 81 VAL B O 1
ATOM 2274 N N . GLY B 1 82 ? 5.871 24.984 2.283 1 93.38 82 GLY B N 1
ATOM 2275 C CA . GLY B 1 82 ? 5.559 24.922 3.703 1 93.38 82 GLY B CA 1
ATOM 2276 C C . GLY B 1 82 ? 6.488 24 4.473 1 93.38 82 GLY B C 1
ATOM 2277 O O . GLY B 1 82 ? 6.367 23.859 5.691 1 93.38 82 GLY B O 1
ATOM 2278 N N . ALA B 1 83 ? 7.465 23.375 3.846 1 94.81 83 ALA B N 1
ATOM 2279 C CA . ALA B 1 83 ? 8.398 22.5 4.555 1 94.81 83 ALA B CA 1
ATOM 2280 C C . ALA B 1 83 ? 9.391 23.312 5.375 1 94.81 83 ALA B C 1
ATOM 2282 O O . ALA B 1 83 ? 9.883 24.344 4.918 1 94.81 83 ALA B O 1
ATOM 2283 N N . LEU B 1 84 ? 9.602 22.891 6.578 1 95.56 84 LEU B N 1
ATOM 2284 C CA . LEU B 1 84 ? 10.586 23.422 7.504 1 95.56 84 LEU B CA 1
ATOM 2285 C C . LEU B 1 84 ? 11.531 22.328 7.988 1 95.56 84 LEU B C 1
ATOM 2287 O O . LEU B 1 84 ? 11.172 21.156 7.992 1 95.56 84 LEU B O 1
ATOM 2291 N N . GLY B 1 85 ? 12.719 22.75 8.383 1 93.69 85 GLY B N 1
ATOM 2292 C CA . GLY B 1 85 ? 13.617 21.797 9.016 1 93.69 85 GLY B CA 1
ATOM 2293 C C . GLY B 1 85 ? 13.234 21.484 10.453 1 93.69 85 GLY B C 1
ATOM 2294 O O . GLY B 1 85 ? 12.641 22.312 11.141 1 93.69 85 GLY B O 1
ATOM 2295 N N . ILE B 1 86 ? 13.633 20.281 10.859 1 91.56 86 ILE B N 1
ATOM 2296 C CA . ILE B 1 86 ? 13.289 19.844 12.211 1 91.56 86 ILE B CA 1
ATOM 2297 C C . ILE B 1 86 ? 13.984 20.719 13.242 1 91.56 86 ILE B C 1
ATOM 2299 O O . ILE B 1 86 ? 13.586 20.766 14.406 1 91.56 86 ILE B O 1
ATOM 2303 N N . GLN B 1 87 ? 14.977 21.469 12.844 1 90.5 87 GLN B N 1
ATOM 2304 C CA . GLN B 1 87 ? 15.688 22.375 13.75 1 90.5 87 GLN B CA 1
ATOM 2305 C C . GLN B 1 87 ? 15.086 23.766 13.727 1 90.5 87 GLN B C 1
ATOM 2307 O O . GLN B 1 87 ? 15.461 24.625 14.523 1 90.5 87 GLN B O 1
ATOM 2312 N N . GLU B 1 88 ? 14.18 23.969 12.805 1 93.19 88 GLU B N 1
ATOM 2313 C CA . GLU B 1 88 ? 13.547 25.281 12.672 1 93.19 88 GLU B CA 1
ATOM 2314 C C . GLU B 1 88 ? 12.289 25.375 13.531 1 93.19 88 GLU B C 1
ATOM 2316 O O . GLU B 1 88 ? 11.211 25.672 13.016 1 93.19 88 GLU B O 1
ATOM 2321 N N . LEU B 1 89 ? 12.492 25.297 14.844 1 93.62 89 LEU B N 1
ATOM 2322 C CA . LEU B 1 89 ? 11.383 25.219 15.797 1 93.62 89 LEU B CA 1
ATOM 2323 C C . LEU B 1 89 ? 10.719 26.594 15.961 1 93.62 89 LEU B C 1
ATOM 2325 O O . LEU B 1 89 ? 9.5 26.672 16.062 1 93.62 89 LEU B O 1
ATOM 2329 N N . ARG B 1 90 ? 11.492 27.703 15.969 1 94.94 90 ARG B N 1
ATOM 2330 C CA . ARG B 1 90 ? 10.938 29.047 16.141 1 94.94 90 ARG B CA 1
ATOM 2331 C C . ARG B 1 90 ? 10.023 29.406 14.977 1 94.94 90 ARG B C 1
ATOM 2333 O O . ARG B 1 90 ? 8.898 29.859 15.188 1 94.94 90 ARG B O 1
ATOM 2340 N N . PRO B 1 91 ? 10.531 29.172 13.742 1 96.25 91 PRO B N 1
ATOM 2341 C CA . PRO B 1 91 ? 9.617 29.406 12.617 1 96.25 91 PRO B CA 1
ATOM 2342 C C . PRO B 1 91 ? 8.344 28.562 12.719 1 96.25 91 PRO B C 1
ATOM 2344 O O . PRO B 1 91 ? 7.262 29.031 12.352 1 96.25 91 PRO B O 1
ATOM 2347 N N . ALA B 1 92 ? 8.406 27.375 13.188 1 97.69 92 ALA B N 1
ATOM 2348 C CA . ALA B 1 92 ? 7.242 26.5 13.344 1 97.69 92 ALA B CA 1
ATOM 2349 C C . ALA B 1 92 ? 6.258 27.078 14.352 1 97.69 92 ALA B C 1
ATOM 2351 O O . ALA B 1 92 ? 5.051 27.125 14.102 1 97.69 92 ALA B O 1
ATOM 2352 N N . VAL B 1 93 ? 6.801 27.547 15.469 1 98.25 93 VAL B N 1
ATOM 2353 C CA . VAL B 1 93 ? 5.977 28.156 16.516 1 98.25 93 VAL B CA 1
ATOM 2354 C C . VAL B 1 93 ? 5.281 29.391 15.969 1 98.25 93 VAL B C 1
ATOM 2356 O O . VAL B 1 93 ? 4.082 29.594 16.188 1 98.25 93 VAL B O 1
ATOM 2359 N N . ARG B 1 94 ? 6.023 30.203 15.273 1 98.06 94 ARG B N 1
ATOM 2360 C CA . ARG B 1 94 ? 5.477 31.438 14.703 1 98.06 94 ARG B CA 1
ATOM 2361 C C . ARG B 1 94 ? 4.352 31.141 13.719 1 98.06 94 ARG B C 1
ATOM 2363 O O . ARG B 1 94 ? 3.318 31.812 13.727 1 98.06 94 ARG B O 1
ATOM 2370 N N . ALA B 1 95 ? 4.555 30.156 12.898 1 97.38 95 ALA B N 1
ATOM 2371 C CA . ALA B 1 95 ? 3.537 29.781 11.922 1 97.38 95 ALA B CA 1
ATOM 2372 C C . ALA B 1 95 ? 2.262 29.312 12.617 1 97.38 95 ALA B C 1
ATOM 2374 O O . ALA B 1 95 ? 1.156 29.688 12.219 1 97.38 95 ALA B O 1
ATOM 2375 N N . ALA B 1 96 ? 2.418 28.516 13.633 1 97.62 96 ALA B N 1
ATOM 2376 C CA . ALA B 1 96 ? 1.269 28.016 14.391 1 97.62 96 ALA B CA 1
ATOM 2377 C C . ALA B 1 96 ? 0.493 29.172 15.016 1 97.62 96 ALA B C 1
ATOM 2379 O O . ALA B 1 96 ? -0.737 29.219 14.938 1 97.62 96 ALA B O 1
ATOM 2380 N N . ARG B 1 97 ? 1.231 30.125 15.539 1 97.5 97 ARG B N 1
ATOM 2381 C CA . ARG B 1 97 ? 0.607 31.281 16.172 1 97.5 97 ARG B CA 1
ATOM 2382 C C . ARG B 1 97 ? -0.163 32.125 15.141 1 97.5 97 ARG B C 1
ATOM 2384 O O . ARG B 1 97 ? -1.171 32.75 15.477 1 97.5 97 ARG B O 1
ATOM 2391 N N . ARG B 1 98 ? 0.302 32.062 13.953 1 95.94 98 ARG B N 1
ATOM 2392 C CA . ARG B 1 98 ? -0.278 32.875 12.914 1 95.94 98 ARG B CA 1
ATOM 2393 C C . ARG B 1 98 ? -1.427 32.156 12.211 1 95.94 98 ARG B C 1
ATOM 2395 O O . ARG B 1 98 ? -1.9 32.625 11.164 1 95.94 98 ARG B O 1
ATOM 2402 N N . GLY B 1 99 ? -1.75 30.953 12.617 1 95.25 99 GLY B N 1
ATOM 2403 C CA . GLY B 1 99 ? -2.975 30.344 12.125 1 95.25 99 GLY B CA 1
ATOM 2404 C C . GLY B 1 99 ? -2.73 29.078 11.305 1 95.25 99 GLY B C 1
ATOM 2405 O O . GLY B 1 99 ? -3.666 28.516 10.742 1 95.25 99 GLY B O 1
ATOM 2406 N N . ALA B 1 100 ? -1.488 28.656 11.203 1 96.88 100 ALA B N 1
ATOM 2407 C CA . ALA B 1 100 ? -1.175 27.516 10.336 1 96.88 100 ALA B CA 1
ATOM 2408 C C . ALA B 1 100 ? -1.369 26.188 11.07 1 96.88 100 ALA B C 1
ATOM 2410 O O . ALA B 1 100 ? -1.294 26.141 12.305 1 96.88 100 ALA B O 1
ATOM 2411 N N . TRP B 1 101 ? -1.703 25.109 10.273 1 97.62 101 TRP B N 1
ATOM 2412 C CA . TRP B 1 101 ? -1.42 23.734 10.703 1 97.62 101 TRP B CA 1
ATOM 2413 C C . TRP B 1 101 ? 0.071 23.438 10.602 1 97.62 101 TRP B C 1
ATOM 2415 O O . TRP B 1 101 ? 0.673 23.594 9.539 1 97.62 101 TRP B O 1
ATOM 2425 N N . VAL B 1 102 ? 0.594 23.141 11.727 1 98.19 102 VAL B N 1
ATOM 2426 C CA . VAL B 1 102 ? 1.983 22.688 11.727 1 98.19 102 VAL B CA 1
ATOM 2427 C C . VAL B 1 102 ? 2.041 21.188 11.992 1 98.19 102 VAL B C 1
ATOM 2429 O O . VAL B 1 102 ? 1.638 20.719 13.062 1 98.19 102 VAL B O 1
ATOM 2432 N N . VAL B 1 103 ? 2.582 20.453 11.008 1 98.25 103 VAL B N 1
ATOM 2433 C CA . VAL B 1 103 ? 2.674 19 11.125 1 98.25 103 VAL B CA 1
ATOM 2434 C C . VAL B 1 103 ? 4.066 18.609 11.617 1 98.25 103 VAL B C 1
ATOM 2436 O O . VAL B 1 103 ? 5.074 19.031 11.039 1 98.25 103 VAL B O 1
ATOM 2439 N N . VAL B 1 104 ? 4.062 17.844 12.633 1 97.44 104 VAL B N 1
ATOM 2440 C CA . VAL B 1 104 ? 5.281 17.266 13.195 1 97.44 104 VAL B CA 1
ATOM 2441 C C . VAL B 1 104 ? 5.105 15.758 13.359 1 97.44 104 VAL B C 1
ATOM 2443 O O . VAL B 1 104 ? 4.156 15.305 14 1 97.44 104 VAL B O 1
ATOM 2446 N N . PHE B 1 105 ? 6.027 15.016 12.758 1 97.12 105 PHE B N 1
ATOM 2447 C CA . PHE B 1 105 ? 6.016 13.57 12.953 1 97.12 105 PHE B CA 1
ATOM 2448 C C . PHE B 1 105 ? 6.805 13.195 14.203 1 97.12 105 PHE B C 1
ATOM 2450 O O . PHE B 1 105 ? 8.031 13.148 14.18 1 97.12 105 PHE B O 1
ATOM 2457 N N . PRO B 1 106 ? 6.102 12.797 15.188 1 96.88 106 PRO B N 1
ATOM 2458 C CA . PRO B 1 106 ? 6.797 12.617 16.469 1 96.88 106 PRO B CA 1
ATOM 2459 C C . PRO B 1 106 ? 7.723 11.398 16.453 1 96.88 106 PRO B C 1
ATOM 2461 O O . PRO B 1 106 ? 8.602 11.289 17.312 1 96.88 106 PRO B O 1
ATOM 2464 N N . GLU B 1 107 ? 7.516 10.492 15.508 1 95.31 107 GLU B N 1
ATOM 2465 C CA . GLU B 1 107 ? 8.391 9.328 15.422 1 95.31 107 GLU B CA 1
ATOM 2466 C C . GLU B 1 107 ? 9.75 9.703 14.836 1 95.31 107 GLU B C 1
ATOM 2468 O O . GLU B 1 107 ? 10.719 8.945 14.961 1 95.31 107 GLU B O 1
ATOM 2473 N N . GLY B 1 108 ? 9.852 10.758 14.109 1 91.31 108 GLY B N 1
ATOM 2474 C CA . GLY B 1 108 ? 11.109 11.32 13.648 1 91.31 108 GLY B CA 1
ATOM 2475 C C . GLY B 1 108 ? 11.617 10.68 12.375 1 91.31 108 GLY B C 1
ATOM 2476 O O . GLY B 1 108 ? 12.594 11.148 11.781 1 91.31 108 GLY B O 1
ATOM 2477 N N . ALA B 1 109 ? 11.055 9.5 12.031 1 90.31 109 ALA B N 1
ATOM 2478 C CA . ALA B 1 109 ? 11.414 8.781 10.812 1 90.31 109 ALA B CA 1
ATOM 2479 C C . ALA B 1 109 ? 10.273 7.895 10.336 1 90.31 109 ALA B C 1
ATOM 2481 O O . ALA B 1 109 ? 9.336 7.617 11.086 1 90.31 109 ALA B O 1
ATOM 2482 N N . ILE B 1 110 ? 10.398 7.586 9.078 1 92.81 110 ILE B N 1
ATOM 2483 C CA . ILE B 1 110 ? 9.422 6.648 8.547 1 92.81 110 ILE B CA 1
ATOM 2484 C C . ILE B 1 110 ? 9.578 5.293 9.234 1 92.81 110 ILE B C 1
ATOM 2486 O O . ILE B 1 110 ? 10.695 4.793 9.383 1 92.81 110 ILE B O 1
ATOM 2490 N N . GLN B 1 111 ? 8.5 4.797 9.742 1 95.25 111 GLN B N 1
ATOM 2491 C CA . GLN B 1 111 ? 8.461 3.508 10.43 1 95.25 111 GLN B CA 1
ATOM 2492 C C . GLN B 1 111 ? 7.645 2.488 9.641 1 95.25 111 GLN B C 1
ATOM 2494 O O . GLN B 1 111 ? 6.73 2.859 8.898 1 95.25 111 GLN B O 1
ATOM 2499 N N . PRO B 1 112 ? 7.969 1.164 9.805 1 95.12 112 PRO B N 1
ATOM 2500 C CA . PRO B 1 112 ? 7.047 0.17 9.242 1 95.12 112 PRO B CA 1
ATOM 2501 C C . PRO B 1 112 ? 5.629 0.305 9.797 1 95.12 112 PRO B C 1
ATOM 2503 O O . PRO B 1 112 ? 5.449 0.686 10.953 1 95.12 112 PRO B O 1
ATOM 2506 N N . ALA B 1 113 ? 4.695 0.015 8.883 1 93.38 113 ALA B N 1
ATOM 2507 C CA . ALA B 1 113 ? 3.316 0.06 9.359 1 93.38 113 ALA B CA 1
ATOM 2508 C C . ALA B 1 113 ? 3.115 -0.877 10.547 1 93.38 113 ALA B C 1
ATOM 2510 O O . ALA B 1 113 ? 3.588 -2.016 10.531 1 93.38 113 ALA B O 1
ATOM 2511 N N . GLY B 1 114 ? 2.479 -0.463 11.578 1 93.5 114 GLY B N 1
ATOM 2512 C CA . GLY B 1 114 ? 2.293 -1.192 12.82 1 93.5 114 GLY B CA 1
ATOM 2513 C C . GLY B 1 114 ? 2.092 -0.284 14.016 1 93.5 114 GLY B C 1
ATOM 2514 O O . GLY B 1 114 ? 1.73 0.884 13.867 1 93.5 114 GLY B O 1
ATOM 2515 N N . PRO B 1 115 ? 2.365 -0.837 15.18 1 94.88 115 PRO B N 1
ATOM 2516 C CA . PRO B 1 115 ? 2.182 -0.031 16.391 1 94.88 115 PRO B CA 1
ATOM 2517 C C . PRO B 1 115 ? 3.135 1.161 16.453 1 94.88 115 PRO B C 1
ATOM 2519 O O . PRO B 1 115 ? 4.219 1.122 15.867 1 94.88 115 PRO B O 1
ATOM 2522 N N . LEU B 1 116 ? 2.645 2.135 17.141 1 96.75 116 LEU B N 1
ATOM 2523 C CA . LEU B 1 116 ? 3.418 3.357 17.328 1 96.75 116 LEU B CA 1
ATOM 2524 C C . LEU B 1 116 ? 4.766 3.055 17.969 1 96.75 116 LEU B C 1
ATOM 2526 O O . LEU B 1 116 ? 4.844 2.268 18.922 1 96.75 116 LEU B O 1
ATOM 2530 N N . ARG B 1 117 ? 5.762 3.695 17.438 1 94.62 117 ARG B N 1
ATOM 2531 C CA . ARG B 1 117 ? 7.094 3.596 18.031 1 94.62 117 ARG B CA 1
ATOM 2532 C C . ARG B 1 117 ? 7.363 4.766 18.969 1 94.62 117 ARG B C 1
ATOM 2534 O O . ARG B 1 117 ? 6.445 5.5 19.328 1 94.62 117 ARG B O 1
ATOM 2541 N N . GLU B 1 118 ? 8.578 4.859 19.359 1 94.19 118 GLU B N 1
ATOM 2542 C CA . GLU B 1 118 ? 8.922 5.922 20.297 1 94.19 118 GLU B CA 1
ATOM 2543 C C . GLU B 1 118 ? 8.633 7.297 19.703 1 94.19 118 GLU B C 1
ATOM 2545 O O . GLU B 1 118 ? 8.906 7.547 18.531 1 94.19 118 GLU B O 1
ATOM 2550 N N . VAL B 1 119 ? 8.102 8.133 20.562 1 95.56 119 VAL B N 1
ATOM 2551 C CA . VAL B 1 119 ? 7.715 9.469 20.109 1 95.56 119 VAL B CA 1
ATOM 2552 C C . VAL B 1 119 ? 8.617 10.508 20.766 1 95.56 119 VAL B C 1
ATOM 2554 O O . VAL B 1 119 ? 8.953 10.398 21.953 1 95.56 119 VAL B O 1
ATOM 2557 N N . LYS B 1 120 ? 9.039 11.539 20.016 1 93.56 120 LYS B N 1
ATOM 2558 C CA . LYS B 1 120 ? 9.836 12.664 20.484 1 93.56 120 LYS B CA 1
ATOM 2559 C C . LYS B 1 120 ? 8.945 13.805 20.969 1 93.56 120 LYS B C 1
ATOM 2561 O O . LYS B 1 120 ? 7.785 13.906 20.562 1 93.56 120 LYS B O 1
ATOM 2566 N N . PRO B 1 121 ? 9.508 14.664 21.766 1 93.31 121 PRO B N 1
ATOM 2567 C CA . PRO B 1 121 ? 8.672 15.68 22.406 1 93.31 121 PRO B CA 1
ATOM 2568 C C . PRO B 1 121 ? 8.461 16.906 21.516 1 93.31 121 PRO B C 1
ATOM 2570 O O . PRO B 1 121 ? 7.742 17.844 21.906 1 93.31 121 PRO B O 1
ATOM 2573 N N . GLY B 1 122 ? 8.938 16.984 20.359 1 93.62 122 GLY B N 1
ATOM 2574 C CA . GLY B 1 122 ? 8.945 18.156 19.516 1 93.62 122 GLY B CA 1
ATOM 2575 C C . GLY B 1 122 ? 7.559 18.703 19.234 1 93.62 122 GLY B C 1
ATOM 2576 O O . GLY B 1 122 ? 7.316 19.906 19.406 1 93.62 122 GLY B O 1
ATOM 2577 N N . ALA B 1 123 ? 6.66 17.875 18.875 1 96.62 123 ALA B N 1
ATOM 2578 C CA . ALA B 1 123 ? 5.305 18.312 18.562 1 96.62 123 ALA B CA 1
ATOM 2579 C C . ALA B 1 123 ? 4.641 18.969 19.766 1 96.62 123 ALA B C 1
ATOM 2581 O O . ALA B 1 123 ? 4.062 20.047 19.656 1 96.62 123 ALA B O 1
ATOM 2582 N N . ALA B 1 124 ? 4.758 18.297 20.906 1 96.62 124 ALA B N 1
ATOM 2583 C CA . ALA B 1 124 ? 4.176 18.828 22.141 1 96.62 124 ALA B CA 1
ATOM 2584 C C . ALA B 1 124 ? 4.809 20.156 22.531 1 96.62 124 ALA B C 1
ATOM 2586 O O . ALA B 1 124 ? 4.121 21.078 22.984 1 96.62 124 ALA B O 1
ATOM 2587 N N . TRP B 1 125 ? 6.09 20.234 22.375 1 96.12 125 TRP B N 1
ATOM 2588 C CA . TRP B 1 125 ? 6.805 21.469 22.703 1 96.12 125 TRP B CA 1
ATOM 2589 C C . TRP B 1 125 ? 6.312 22.625 21.844 1 96.12 125 TRP B C 1
ATOM 2591 O O . TRP B 1 125 ? 6.012 23.703 22.359 1 96.12 125 TRP B O 1
ATOM 2601 N N . ILE B 1 126 ? 6.188 22.406 20.531 1 97.31 126 ILE B N 1
ATOM 2602 C CA . ILE B 1 126 ? 5.754 23.469 19.625 1 97.31 126 ILE B CA 1
ATOM 2603 C C . ILE B 1 126 ? 4.332 23.906 19.969 1 97.31 126 ILE B C 1
ATOM 2605 O O . ILE B 1 126 ? 4.031 25.094 20.016 1 97.31 126 ILE B O 1
ATOM 2609 N N . ALA B 1 127 ? 3.443 22.969 20.203 1 97.75 127 ALA B N 1
ATOM 2610 C CA . ALA B 1 127 ? 2.059 23.266 20.547 1 97.75 127 ALA B CA 1
ATOM 2611 C C . ALA B 1 127 ? 1.986 24.125 21.812 1 97.75 127 ALA B C 1
ATOM 2613 O O . ALA B 1 127 ? 1.25 25.109 21.859 1 97.75 127 ALA B O 1
ATOM 2614 N N . ARG B 1 128 ? 2.771 23.734 22.781 1 97.12 128 ARG B N 1
ATOM 2615 C CA . ARG B 1 128 ? 2.803 24.469 24.047 1 97.12 128 ARG B CA 1
ATOM 2616 C C . ARG B 1 128 ? 3.357 25.875 23.844 1 97.12 128 ARG B C 1
ATOM 2618 O O . ARG B 1 128 ? 2.775 26.859 24.312 1 97.12 128 ARG B O 1
ATOM 2625 N N . ALA B 1 129 ? 4.441 25.984 23.188 1 97.44 129 ALA B N 1
ATOM 2626 C CA . ALA B 1 129 ? 5.102 27.25 22.953 1 97.44 129 ALA B CA 1
ATOM 2627 C C . ALA B 1 129 ? 4.199 28.203 22.156 1 97.44 129 ALA B C 1
ATOM 2629 O O . ALA B 1 129 ? 4.215 29.422 22.391 1 97.44 129 ALA B O 1
ATOM 2630 N N . ALA B 1 130 ? 3.414 27.641 21.203 1 97.62 130 ALA B N 1
ATOM 2631 C CA . ALA B 1 130 ? 2.551 28.453 20.344 1 97.62 130 ALA B CA 1
ATOM 2632 C C . ALA B 1 130 ? 1.194 28.688 21 1 97.62 130 ALA B C 1
ATOM 2634 O O . ALA B 1 130 ? 0.436 29.562 20.562 1 97.62 130 ALA B O 1
ATOM 2635 N N . GLY B 1 131 ? 0.866 27.969 22.031 1 97.12 131 GLY B N 1
ATOM 2636 C CA . GLY B 1 131 ? -0.436 28.062 22.672 1 97.12 131 GLY B CA 1
ATOM 2637 C C . GLY B 1 131 ? -1.573 27.578 21.781 1 97.12 131 GLY B C 1
ATOM 2638 O O . GLY B 1 131 ? -2.625 28.219 21.719 1 97.12 131 GLY B O 1
ATOM 2639 N N . VAL B 1 132 ? -1.384 26.516 21.031 1 97.44 132 VAL B N 1
ATOM 2640 C CA . VAL B 1 132 ? -2.385 26 20.094 1 97.44 132 VAL B CA 1
ATOM 2641 C C . VAL B 1 132 ? -2.67 24.531 20.422 1 97.44 132 VAL B C 1
ATOM 2643 O O . VAL B 1 132 ? -1.887 23.875 21.109 1 97.44 132 VAL B O 1
ATOM 2646 N N . PRO B 1 133 ? -3.775 23.953 19.953 1 97.31 133 PRO B N 1
ATOM 2647 C CA . PRO B 1 133 ? -4.09 22.547 20.203 1 97.31 133 PRO B CA 1
ATOM 2648 C C . PRO B 1 133 ? -3.074 21.594 19.594 1 97.31 133 PRO B C 1
ATOM 2650 O O . PRO B 1 133 ? -2.541 21.875 18.516 1 97.31 133 PRO B O 1
ATOM 2653 N N . LEU B 1 134 ? -2.809 20.516 20.312 1 98.19 134 LEU B N 1
ATOM 2654 C CA . LEU B 1 134 ? -2.047 19.375 19.812 1 98.19 134 LEU B CA 1
ATOM 2655 C C . LEU B 1 134 ? -2.977 18.234 19.438 1 98.19 134 LEU B C 1
ATOM 2657 O O . LEU B 1 134 ? -3.701 17.703 20.297 1 98.19 134 LEU B O 1
ATOM 2661 N N . VAL B 1 135 ? -2.93 17.828 18.188 1 98.31 135 VAL B N 1
ATOM 2662 C CA . VAL B 1 135 ? -3.924 16.891 17.688 1 98.31 135 VAL B CA 1
ATOM 2663 C C . VAL B 1 135 ? -3.229 15.625 17.188 1 98.31 135 VAL B C 1
ATOM 2665 O O . VAL B 1 135 ? -2.447 15.68 16.234 1 98.31 135 VAL B O 1
ATOM 2668 N N . PRO B 1 136 ? -3.475 14.453 17.828 1 98.44 136 PRO B N 1
ATOM 2669 C CA . PRO B 1 136 ? -2.977 13.195 17.266 1 98.44 136 PRO B CA 1
ATOM 2670 C C . PRO B 1 136 ? -3.699 12.797 15.984 1 98.44 136 PRO B C 1
ATOM 2672 O O . PRO B 1 136 ? -4.926 12.906 15.898 1 98.44 136 PRO B O 1
ATOM 2675 N N . VAL B 1 137 ? -2.908 12.359 15.008 1 98.62 137 VAL B N 1
ATOM 2676 C CA . VAL B 1 137 ? -3.488 11.938 13.734 1 98.62 137 VAL B CA 1
ATOM 2677 C C . VAL B 1 137 ? -2.928 10.57 13.344 1 98.62 137 VAL B C 1
ATOM 2679 O O . VAL B 1 137 ? -1.735 10.438 13.062 1 98.62 137 VAL B O 1
ATOM 2682 N N . ALA B 1 138 ? -3.795 9.562 13.383 1 98.69 138 ALA B N 1
ATOM 2683 C CA . ALA B 1 138 ? -3.395 8.281 12.805 1 98.69 138 ALA B CA 1
ATOM 2684 C C . ALA B 1 138 ? -3.482 8.305 11.281 1 98.69 138 ALA B C 1
ATOM 2686 O O . ALA B 1 138 ? -4.484 8.75 10.719 1 98.69 138 ALA B O 1
ATOM 2687 N N . LEU B 1 139 ? -2.445 7.848 10.68 1 98.38 139 LEU B N 1
ATOM 2688 C CA . LEU B 1 139 ? -2.359 7.887 9.219 1 98.38 139 LEU B CA 1
ATOM 2689 C C . LEU B 1 139 ? -1.862 6.555 8.672 1 98.38 139 LEU B C 1
ATOM 2691 O O . LEU B 1 139 ? -0.886 5.996 9.172 1 98.38 139 LEU B O 1
ATOM 2695 N N . ARG B 1 140 ? -2.598 5.992 7.695 1 98.38 140 ARG B N 1
ATOM 2696 C CA . ARG B 1 140 ? -2.178 4.828 6.922 1 98.38 140 ARG B CA 1
ATO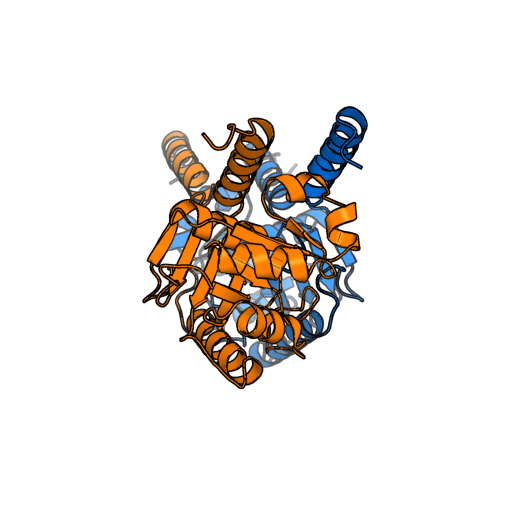M 2697 C C . ARG B 1 140 ? -2.383 5.059 5.43 1 98.38 140 ARG B C 1
ATOM 2699 O O . ARG B 1 140 ? -3.439 5.535 5.008 1 98.38 140 ARG B O 1
ATOM 2706 N N . VAL B 1 141 ? -1.372 4.848 4.676 1 98 141 VAL B N 1
ATOM 2707 C CA . VAL B 1 141 ? -1.481 4.664 3.232 1 98 141 VAL B CA 1
ATOM 2708 C C . VAL B 1 141 ? -1.272 3.195 2.879 1 98 141 VAL B C 1
ATOM 2710 O O . VAL B 1 141 ? -0.163 2.672 3.004 1 98 141 VAL B O 1
ATOM 2713 N N . VAL B 1 142 ? -2.369 2.574 2.406 1 96.94 142 VAL B N 1
ATOM 2714 C CA . VAL B 1 142 ? -2.33 1.118 2.346 1 96.94 142 VAL B CA 1
ATOM 2715 C C . VAL B 1 142 ? -2.938 0.639 1.028 1 96.94 142 VAL B C 1
ATOM 2717 O O . VAL B 1 142 ? -3.838 1.28 0.484 1 96.94 142 VAL B O 1
ATOM 2720 N N . LEU B 1 143 ? -2.334 -0.397 0.554 1 95.94 143 LEU B N 1
ATOM 2721 C CA . LEU B 1 143 ? -2.953 -1.112 -0.555 1 95.94 143 LEU B CA 1
ATOM 2722 C C . LEU B 1 143 ? -3.947 -2.15 -0.045 1 95.94 143 LEU B C 1
ATOM 2724 O O . LEU B 1 143 ? -3.582 -3.039 0.728 1 95.94 143 LEU B O 1
ATOM 2728 N N . ARG B 1 144 ? -5.172 -2.047 -0.49 1 9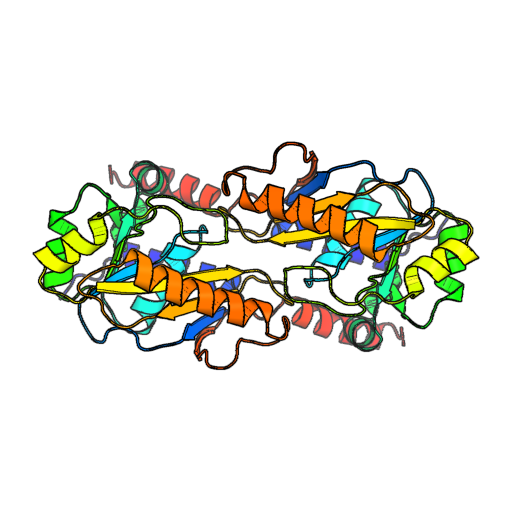4.06 144 ARG B N 1
ATOM 2729 C CA . ARG B 1 144 ? -6.246 -2.961 -0.111 1 94.06 144 ARG B CA 1
ATOM 2730 C C . ARG B 1 144 ? -6.758 -3.734 -1.321 1 94.06 144 ARG B C 1
ATOM 2732 O O . ARG B 1 144 ? -5.977 -4.359 -2.043 1 94.06 144 ARG B O 1
ATOM 2739 N N . GLY B 1 145 ? -7.957 -3.762 -1.576 1 89.88 145 GLY B N 1
ATOM 2740 C CA . GLY B 1 145 ? -8.508 -4.598 -2.633 1 89.88 145 GLY B CA 1
ATOM 2741 C C . GLY B 1 145 ? -8.359 -3.99 -4.016 1 89.88 145 GLY B C 1
ATOM 2742 O O . GLY B 1 145 ? -8.586 -4.664 -5.023 1 89.88 145 GLY B O 1
ATOM 2743 N N . GLY B 1 146 ? -7.895 -2.77 -4.07 1 86.5 146 GLY B N 1
ATOM 2744 C CA . GLY B 1 146 ? -7.766 -2.074 -5.34 1 86.5 146 GLY B CA 1
ATOM 2745 C C . GLY B 1 146 ? -6.336 -1.998 -5.836 1 86.5 146 GLY B C 1
ATOM 2746 O O . GLY B 1 146 ? -5.426 -2.541 -5.207 1 86.5 146 GLY B O 1
ATOM 2747 N N . GLN B 1 147 ? -6.211 -1.332 -6.992 1 89.5 147 GLN B N 1
ATOM 2748 C CA . GLN B 1 147 ? -4.918 -1.245 -7.66 1 89.5 147 GLN B CA 1
ATOM 2749 C C . GLN B 1 147 ? -4.047 -0.158 -7.035 1 89.5 147 GLN B C 1
ATOM 2751 O O . GLN B 1 147 ? -2.816 -0.244 -7.066 1 89.5 147 GLN B O 1
ATOM 2756 N N . LEU B 1 148 ? -4.73 0.791 -6.496 1 93.69 148 LEU B N 1
ATOM 2757 C CA . LEU B 1 148 ? -4.008 1.939 -5.961 1 93.69 148 LEU B CA 1
ATOM 2758 C C . LEU B 1 148 ? -4.094 1.973 -4.438 1 93.69 148 LEU B C 1
ATOM 2760 O O . LEU B 1 148 ? -5.105 1.575 -3.859 1 93.69 148 LEU B O 1
ATOM 2764 N N . PRO B 1 149 ? -3.027 2.512 -3.812 1 96.31 149 PRO B N 1
ATOM 2765 C CA . PRO B 1 149 ? -3.129 2.693 -2.363 1 96.31 149 PRO B CA 1
ATOM 2766 C C . PRO B 1 149 ? -4.184 3.725 -1.97 1 96.31 149 PRO B C 1
ATOM 2768 O O . PRO B 1 149 ? -4.527 4.598 -2.771 1 96.31 149 PRO B O 1
ATOM 2771 N N . GLU B 1 150 ? -4.688 3.551 -0.843 1 96.81 150 GLU B N 1
ATOM 2772 C CA . GLU B 1 150 ? -5.664 4.445 -0.224 1 96.81 150 GLU B CA 1
ATOM 2773 C C . GLU B 1 150 ? -5.105 5.074 1.05 1 96.81 150 GLU B C 1
ATOM 2775 O O . GLU B 1 150 ? -4.438 4.402 1.839 1 96.81 150 GLU B O 1
ATOM 2780 N N . ALA B 1 151 ? -5.375 6.387 1.216 1 98.06 151 ALA B N 1
ATOM 2781 C CA . ALA B 1 151 ? -4.934 7.062 2.436 1 98.06 151 ALA B CA 1
ATOM 2782 C C . ALA B 1 151 ? -6.098 7.254 3.404 1 98.06 151 ALA B C 1
ATOM 2784 O O . ALA B 1 151 ? -7.156 7.762 3.02 1 98.06 151 ALA B O 1
ATOM 2785 N N . TYR B 1 152 ? -5.891 6.812 4.633 1 98.5 152 TYR B N 1
ATOM 2786 C CA . TYR B 1 152 ? -6.879 6.992 5.691 1 98.5 152 TYR B CA 1
ATOM 2787 C C . TYR B 1 152 ? -6.285 7.754 6.867 1 98.5 152 TYR B C 1
ATOM 2789 O O . TYR B 1 152 ? -5.188 7.438 7.336 1 98.5 152 TYR B O 1
ATOM 2797 N N . LEU B 1 153 ? -6.977 8.781 7.301 1 98.44 153 LEU B N 1
ATOM 2798 C CA . LEU B 1 153 ? -6.609 9.555 8.477 1 98.44 153 LEU B CA 1
ATOM 2799 C C . LEU B 1 153 ? -7.688 9.453 9.555 1 98.44 153 LEU B C 1
ATOM 2801 O O . LEU B 1 153 ? -8.883 9.492 9.25 1 98.44 153 LEU B O 1
ATOM 2805 N N . ARG B 1 154 ? -7.254 9.289 10.734 1 98.19 154 ARG B N 1
ATOM 2806 C CA . ARG B 1 154 ? -8.117 9.414 11.906 1 98.19 154 ARG B CA 1
ATOM 2807 C C . ARG B 1 154 ? -7.605 10.5 12.852 1 98.19 154 ARG B C 1
ATOM 2809 O O . ARG B 1 154 ? -6.512 10.375 13.406 1 98.19 154 ARG B O 1
ATOM 2816 N N . CYS B 1 155 ? -8.352 11.523 12.984 1 97.25 155 CYS B N 1
ATOM 2817 C CA . CYS B 1 155 ? -7.996 12.648 13.844 1 97.25 155 CYS B CA 1
ATOM 2818 C C . CYS B 1 155 ? -8.602 12.492 15.234 1 97.25 155 CYS B C 1
ATOM 2820 O O . CYS B 1 155 ? -9.828 12.43 15.375 1 97.25 155 CYS B O 1
ATOM 2822 N N . GLY B 1 156 ? -7.734 12.406 16.219 1 97.25 156 GLY B N 1
ATOM 2823 C CA . GLY B 1 156 ? -8.203 12.336 17.578 1 97.25 156 GLY B CA 1
ATOM 2824 C C . GLY B 1 156 ? -8.469 13.703 18.203 1 97.25 156 GLY B C 1
ATOM 2825 O O . GLY B 1 156 ? -8.156 14.727 17.594 1 97.25 156 GLY B O 1
ATOM 2826 N N . PRO B 1 157 ? -9.078 13.688 19.422 1 96 157 PRO B N 1
ATOM 2827 C CA . PRO B 1 157 ? -9.242 14.961 20.125 1 96 157 PRO B CA 1
ATOM 2828 C C . PRO B 1 157 ? -7.906 15.594 20.516 1 96 157 PRO B C 1
ATOM 2830 O O . PRO B 1 157 ? -6.91 14.891 20.688 1 96 157 PRO B O 1
ATOM 2833 N N . ALA B 1 158 ? -7.945 16.953 20.578 1 97 158 ALA B N 1
ATOM 2834 C CA . ALA B 1 158 ? -6.75 17.656 21.031 1 97 158 ALA B CA 1
ATOM 2835 C C . ALA B 1 158 ? -6.328 17.188 22.422 1 97 158 ALA B C 1
ATOM 2837 O O . ALA B 1 158 ? -7.172 16.938 23.281 1 97 158 ALA B O 1
ATOM 2838 N N . VAL B 1 159 ? -5.023 17.094 22.562 1 96.5 159 VAL B N 1
ATOM 2839 C CA . VAL B 1 159 ? -4.52 16.594 23.828 1 96.5 159 VAL B CA 1
ATOM 2840 C C . VAL B 1 159 ? -3.586 17.625 24.469 1 96.5 159 VAL B C 1
ATOM 2842 O O . VAL B 1 159 ? -2.982 18.438 23.75 1 96.5 159 VAL B O 1
ATOM 2845 N N . THR B 1 160 ? -3.461 17.578 25.781 1 89.94 160 THR B N 1
ATOM 2846 C CA . THR B 1 160 ? -2.553 18.453 26.516 1 89.94 160 THR B CA 1
ATOM 2847 C C . THR B 1 160 ? -1.368 17.672 27.062 1 89.94 160 THR B C 1
ATOM 2849 O O . THR B 1 160 ? -0.318 18.234 27.359 1 89.94 160 THR B O 1
ATOM 2852 N N . ALA B 1 161 ? -1.702 16.391 27.266 1 87.12 161 ALA B N 1
ATOM 2853 C CA . ALA B 1 161 ? -0.668 15.477 27.766 1 87.12 161 ALA B CA 1
ATOM 2854 C C . ALA B 1 161 ? -0.801 14.102 27.109 1 87.12 161 ALA B C 1
ATOM 2856 O O . ALA B 1 161 ? -1.812 13.797 26.484 1 87.12 161 ALA B O 1
ATOM 2857 N N . ASP B 1 162 ? 0.268 13.312 27.062 1 93.44 162 ASP B N 1
ATOM 2858 C CA . ASP B 1 162 ? 0.335 11.906 26.672 1 93.44 162 ASP B CA 1
ATOM 2859 C C . ASP B 1 162 ? 0.027 11.734 25.188 1 93.44 162 ASP B C 1
ATOM 2861 O O . ASP B 1 162 ? -0.827 10.93 24.812 1 93.44 162 ASP B O 1
ATOM 2865 N N . LEU B 1 163 ? 0.654 12.5 24.375 1 97.5 163 LEU B N 1
ATOM 2866 C CA . LEU B 1 163 ? 0.524 12.406 22.938 1 97.5 163 LEU B CA 1
ATOM 2867 C C . LEU B 1 163 ? 0.704 10.961 22.469 1 97.5 163 LEU B C 1
ATOM 2869 O O . LEU B 1 163 ? -0.048 10.484 21.609 1 97.5 163 LEU B O 1
ATOM 2873 N N . ALA B 1 164 ? 1.616 10.289 23.109 1 97.75 164 ALA B N 1
ATOM 2874 C CA . ALA B 1 164 ? 1.926 8.922 22.703 1 97.75 164 ALA B CA 1
ATOM 2875 C C . ALA B 1 164 ? 0.716 8.016 22.875 1 97.75 164 ALA B C 1
ATOM 2877 O O . ALA B 1 164 ? 0.357 7.262 21.969 1 97.75 164 ALA B O 1
ATOM 2878 N N . ALA B 1 165 ? 0.129 8.117 24.047 1 97.88 165 ALA B N 1
ATOM 2879 C CA . ALA B 1 165 ? -1.032 7.273 24.312 1 97.88 165 ALA B CA 1
ATOM 2880 C C . ALA B 1 165 ? -2.197 7.625 23.391 1 97.88 165 ALA B C 1
ATOM 2882 O O . ALA B 1 165 ? -2.889 6.734 22.891 1 97.88 165 ALA B O 1
ATOM 2883 N N . ALA B 1 166 ? -2.436 8.883 23.188 1 98.12 166 ALA B N 1
ATOM 2884 C CA . ALA B 1 166 ? -3.531 9.336 22.328 1 98.12 166 ALA B CA 1
ATOM 2885 C C . ALA B 1 166 ? -3.322 8.898 20.891 1 98.12 166 ALA B C 1
ATOM 2887 O O . ALA B 1 166 ? -4.254 8.414 20.234 1 98.12 166 ALA B O 1
ATOM 2888 N N . LEU B 1 167 ? -2.117 9.055 20.391 1 98.44 167 LEU B N 1
ATOM 2889 C CA . LEU B 1 167 ? -1.8 8.656 19.031 1 98.44 167 LEU B CA 1
ATOM 2890 C C . LEU B 1 167 ? -1.906 7.148 18.859 1 98.44 167 LEU B C 1
ATOM 2892 O O . LEU B 1 167 ? -2.439 6.664 17.859 1 98.44 167 LEU B O 1
ATOM 2896 N N . ALA B 1 168 ? -1.413 6.434 19.859 1 98.5 168 ALA B N 1
ATOM 2897 C CA . ALA B 1 168 ? -1.504 4.977 19.812 1 98.5 168 ALA B CA 1
ATOM 2898 C C . ALA B 1 168 ? -2.959 4.52 19.766 1 98.5 168 ALA B C 1
ATOM 2900 O O . ALA B 1 168 ? -3.291 3.557 19.062 1 98.5 168 ALA B O 1
ATOM 2901 N N . ARG B 1 169 ? -3.754 5.176 20.531 1 98.31 169 ARG B N 1
ATOM 2902 C CA . ARG B 1 169 ? -5.172 4.84 20.547 1 98.31 169 ARG B CA 1
ATOM 2903 C C . ARG B 1 169 ? -5.797 5.031 19.172 1 98.31 169 ARG B C 1
ATOM 2905 O O . ARG B 1 169 ? -6.531 4.168 18.688 1 98.31 169 ARG B O 1
ATOM 2912 N N . GLU B 1 170 ? -5.543 6.172 18.516 1 98.31 170 GLU B N 1
ATOM 2913 C CA . GLU B 1 170 ? -6.078 6.441 17.188 1 98.31 170 GLU B CA 1
ATOM 2914 C C . GLU B 1 170 ? -5.527 5.457 16.156 1 98.31 170 GLU B C 1
ATOM 2916 O O . GLU B 1 170 ? -6.254 5.016 15.266 1 98.31 170 GLU B O 1
ATOM 2921 N N . LEU B 1 171 ? -4.277 5.148 16.281 1 98.38 171 LEU B N 1
ATOM 2922 C CA . LEU B 1 171 ? -3.646 4.223 15.344 1 98.38 171 LEU B CA 1
ATOM 2923 C C . LEU B 1 171 ? -4.238 2.826 15.477 1 98.38 171 LEU B C 1
ATOM 2925 O O . LEU B 1 171 ? -4.492 2.156 14.469 1 98.38 171 LEU B O 1
ATOM 2929 N N . THR B 1 172 ? -4.434 2.387 16.703 1 98.38 172 THR B N 1
ATOM 2930 C CA . THR B 1 172 ? -5.047 1.088 16.953 1 98.38 172 THR B CA 1
ATOM 2931 C C . THR B 1 172 ? -6.453 1.031 16.375 1 98.38 172 THR B C 1
ATOM 2933 O O . THR B 1 172 ? -6.836 0.032 15.758 1 98.38 172 THR B O 1
ATOM 2936 N N . ALA B 1 173 ? -7.176 2.09 16.547 1 98.38 173 ALA B N 1
ATOM 2937 C CA . ALA B 1 173 ? -8.531 2.154 16.016 1 98.38 173 ALA B CA 1
ATOM 2938 C C . ALA B 1 173 ? -8.516 2.094 14.484 1 98.38 173 ALA B C 1
ATOM 2940 O O . ALA B 1 173 ? -9.32 1.377 13.883 1 98.38 173 ALA B O 1
ATOM 2941 N N . LEU B 1 174 ? -7.637 2.83 13.875 1 98.31 174 LEU B N 1
ATOM 2942 C CA . LEU B 1 174 ? -7.531 2.824 12.414 1 98.31 174 LEU B CA 1
ATOM 2943 C C . LEU B 1 174 ? -7.148 1.44 11.906 1 98.31 174 LEU B C 1
ATOM 2945 O O . LEU B 1 174 ? -7.75 0.94 10.953 1 98.31 174 LEU B O 1
ATOM 2949 N N . ASP B 1 175 ? -6.164 0.848 12.539 1 97.94 175 ASP B N 1
ATOM 2950 C CA . ASP B 1 175 ? -5.73 -0.486 12.133 1 97.94 175 ASP B CA 1
ATOM 2951 C C . ASP B 1 175 ? -6.863 -1.5 12.289 1 97.94 175 ASP B C 1
ATOM 2953 O O . ASP B 1 175 ? -7.008 -2.404 11.461 1 97.94 175 ASP B O 1
ATOM 2957 N N . ALA B 1 176 ? -7.637 -1.357 13.344 1 97.88 176 ALA B N 1
ATOM 2958 C CA . ALA B 1 176 ? -8.789 -2.236 13.539 1 97.88 176 ALA B CA 1
ATOM 2959 C C . ALA B 1 176 ? -9.82 -2.039 12.438 1 97.88 176 ALA B C 1
ATOM 2961 O O . ALA B 1 176 ? -10.398 -3.01 11.938 1 97.88 176 ALA B O 1
ATOM 2962 N N . ASP B 1 177 ? -10.078 -0.804 12.086 1 97.88 177 ASP B N 1
ATOM 2963 C CA . ASP B 1 177 ? -11 -0.512 10.992 1 97.88 177 ASP B CA 1
ATOM 2964 C C . ASP B 1 177 ? -10.531 -1.156 9.695 1 97.88 177 ASP B C 1
ATOM 2966 O O . ASP B 1 177 ? -11.336 -1.75 8.969 1 97.88 177 ASP B O 1
ATOM 2970 N N . LEU B 1 178 ? -9.273 -1.051 9.391 1 97.44 178 LEU B N 1
ATOM 2971 C CA . LEU B 1 178 ? -8.695 -1.616 8.172 1 97.44 178 LEU B CA 1
ATOM 2972 C C . LEU B 1 178 ? -8.805 -3.137 8.18 1 97.44 178 LEU B C 1
ATOM 2974 O O . LEU B 1 178 ? -9.18 -3.74 7.168 1 97.44 178 LEU B O 1
ATOM 2978 N N . ALA B 1 179 ? -8.531 -3.76 9.328 1 96.06 179 ALA B N 1
ATOM 2979 C CA . ALA B 1 179 ? -8.523 -5.215 9.445 1 96.06 179 ALA B CA 1
ATOM 2980 C C . ALA B 1 179 ? -9.93 -5.785 9.359 1 96.06 179 ALA B C 1
ATOM 2982 O O . ALA B 1 179 ? -10.133 -6.902 8.875 1 96.06 179 ALA B O 1
ATOM 2983 N N . GLY B 1 180 ? -10.875 -4.996 9.766 1 95.75 180 GLY B N 1
ATOM 2984 C CA . GLY B 1 180 ? -12.227 -5.512 9.906 1 95.75 180 GLY B CA 1
ATOM 2985 C C . GLY B 1 180 ? -13.141 -5.117 8.758 1 95.75 180 GLY B C 1
ATOM 2986 O O . GLY B 1 180 ? -14.344 -5.363 8.805 1 95.75 180 GLY B O 1
ATOM 2987 N N . SER B 1 181 ? -12.609 -4.52 7.754 1 95.38 181 SER B N 1
ATOM 2988 C CA . SER B 1 181 ? -13.461 -4 6.684 1 95.38 181 SER B CA 1
ATOM 2989 C C . SER B 1 181 ? -13.219 -4.742 5.375 1 95.38 181 SER B C 1
ATOM 2991 O O . SER B 1 181 ? -12.133 -5.297 5.16 1 95.38 181 SER B O 1
ATOM 2993 N N . ASP B 1 182 ? -14.273 -4.785 4.5 1 93.62 182 ASP B N 1
ATOM 2994 C CA . ASP B 1 182 ? -14.133 -5.277 3.133 1 93.62 182 ASP B CA 1
ATOM 2995 C C . ASP B 1 182 ? -13.07 -4.492 2.371 1 93.62 182 ASP B C 1
ATOM 2997 O O . ASP B 1 182 ? -13.203 -3.279 2.182 1 93.62 182 ASP B O 1
ATOM 3001 N N . PRO B 1 183 ? -12.039 -5.176 1.965 1 93.62 183 PRO B N 1
ATOM 3002 C CA . PRO B 1 183 ? -10.93 -4.465 1.325 1 93.62 183 PRO B CA 1
ATOM 3003 C C . PRO B 1 183 ? -11.328 -3.816 0.001 1 93.62 183 PRO B C 1
ATOM 3005 O O . PRO B 1 183 ? -10.578 -3.002 -0.543 1 93.62 183 PRO B O 1
ATOM 3008 N N . GLU B 1 184 ? -12.461 -4.145 -0.557 1 89.75 184 GLU B N 1
ATOM 3009 C CA . GLU B 1 184 ? -12.883 -3.604 -1.846 1 89.75 184 GLU B CA 1
ATOM 3010 C C . GLU B 1 184 ? -13.828 -2.422 -1.667 1 89.75 184 GLU B C 1
ATOM 3012 O O . GLU B 1 184 ? -14.344 -1.881 -2.646 1 89.75 184 GLU B O 1
ATOM 3017 N N . GLN B 1 185 ? -14.055 -2.047 -0.407 1 91.31 185 GLN B N 1
ATOM 3018 C CA . GLN B 1 185 ? -14.906 -0.911 -0.08 1 91.31 185 GLN B CA 1
ATOM 3019 C C . GLN B 1 185 ? -14.18 0.082 0.823 1 91.31 185 GLN B C 1
ATOM 3021 O O . GLN B 1 185 ? -13.328 -0.307 1.623 1 91.31 185 GLN B O 1
ATOM 3026 N N . PRO B 1 186 ? -14.547 1.38 0.641 1 90.75 186 PRO B N 1
ATOM 3027 C CA . PRO B 1 186 ? -13.977 2.324 1.607 1 90.75 186 PRO B CA 1
ATOM 3028 C C . PRO B 1 186 ? -14.391 2.018 3.045 1 90.75 186 PRO B C 1
ATOM 3030 O O . PRO B 1 186 ? -15.406 1.351 3.27 1 90.75 186 PRO B O 1
ATOM 3033 N N . LEU B 1 187 ? -13.641 2.523 3.965 1 95.62 187 LEU B N 1
ATOM 3034 C CA . LEU B 1 187 ? -13.93 2.291 5.375 1 95.62 187 LEU B CA 1
ATOM 3035 C C . LEU B 1 187 ? -15.203 3.023 5.793 1 95.62 187 LEU B C 1
ATOM 3037 O O . LEU B 1 187 ? -15.375 4.203 5.48 1 95.62 187 LEU B O 1
ATOM 3041 N N . ALA B 1 188 ? -16.016 2.334 6.5 1 94.25 188 ALA B N 1
ATOM 3042 C CA . ALA B 1 188 ? -17.219 2.965 7.039 1 94.25 188 ALA B CA 1
ATOM 3043 C C . ALA B 1 188 ? -16.859 4.059 8.039 1 94.25 188 ALA B C 1
ATOM 3045 O O . ALA B 1 188 ? -15.93 3.9 8.844 1 94.25 188 ALA B O 1
ATOM 3046 N N . GLY B 1 189 ? -17.562 5.176 7.957 1 95.44 189 GLY B N 1
ATOM 3047 C CA . GLY B 1 189 ? -17.375 6.246 8.922 1 95.44 189 GLY B CA 1
ATOM 3048 C C . GLY B 1 189 ? -16.328 7.254 8.484 1 95.44 189 GLY B C 1
ATOM 3049 O O . GLY B 1 189 ? -16.156 8.305 9.109 1 95.44 189 GLY B O 1
ATOM 3050 N N . TYR B 1 190 ? -15.648 6.883 7.449 1 97 190 TYR B N 1
ATOM 3051 C CA . TYR B 1 190 ? -14.664 7.805 6.902 1 97 190 TYR B CA 1
ATOM 3052 C C . TYR B 1 190 ? -15.234 8.594 5.73 1 97 190 TYR B C 1
ATOM 3054 O O . TYR B 1 190 ? -15.969 8.039 4.902 1 97 190 TYR B O 1
ATOM 3062 N N . LEU B 1 191 ? -14.883 9.883 5.621 1 95.81 191 LEU B N 1
ATOM 3063 C CA . LEU B 1 191 ? -15.336 10.742 4.535 1 95.81 191 LEU B CA 1
ATOM 3064 C C . LEU B 1 191 ? -14.219 10.953 3.514 1 95.81 191 LEU B C 1
ATOM 3066 O O . LEU B 1 191 ? -13.086 11.273 3.881 1 95.81 191 LEU B O 1
ATOM 3070 N N . ARG B 1 192 ? -14.609 10.781 2.311 1 95.81 192 ARG B N 1
ATOM 3071 C CA . ARG B 1 192 ? -13.625 11.031 1.264 1 95.81 192 ARG B CA 1
ATOM 3072 C C . ARG B 1 192 ? -13.398 12.531 1.079 1 95.81 192 ARG B C 1
ATOM 3074 O O . ARG B 1 192 ? -14.32 13.273 0.746 1 95.81 192 ARG B O 1
ATOM 3081 N N . LEU B 1 193 ? -12.18 12.992 1.261 1 94.69 193 LEU B N 1
ATOM 3082 C CA . LEU B 1 193 ? -11.859 14.414 1.142 1 94.69 193 LEU B CA 1
ATOM 3083 C C . LEU B 1 193 ? -11.227 14.719 -0.21 1 94.69 193 LEU B C 1
ATOM 3085 O O . LEU B 1 193 ? -11.383 15.82 -0.743 1 94.69 193 LEU B O 1
ATOM 3089 N N . VAL B 1 194 ? -10.43 13.758 -0.673 1 92.62 194 VAL B N 1
ATOM 3090 C CA . VAL B 1 194 ? -9.742 13.883 -1.956 1 92.62 194 VAL B CA 1
ATOM 3091 C C . VAL B 1 194 ? -10.016 12.656 -2.812 1 92.62 194 VAL B C 1
ATOM 3093 O O . VAL B 1 194 ? -9.812 11.523 -2.367 1 92.62 194 VAL B O 1
ATOM 3096 N N . ALA B 1 195 ? -10.516 12.891 -4 1 89.88 195 ALA B N 1
ATOM 3097 C CA . ALA B 1 195 ? -10.75 11.789 -4.926 1 89.88 195 ALA B CA 1
ATOM 3098 C C . ALA B 1 195 ? -9.453 11.344 -5.594 1 89.88 195 ALA B C 1
ATOM 3100 O O . ALA B 1 195 ? -8.555 12.164 -5.82 1 89.88 195 ALA B O 1
ATOM 3101 N N . GLY B 1 196 ? -9.289 10.117 -5.715 1 89.56 196 GLY B N 1
ATOM 3102 C CA . GLY B 1 196 ? -8.18 9.57 -6.473 1 89.56 196 GLY B CA 1
ATOM 3103 C C . GLY B 1 196 ? -8.594 8.961 -7.793 1 89.56 196 GLY B C 1
ATOM 3104 O O . GLY B 1 196 ? -9.68 9.25 -8.297 1 89.56 196 GLY B O 1
ATOM 3105 N N . ARG B 1 197 ? -7.574 8.414 -8.422 1 79.88 197 ARG B N 1
ATOM 3106 C CA . ARG B 1 197 ? -7.82 7.742 -9.695 1 79.88 197 ARG B CA 1
ATOM 3107 C C . ARG B 1 197 ? -8.547 6.418 -9.477 1 79.88 197 ARG B C 1
ATOM 3109 O O . ARG B 1 197 ? -8.227 5.676 -8.547 1 79.88 197 ARG B O 1
ATOM 3116 N N . SER B 1 198 ? -9.641 6.375 -10.266 1 66 198 SER B N 1
ATOM 3117 C CA . SER B 1 198 ? -10.281 5.062 -10.242 1 66 198 SER B CA 1
ATOM 3118 C C . SER B 1 198 ? -9.375 3.996 -10.852 1 66 198 SER B C 1
ATOM 3120 O O . SER B 1 198 ? -8.484 4.309 -11.641 1 66 198 SER B O 1
ATOM 3122 N N . SER B 1 199 ? -9.305 2.805 -10.359 1 58 199 SER B N 1
ATOM 3123 C CA . SER B 1 199 ? -8.461 1.708 -10.82 1 58 199 SER B CA 1
ATOM 3124 C C . SER B 1 199 ? -8.555 1.532 -12.328 1 58 199 SER B C 1
ATOM 3126 O O . SER B 1 199 ? -9.625 1.714 -12.914 1 58 199 SER B O 1
ATOM 3128 N N . GLY B 1 200 ? -7.43 1.858 -13.062 1 53.88 200 GLY B N 1
ATOM 3129 C CA . GLY B 1 200 ? -7.312 1.698 -14.5 1 53.88 200 GLY B CA 1
ATOM 3130 C C . GLY B 1 200 ? -8.023 0.465 -15.031 1 53.88 200 GLY B C 1
ATOM 3131 O O . GLY B 1 200 ? -8.367 0.397 -16.203 1 53.88 200 GLY B O 1
ATOM 3132 N N . HIS B 1 201 ? -8.039 -0.506 -14.234 1 54.03 201 HIS B N 1
ATOM 3133 C CA . HIS B 1 201 ? -8.648 -1.745 -14.703 1 54.03 201 HIS B CA 1
ATOM 3134 C C . HIS B 1 201 ? -10.125 -1.546 -15.016 1 54.03 201 HIS B C 1
ATOM 3136 O O . HIS B 1 201 ? -10.68 -2.23 -15.883 1 54.03 201 HIS B O 1
ATOM 3142 N N . GLU B 1 202 ? -10.594 -0.561 -14.328 1 54.06 202 GLU B N 1
ATOM 3143 C CA . GLU B 1 202 ? -11.977 -0.271 -14.695 1 54.06 202 GLU B CA 1
ATOM 3144 C C . GLU B 1 202 ? -12.07 0.232 -16.141 1 54.06 202 GLU B C 1
ATOM 3146 O O . GLU B 1 202 ? -13.016 -0.106 -16.859 1 54.06 202 GLU B O 1
ATOM 3151 N N . ARG B 1 203 ? -11.008 1.027 -16.453 1 54.09 203 ARG B N 1
ATOM 3152 C CA . ARG B 1 203 ? -11 1.472 -17.844 1 54.09 203 ARG B CA 1
ATOM 3153 C C . ARG B 1 203 ? -10.734 0.305 -18.781 1 54.09 203 ARG B C 1
ATOM 3155 O O . ARG B 1 203 ? -11.367 0.196 -19.844 1 54.09 203 ARG B O 1
ATOM 3162 N N . LEU B 1 204 ? -9.742 -0.472 -18.359 1 55.38 204 LEU B N 1
ATOM 3163 C CA . LEU B 1 204 ? -9.438 -1.618 -19.203 1 55.38 204 LEU B CA 1
ATOM 3164 C C . LEU B 1 204 ? -10.625 -2.574 -19.281 1 55.38 204 LEU B C 1
ATOM 3166 O O . LEU B 1 204 ? -10.875 -3.189 -20.312 1 55.38 204 LEU B O 1
ATOM 3170 N N . ALA B 1 205 ? -11.312 -2.686 -18.141 1 57.56 205 ALA B N 1
ATOM 3171 C CA . ALA B 1 205 ? -12.508 -3.518 -18.156 1 57.56 205 ALA B CA 1
ATOM 3172 C C . ALA B 1 205 ? -13.531 -2.994 -19.172 1 57.56 205 ALA B C 1
ATOM 3174 O O . ALA B 1 205 ? -14.141 -3.773 -19.906 1 57.56 205 ALA B O 1
ATOM 3175 N N . TRP B 1 206 ? -13.578 -1.649 -19.125 1 56.22 206 TRP B N 1
ATOM 3176 C CA . TRP B 1 206 ? -14.523 -1.035 -20.047 1 56.22 206 TRP B CA 1
ATOM 3177 C C . TRP B 1 206 ? -14.109 -1.285 -21.484 1 56.22 206 TRP B C 1
ATOM 3179 O O . TRP B 1 206 ? -14.938 -1.649 -22.328 1 56.22 206 TRP B O 1
ATOM 3189 N N . LEU B 1 207 ? -12.828 -1.272 -21.719 1 55.31 207 LEU B N 1
ATOM 3190 C CA . LEU B 1 207 ? -12.328 -1.496 -23.078 1 55.31 207 LEU B CA 1
ATOM 3191 C C . LEU B 1 207 ? -12.484 -2.959 -23.469 1 55.31 207 LEU B C 1
ATOM 3193 O O . LEU B 1 207 ? -12.836 -3.258 -24.625 1 55.31 207 LEU B O 1
ATOM 3197 N N . SER B 1 208 ? -12.227 -3.832 -22.578 1 57.84 208 SER B N 1
ATOM 3198 C CA . SER B 1 208 ? -12.312 -5.266 -22.828 1 57.84 208 SER B CA 1
ATOM 3199 C C . SER B 1 208 ? -13.75 -5.688 -23.125 1 57.84 208 SER B C 1
ATOM 3201 O O . SER B 1 208 ? -13.992 -6.477 -24.031 1 57.84 208 SER B O 1
ATOM 3203 N N . ARG B 1 209 ? -14.641 -5.164 -22.312 1 58.78 209 ARG B N 1
ATOM 3204 C CA . ARG B 1 209 ? -16.047 -5.438 -22.562 1 58.78 209 ARG B CA 1
ATOM 3205 C C . ARG B 1 209 ? -16.453 -4.98 -23.969 1 58.78 209 ARG B C 1
ATOM 3207 O O . ARG B 1 209 ? -17.188 -5.68 -24.656 1 58.78 209 ARG B O 1
ATOM 3214 N N . ALA B 1 210 ? -15.797 -3.959 -24.203 1 56.66 210 ALA B N 1
ATOM 3215 C CA . ALA B 1 210 ? -16.094 -3.428 -25.531 1 56.66 210 ALA B CA 1
ATOM 3216 C C . ALA B 1 210 ? -15.492 -4.305 -26.625 1 56.66 210 ALA B C 1
ATOM 3218 O O . ALA B 1 210 ? -16.141 -4.594 -27.625 1 56.66 210 ALA B O 1
ATOM 3219 N N . LEU B 1 211 ? -14.242 -4.742 -26.344 1 56.19 211 LEU B N 1
ATOM 3220 C CA . LEU B 1 211 ? -13.555 -5.582 -27.328 1 56.19 211 LEU B CA 1
ATOM 3221 C C . LEU B 1 211 ? -14.188 -6.969 -27.391 1 56.19 211 LEU B C 1
ATOM 3223 O O . LEU B 1 211 ? -14.344 -7.531 -28.484 1 56.19 211 LEU B O 1
ATOM 3227 N N . THR B 1 212 ? -14.43 -7.516 -26.266 1 58.06 212 THR B N 1
ATOM 3228 C CA . THR B 1 212 ? -15.078 -8.828 -26.25 1 58.06 212 THR B CA 1
ATOM 3229 C C . THR B 1 212 ? -16.406 -8.773 -26.984 1 58.06 212 THR B C 1
ATOM 3231 O O . THR B 1 212 ? -16.766 -9.711 -27.719 1 58.06 212 THR B O 1
ATOM 3234 N N . ARG B 1 213 ? -17.062 -7.746 -26.75 1 56.59 213 ARG B N 1
ATOM 3235 C CA . ARG B 1 213 ? -18.281 -7.555 -27.516 1 56.59 213 ARG B CA 1
ATOM 3236 C C . ARG B 1 213 ? -17.984 -7.535 -29.016 1 56.59 213 ARG B C 1
ATOM 3238 O O . ARG B 1 213 ? -18.781 -8.031 -29.828 1 56.59 213 ARG B O 1
ATOM 3245 N N . LEU B 1 214 ? -16.812 -7.031 -29.109 1 52.34 214 LEU B N 1
ATOM 3246 C CA . LEU B 1 214 ? -16.453 -6.922 -30.516 1 52.34 214 LEU B CA 1
ATOM 3247 C C . LEU B 1 214 ? -15.953 -8.258 -31.062 1 52.34 214 LEU B C 1
ATOM 3249 O O . LEU B 1 214 ? -16.203 -8.602 -32.219 1 52.34 214 LEU B O 1
ATOM 3253 N N . THR B 1 215 ? -15.133 -8.852 -30.156 1 53.88 215 THR B N 1
ATOM 3254 C CA . THR B 1 215 ? -14.5 -10.055 -30.672 1 53.88 215 THR B CA 1
ATOM 3255 C C . THR B 1 215 ? -15.383 -11.281 -30.438 1 53.88 215 THR B C 1
ATOM 3257 O O . THR B 1 215 ? -15.117 -12.359 -30.969 1 53.88 215 THR B O 1
ATOM 3260 N N . GLY B 1 216 ? -16.484 -11.219 -29.922 1 50.56 216 GLY B N 1
ATOM 3261 C CA . GLY B 1 216 ? -17.453 -12.297 -29.75 1 50.56 216 GLY B CA 1
ATOM 3262 C C . GLY B 1 216 ? -17.078 -13.266 -28.656 1 50.56 216 GLY B C 1
ATOM 3263 O O . GLY B 1 216 ? -17.578 -14.391 -28.609 1 50.56 216 GLY B O 1
ATOM 3264 N N . ASP B 1 217 ? -15.945 -13.039 -27.875 1 47.69 217 ASP B N 1
ATOM 3265 C CA . ASP B 1 217 ? -15.5 -14.023 -26.906 1 47.69 217 ASP B CA 1
ATOM 3266 C C . ASP B 1 217 ? -16.422 -14.07 -25.688 1 47.69 217 ASP B C 1
ATOM 3268 O O . ASP B 1 217 ? -16.531 -13.094 -24.938 1 47.69 217 ASP B O 1
ATOM 3272 N N . ARG B 1 218 ? -17.625 -14.5 -25.844 1 44.59 218 ARG B N 1
ATOM 3273 C CA . ARG B 1 218 ? -18.578 -14.742 -24.75 1 44.59 218 ARG B CA 1
ATOM 3274 C C . ARG B 1 218 ? -18.172 -15.945 -23.922 1 44.59 218 ARG B C 1
ATOM 3276 O O . ARG B 1 218 ? -17.625 -16.922 -24.453 1 44.59 218 ARG B O 1
#

Solvent-accessible surface area (backbone atoms only — not comparable to full-atom values): 22578 Å² total; per-residue (Å²): 121,85,74,81,52,65,67,38,53,50,51,51,51,48,52,51,48,48,48,27,68,59,19,42,26,34,28,41,26,69,67,74,78,93,55,36,22,26,38,35,28,62,42,37,40,54,53,53,64,58,53,52,49,48,53,28,53,75,70,69,44,47,57,35,35,50,35,50,67,69,57,39,70,53,41,58,73,43,46,64,69,29,40,36,46,68,82,43,53,65,64,48,24,51,42,29,59,72,43,15,34,30,36,27,46,30,51,78,49,70,33,37,75,71,79,76,70,72,66,51,66,62,44,62,50,38,14,60,77,35,71,40,49,29,26,27,25,19,60,47,59,40,46,34,35,45,77,37,32,34,35,42,36,31,36,42,72,68,47,94,66,60,62,64,61,52,26,40,52,34,36,52,51,51,53,48,50,54,54,72,34,63,33,81,49,82,63,84,83,43,42,77,77,40,76,28,37,72,51,60,59,57,54,50,28,53,50,43,54,50,44,30,68,66,68,61,69,120,122,84,73,79,51,63,67,37,52,50,50,51,50,49,52,50,47,48,47,28,68,58,19,42,25,34,28,41,26,69,64,74,78,94,54,35,23,26,37,34,30,62,41,37,41,54,54,53,65,59,53,52,49,48,53,28,53,76,71,69,43,47,55,34,35,50,34,50,66,69,56,37,69,54,42,57,73,43,46,64,68,29,42,38,46,68,80,44,52,66,64,49,23,51,39,28,60,72,43,16,35,30,37,27,46,31,51,78,49,70,34,38,77,71,77,76,68,71,68,50,65,61,43,60,50,40,14,60,76,35,72,38,48,28,27,27,24,17,61,46,61,40,45,33,34,44,78,36,32,33,34,42,36,31,37,41,73,67,47,93,66,61,62,62,61,53,27,39,52,34,35,51,50,49,52,49,51,55,53,73,34,64,33,82,48,81,61,84,84,44,43,76,78,39,76,30,35,73,50,62,58,57,55,49,26,52,49,44,54,50,42,31,65,66,68,62,69,121

Sequence (436 aa):
MRHADPVAALLRANIRRSLRTGLGGVWVYGSLPAGNAVLAPNHHSWWDGYVLGEVAATLGADFRVLMTARQLARFPFLRRVGALGIQELRPAVRAARRGAWVVVFPEGAIQPAGPLREVKPGAAWIARAAGVPLVPVALRVVLRGGQLPEAYLRCGPAVTADLAAALARELTALDADLAGSDPEQPLAGYLRLVAGRSSGHERLAWLSRALTRLTGDRMRHADPVAALLRANIRRSLRTGLGGVWVYGSLPAGNAVLAPNHHSWWDGYVLGEVAATLGADFRVLMTARQLARFPFLRRVGALGIQELRPAVRAARRGAWVVVFPEGAIQPAGPLREVKPGAAWIARAAGVPLVPVALRVVLRGGQLPEAYLRCGPAVTADLAAALARELTALDADLAGSDPEQPLAGYLRLVAGRSSGHERLAWLSRALTRLTGDR